Protein AF-A0A832HCK2-F1 (afdb_monomer_lite)

Structure (mmCIF, N/CA/C/O backbone):
data_AF-A0A832HCK2-F1
#
_entry.id   AF-A0A832HCK2-F1
#
loop_
_atom_site.group_PDB
_atom_site.id
_atom_site.type_symbol
_atom_site.label_atom_id
_atom_site.label_alt_id
_atom_site.label_comp_id
_atom_site.label_asym_id
_atom_site.label_entity_id
_atom_site.label_seq_id
_atom_site.pdbx_PDB_ins_code
_atom_site.Cartn_x
_atom_site.Cartn_y
_atom_site.Cartn_z
_atom_site.occupancy
_atom_site.B_iso_or_equiv
_atom_site.auth_seq_id
_atom_site.auth_comp_id
_atom_site.auth_asym_id
_atom_site.auth_atom_id
_atom_site.pdbx_PDB_model_num
ATOM 1 N N . MET A 1 1 ? -64.871 -16.070 29.865 1.00 37.47 1 MET A N 1
ATOM 2 C CA . MET A 1 1 ? -63.604 -16.657 29.376 1.00 37.47 1 MET A CA 1
ATOM 3 C C . MET A 1 1 ? -62.814 -15.547 28.691 1.00 37.47 1 MET A C 1
ATOM 5 O O . MET A 1 1 ? -63.299 -15.024 27.703 1.00 37.47 1 MET A O 1
ATOM 9 N N . ARG A 1 2 ? -61.836 -14.960 29.405 1.00 29.92 2 ARG A N 1
ATOM 10 C CA . ARG A 1 2 ? -60.414 -14.794 29.006 1.00 29.92 2 ARG A CA 1
ATOM 11 C C . ARG A 1 2 ? -60.240 -14.284 27.562 1.00 29.92 2 ARG A C 1
ATOM 13 O O . ARG A 1 2 ? -60.521 -15.021 26.632 1.00 29.92 2 ARG A O 1
ATOM 20 N N . ALA A 1 3 ? -59.978 -12.984 27.377 1.00 29.02 3 ALA A N 1
ATOM 21 C CA . ALA A 1 3 ? -58.631 -12.375 27.301 1.00 29.02 3 ALA A CA 1
ATOM 22 C C . ALA A 1 3 ? -57.785 -12.961 26.151 1.00 29.02 3 ALA A C 1
ATOM 24 O O . ALA A 1 3 ? -57.622 -14.168 26.086 1.00 29.02 3 ALA A O 1
ATOM 25 N N . GLY A 1 4 ? -57.182 -12.206 25.237 1.00 25.91 4 GLY A N 1
ATOM 26 C CA . GLY A 1 4 ? -57.102 -10.763 25.049 1.00 25.91 4 GLY A CA 1
ATOM 27 C C . GLY A 1 4 ? -56.448 -10.498 23.687 1.00 25.91 4 GLY A C 1
ATOM 28 O O . GLY A 1 4 ? -55.615 -11.283 23.237 1.00 25.91 4 GLY A O 1
ATOM 29 N N . LEU A 1 5 ? -56.847 -9.414 23.018 1.00 30.12 5 LEU A N 1
ATOM 30 C CA . LEU A 1 5 ? -56.125 -8.905 21.856 1.00 30.12 5 LEU A CA 1
ATOM 31 C C . LEU A 1 5 ? -54.809 -8.300 22.352 1.00 30.12 5 LEU A C 1
ATOM 33 O O . LEU A 1 5 ? -54.812 -7.227 22.954 1.00 30.12 5 LEU A O 1
ATOM 37 N N . THR A 1 6 ? -53.688 -8.977 22.117 1.00 29.33 6 THR A N 1
ATOM 38 C CA . THR A 1 6 ? -52.366 -8.377 22.306 1.00 29.33 6 THR A CA 1
ATOM 39 C C . THR A 1 6 ? -51.920 -7.770 20.986 1.00 29.33 6 THR A C 1
ATOM 41 O O . THR A 1 6 ? -51.708 -8.464 19.994 1.00 29.33 6 THR A O 1
ATOM 44 N N . ALA A 1 7 ? -51.828 -6.444 21.003 1.00 28.78 7 ALA A N 1
ATOM 45 C CA . ALA A 1 7 ? -51.247 -5.613 19.971 1.00 28.78 7 ALA A CA 1
ATOM 46 C C . ALA A 1 7 ? -49.877 -6.152 19.532 1.00 28.78 7 ALA A C 1
ATOM 48 O O . ALA A 1 7 ? -48.960 -6.291 20.342 1.00 28.78 7 ALA A O 1
ATOM 49 N N . ILE A 1 8 ? -49.731 -6.401 18.232 1.00 30.05 8 ILE A N 1
ATOM 50 C CA . ILE A 1 8 ? -48.426 -6.500 17.584 1.00 30.05 8 ILE A CA 1
ATOM 51 C C . ILE A 1 8 ? -47.874 -5.075 17.568 1.00 30.05 8 ILE A C 1
ATOM 53 O O . ILE A 1 8 ? -48.149 -4.284 16.668 1.00 30.05 8 ILE A O 1
ATOM 57 N N . ALA A 1 9 ? -47.157 -4.723 18.633 1.00 28.28 9 ALA A N 1
ATOM 58 C CA . ALA A 1 9 ? -46.326 -3.538 18.666 1.00 28.28 9 ALA A CA 1
ATOM 59 C C . ALA A 1 9 ? -45.204 -3.746 17.646 1.00 28.28 9 ALA A C 1
ATOM 61 O O . ALA A 1 9 ? -44.214 -4.430 17.904 1.00 28.28 9 ALA A O 1
ATOM 62 N N . LEU A 1 10 ? -45.391 -3.166 16.462 1.00 28.28 10 LEU A N 1
ATOM 63 C CA . LEU A 1 10 ? -44.316 -2.869 15.535 1.00 28.28 10 LEU A CA 1
ATOM 64 C C . LEU A 1 10 ? -43.371 -1.913 16.285 1.00 28.28 10 LEU A C 1
ATOM 66 O O . LEU A 1 10 ? -43.580 -0.701 16.297 1.00 28.28 10 LEU A O 1
ATOM 70 N N . MET A 1 11 ? -42.371 -2.453 16.989 1.00 28.25 11 MET A N 1
ATOM 71 C CA . MET A 1 11 ? -41.234 -1.666 17.458 1.00 28.25 11 MET A CA 1
ATOM 72 C C . MET A 1 11 ? -40.471 -1.209 16.216 1.00 28.25 11 MET A C 1
ATOM 74 O O . MET A 1 11 ? -39.503 -1.828 15.778 1.00 28.25 11 MET A O 1
ATOM 78 N N . LEU A 1 12 ? -40.934 -0.102 15.639 1.00 27.75 12 LEU A N 1
ATOM 79 C CA . LEU A 1 12 ? -40.076 0.856 14.974 1.00 27.75 12 LEU A CA 1
ATOM 80 C C . LEU A 1 12 ? -39.020 1.252 16.006 1.00 27.75 12 LEU A C 1
ATOM 82 O O . LEU A 1 12 ? -39.220 2.160 16.808 1.00 27.75 12 LEU A O 1
ATOM 86 N N . PHE A 1 13 ? -37.902 0.527 16.021 1.00 30.25 13 PHE A N 1
ATOM 87 C CA . PHE A 1 13 ? -36.668 1.066 16.555 1.00 30.25 13 PHE A CA 1
ATOM 88 C C . PHE A 1 13 ? -36.375 2.305 15.718 1.00 30.25 13 PHE A C 1
ATOM 90 O O . PHE A 1 13 ? -35.829 2.216 14.619 1.00 30.25 13 PHE A O 1
ATOM 97 N N . THR A 1 14 ? -36.760 3.471 16.229 1.00 28.88 14 THR A N 1
ATOM 98 C CA . THR A 1 14 ? -36.102 4.718 15.878 1.00 28.88 14 THR A CA 1
ATOM 99 C C . THR A 1 14 ? -34.651 4.540 16.293 1.00 28.88 14 THR A C 1
ATOM 101 O O . THR A 1 14 ? -34.273 4.794 17.435 1.00 28.88 14 THR A O 1
ATOM 104 N N . VAL A 1 15 ? -33.842 4.006 15.377 1.00 35.00 15 VAL A N 1
ATOM 105 C CA . VAL A 1 15 ? -32.402 4.206 15.392 1.00 35.00 15 VAL A CA 1
ATOM 106 C C . VAL A 1 15 ? -32.264 5.717 15.371 1.00 35.00 15 VAL A C 1
ATOM 108 O O . VAL A 1 15 ? -32.508 6.345 14.344 1.00 35.00 15 VAL A O 1
ATOM 111 N N . THR A 1 16 ? -31.990 6.320 16.525 1.00 38.47 16 THR A N 1
ATOM 112 C CA . THR A 1 16 ? -31.502 7.690 16.589 1.00 38.47 16 THR A CA 1
ATOM 113 C C . THR A 1 16 ? -30.249 7.696 15.733 1.00 38.47 16 THR A C 1
ATOM 115 O O . THR A 1 16 ? -29.205 7.169 16.115 1.00 38.47 16 THR A O 1
ATOM 118 N N . ALA A 1 17 ? -30.409 8.153 14.494 1.00 38.56 17 ALA A N 1
ATOM 119 C CA . ALA A 1 17 ? -29.343 8.189 13.527 1.00 38.56 17 ALA A CA 1
ATOM 120 C C . ALA A 1 17 ? -28.290 9.144 14.087 1.00 38.56 17 ALA A C 1
ATOM 122 O O . ALA A 1 17 ? -28.453 10.356 14.063 1.00 38.56 17 ALA A O 1
ATOM 123 N N . TYR A 1 18 ? -27.196 8.582 14.593 1.00 50.59 18 TYR A N 1
ATOM 124 C CA . TYR A 1 18 ? -25.942 9.297 14.832 1.00 50.59 18 TYR A CA 1
ATOM 125 C C . TYR A 1 18 ? -25.280 9.740 13.519 1.00 50.59 18 TYR A C 1
ATOM 127 O O . TYR A 1 18 ? -24.134 10.181 13.530 1.00 50.59 18 TYR A O 1
ATOM 135 N N . ALA A 1 19 ? -25.970 9.552 12.392 1.00 47.75 19 ALA A N 1
ATOM 136 C CA . ALA A 1 19 ? -25.448 9.760 11.068 1.00 47.75 19 ALA A CA 1
ATOM 137 C C . ALA A 1 19 ? -25.175 11.251 10.880 1.00 47.75 19 ALA A C 1
ATOM 139 O O . ALA A 1 19 ? -26.094 12.065 10.780 1.00 47.75 19 ALA A O 1
ATOM 140 N N . ALA A 1 20 ? -23.890 11.582 10.777 1.00 62.31 20 ALA A N 1
ATOM 141 C CA . ALA A 1 20 ? -23.474 12.670 9.911 1.00 62.31 20 ALA A CA 1
ATOM 142 C C . ALA A 1 20 ? -24.189 12.534 8.550 1.00 62.31 20 ALA A C 1
ATOM 144 O O . ALA A 1 20 ? -24.593 11.426 8.206 1.00 62.31 20 ALA A O 1
ATOM 145 N N . ASP A 1 21 ? -24.365 13.627 7.802 1.00 77.38 21 ASP A N 1
ATOM 146 C CA . ASP A 1 21 ? -25.119 13.653 6.536 1.00 77.38 21 ASP A CA 1
ATOM 147 C C . ASP A 1 21 ? -24.729 12.486 5.604 1.00 77.38 21 ASP A C 1
ATOM 149 O O . ASP A 1 21 ? -23.743 12.529 4.865 1.00 77.38 21 ASP A O 1
ATOM 153 N N . GLU A 1 22 ? -25.486 11.392 5.694 1.00 83.25 22 GLU A N 1
ATOM 154 C CA . GLU A 1 22 ? -25.140 10.114 5.077 1.00 83.25 22 GLU A CA 1
ATOM 155 C C . GLU A 1 22 ? -25.203 10.241 3.551 1.00 83.25 22 GLU A C 1
ATOM 157 O O . GLU A 1 22 ? -24.425 9.600 2.846 1.00 83.25 22 GLU A O 1
ATOM 162 N N . ALA A 1 23 ? -26.050 11.143 3.043 1.00 88.06 23 ALA A N 1
ATOM 163 C CA . ALA A 1 23 ? -26.097 11.489 1.631 1.00 88.06 23 ALA A CA 1
ATOM 164 C C . ALA A 1 23 ? -24.809 12.201 1.185 1.00 88.06 23 ALA A C 1
ATOM 166 O O . ALA A 1 23 ? -24.276 11.877 0.122 1.00 88.06 23 ALA A O 1
ATOM 167 N N . ALA A 1 24 ? -24.258 13.108 2.000 1.00 90.44 24 ALA A N 1
ATOM 168 C CA . ALA A 1 24 ? -22.983 13.761 1.699 1.00 90.44 24 ALA A CA 1
ATOM 169 C C . ALA A 1 24 ? -21.811 12.762 1.658 1.00 90.44 24 ALA A C 1
ATOM 171 O O . ALA A 1 24 ? -20.991 12.818 0.740 1.00 90.44 24 ALA A O 1
ATOM 172 N N . PHE A 1 25 ? -21.750 11.798 2.583 1.00 90.75 25 PHE A N 1
ATOM 173 C CA . PHE A 1 25 ? -20.720 10.748 2.551 1.00 90.75 25 PHE A CA 1
ATOM 174 C C . PHE A 1 25 ? -20.884 9.782 1.371 1.00 90.75 25 PHE A C 1
ATOM 176 O O . PHE A 1 25 ? -19.892 9.411 0.749 1.00 90.75 25 PHE A O 1
ATOM 183 N N . GLN A 1 26 ? -22.113 9.411 1.006 1.00 90.94 26 GLN A N 1
ATOM 184 C CA . GLN A 1 26 ? -22.361 8.622 -0.209 1.00 90.94 26 GLN A CA 1
ATOM 185 C C . GLN A 1 26 ? -21.967 9.392 -1.478 1.00 90.94 26 GLN A C 1
ATOM 187 O O . GLN A 1 26 ? -21.392 8.817 -2.405 1.00 90.94 26 GLN A O 1
ATOM 192 N N . GLY A 1 27 ? -22.224 10.704 -1.506 1.00 94.50 27 GLY A N 1
ATOM 193 C CA . GLY A 1 27 ? -21.746 11.602 -2.555 1.00 94.50 27 GLY A CA 1
ATOM 194 C C . GLY A 1 27 ? -20.218 11.636 -2.640 1.00 94.50 27 GLY A C 1
ATOM 195 O O . GLY A 1 27 ? -19.663 11.560 -3.737 1.00 94.50 27 GLY A O 1
ATOM 196 N N . HIS A 1 28 ? -19.529 11.670 -1.496 1.00 94.69 28 HIS A N 1
ATOM 197 C CA . HIS A 1 28 ? -18.067 11.578 -1.428 1.00 94.69 28 HIS A CA 1
ATOM 198 C C . HIS A 1 28 ? -17.552 10.250 -1.990 1.00 94.69 28 HIS A C 1
ATOM 200 O O . HIS A 1 28 ? -16.704 10.266 -2.886 1.00 94.69 28 HIS A O 1
ATOM 206 N N . ASP A 1 29 ? -18.122 9.121 -1.563 1.00 92.88 29 ASP A N 1
ATOM 207 C CA . ASP A 1 29 ? -17.747 7.786 -2.046 1.00 92.88 29 ASP A CA 1
ATOM 208 C C . ASP A 1 29 ? -17.890 7.688 -3.584 1.00 92.88 29 ASP A C 1
ATOM 210 O O . ASP A 1 29 ? -17.006 7.171 -4.282 1.00 92.88 29 ASP A O 1
ATOM 214 N N . ALA A 1 30 ? -18.971 8.249 -4.142 1.00 95.75 30 ALA A N 1
ATOM 215 C CA . ALA A 1 30 ? -19.209 8.301 -5.584 1.00 95.75 30 ALA A CA 1
ATOM 216 C C . ALA A 1 30 ? -18.189 9.184 -6.327 1.00 95.75 30 ALA A C 1
ATOM 218 O O . ALA A 1 30 ? -17.644 8.763 -7.353 1.00 95.75 30 ALA A O 1
ATOM 219 N N . LEU A 1 31 ? -17.882 10.376 -5.804 1.00 97.00 31 LEU A N 1
ATOM 220 C CA . LEU A 1 31 ? -16.900 11.290 -6.398 1.00 97.00 31 LEU A CA 1
ATOM 221 C C . LEU A 1 31 ? -15.479 10.716 -6.362 1.00 97.00 31 LEU A C 1
ATOM 223 O O . LEU A 1 31 ? -14.746 10.830 -7.344 1.00 97.00 31 LEU A O 1
ATOM 227 N N . VAL A 1 32 ? -15.088 10.042 -5.276 1.00 95.31 32 VAL A N 1
ATOM 228 C CA . VAL A 1 32 ? -13.785 9.361 -5.188 1.00 95.31 32 VAL A CA 1
ATOM 229 C C . VAL A 1 32 ? -13.687 8.237 -6.219 1.00 95.31 32 VAL A C 1
ATOM 231 O O . VAL A 1 32 ? -12.639 8.063 -6.849 1.00 95.31 32 VAL A O 1
ATOM 234 N N . LYS A 1 33 ? -14.767 7.476 -6.434 1.00 95.62 33 LYS A N 1
ATOM 235 C CA . LYS A 1 33 ? -14.819 6.440 -7.477 1.00 95.62 33 LYS A CA 1
ATOM 236 C C . LYS A 1 33 ? -14.694 7.038 -8.883 1.00 95.62 33 LYS A C 1
ATOM 238 O O . LYS A 1 33 ? -13.940 6.505 -9.703 1.00 95.62 33 LYS A O 1
ATOM 243 N N . GLU A 1 34 ? -15.390 8.143 -9.154 1.00 97.25 34 GLU A N 1
ATOM 244 C CA . GLU A 1 34 ? -15.268 8.892 -10.412 1.00 97.25 34 GLU A CA 1
ATOM 245 C C . GLU A 1 34 ? -13.820 9.361 -10.627 1.00 97.25 34 GLU A C 1
ATOM 247 O O . GLU A 1 34 ? -13.223 9.083 -11.669 1.00 97.25 34 GLU A O 1
ATOM 252 N N . LEU A 1 35 ? -13.227 10.007 -9.617 1.00 97.75 35 LEU A N 1
ATOM 253 C CA . LEU A 1 35 ? -11.857 10.514 -9.657 1.00 97.75 35 LEU A CA 1
ATOM 254 C C . LEU A 1 35 ? -10.848 9.402 -9.969 1.00 97.75 35 LEU A C 1
ATOM 256 O O . LEU A 1 35 ? -10.064 9.542 -10.907 1.00 97.75 35 LEU A O 1
ATOM 260 N N . LYS A 1 36 ? -10.896 8.277 -9.244 1.00 96.75 36 LYS A N 1
ATOM 261 C CA . LYS A 1 36 ? -9.988 7.137 -9.469 1.00 96.75 36 LYS A CA 1
ATOM 262 C C . LYS A 1 36 ? -10.089 6.584 -10.891 1.00 96.75 36 LYS A C 1
ATOM 264 O O . LYS A 1 36 ? -9.073 6.214 -11.479 1.00 96.75 36 LYS A O 1
ATOM 269 N N . THR A 1 37 ? -11.299 6.547 -11.449 1.00 97.75 37 THR A N 1
ATOM 270 C CA . THR A 1 37 ? -11.533 6.106 -12.833 1.00 97.75 37 THR A CA 1
ATOM 271 C C . THR A 1 37 ? -10.846 7.053 -13.819 1.00 97.75 37 THR A C 1
ATOM 273 O O . THR A 1 37 ? -10.062 6.611 -14.658 1.00 97.75 37 THR A O 1
ATOM 276 N N . LYS A 1 38 ? -11.044 8.367 -13.658 1.00 98.12 38 LYS A N 1
ATOM 277 C CA . LYS A 1 38 ? -10.423 9.390 -14.513 1.00 98.12 38 LYS A CA 1
ATOM 278 C C . LYS A 1 38 ? -8.897 9.423 -14.396 1.00 98.12 38 LYS A C 1
ATOM 280 O O . LYS A 1 38 ? -8.208 9.562 -15.403 1.00 98.12 38 LYS A O 1
ATOM 285 N N . GLU A 1 39 ? -8.348 9.255 -13.194 1.00 98.25 39 GLU A N 1
ATOM 286 C CA . GLU A 1 39 ? -6.895 9.175 -12.987 1.00 98.25 39 GLU A CA 1
ATOM 287 C C . GLU A 1 39 ? -6.280 7.951 -13.678 1.00 98.25 39 GLU A C 1
ATOM 289 O O . GLU A 1 39 ? -5.202 8.051 -14.272 1.00 98.25 39 GLU A O 1
ATOM 294 N N . ALA A 1 40 ? -6.967 6.804 -13.645 1.00 97.19 40 ALA A N 1
ATOM 295 C CA . ALA A 1 40 ? -6.534 5.607 -14.358 1.00 97.19 40 ALA A CA 1
ATOM 296 C C . ALA A 1 40 ? -6.529 5.823 -15.881 1.00 97.19 40 ALA A C 1
ATOM 298 O O . ALA A 1 40 ? -5.556 5.458 -16.548 1.00 97.19 40 ALA A O 1
ATOM 299 N N . GLU A 1 41 ? -7.565 6.466 -16.425 1.00 97.88 41 GLU A N 1
ATOM 300 C CA . GLU A 1 41 ? -7.641 6.814 -17.849 1.00 97.88 41 GLU A CA 1
ATOM 301 C C . GLU A 1 41 ? -6.559 7.815 -18.272 1.00 97.88 41 GLU A C 1
ATOM 303 O O . GLU A 1 41 ? -5.921 7.631 -19.313 1.00 97.88 41 GLU A O 1
ATOM 308 N N . LEU A 1 42 ? -6.305 8.850 -17.464 1.00 98.38 42 LEU A N 1
ATOM 309 C CA . LEU A 1 42 ? -5.253 9.836 -17.722 1.00 98.38 42 LEU A CA 1
ATOM 310 C C . LEU A 1 42 ? -3.868 9.183 -17.733 1.00 98.38 42 LEU A C 1
ATOM 312 O O . LEU A 1 42 ? -3.063 9.440 -18.631 1.00 98.38 42 LEU A O 1
ATOM 316 N N . LYS A 1 43 ? -3.592 8.303 -16.764 1.00 98.19 43 LYS A N 1
ATOM 317 C CA . LYS A 1 43 ? -2.337 7.546 -16.701 1.00 98.19 43 LYS A CA 1
ATOM 318 C C . LYS A 1 43 ? -2.154 6.651 -17.927 1.00 98.19 43 LYS A C 1
ATOM 320 O O . LYS A 1 43 ? -1.068 6.639 -18.504 1.00 98.19 43 LYS A O 1
ATOM 325 N N . LEU A 1 44 ? -3.202 5.932 -18.336 1.00 98.12 44 LEU A N 1
ATOM 326 C CA . LEU A 1 44 ? -3.164 5.083 -19.528 1.00 98.12 44 LEU A CA 1
ATOM 327 C C . LEU A 1 44 ? -2.915 5.908 -20.798 1.00 98.12 44 LEU A C 1
ATOM 329 O O . LEU A 1 44 ? -2.045 5.561 -21.592 1.00 98.12 44 LEU A O 1
ATOM 333 N N . THR A 1 45 ? -3.635 7.020 -20.958 1.00 98.44 45 THR A N 1
ATOM 334 C CA . THR A 1 45 ? -3.481 7.933 -22.102 1.00 98.44 45 THR A CA 1
ATOM 335 C C . THR A 1 45 ? -2.069 8.517 -22.155 1.00 98.44 45 THR A C 1
ATOM 337 O O . THR A 1 45 ? -1.458 8.561 -23.217 1.00 98.44 45 THR A O 1
ATOM 340 N N . SER A 1 46 ? -1.504 8.892 -21.005 1.00 98.06 46 SER A N 1
ATOM 341 C CA . SER A 1 46 ? -0.143 9.437 -20.935 1.00 98.06 46 SER A CA 1
ATOM 342 C C . SER A 1 46 ? 0.911 8.400 -21.339 1.00 98.06 46 SER A C 1
ATOM 344 O O . SER A 1 46 ? 1.834 8.718 -22.081 1.00 98.06 46 SER A O 1
ATOM 346 N N . ALA A 1 47 ? 0.746 7.139 -20.927 1.00 98.00 47 ALA A N 1
ATOM 347 C CA . ALA A 1 47 ? 1.611 6.048 -21.380 1.00 98.00 47 ALA A CA 1
ATOM 348 C C . ALA A 1 47 ? 1.444 5.743 -22.885 1.00 98.00 47 ALA A C 1
ATOM 350 O O . ALA A 1 47 ? 2.410 5.382 -23.557 1.00 98.00 47 ALA A O 1
ATOM 351 N N . ALA A 1 48 ? 0.239 5.917 -23.437 1.00 98.19 48 ALA A N 1
ATOM 352 C CA . ALA A 1 48 ? -0.011 5.769 -24.871 1.00 98.19 48 ALA A CA 1
ATOM 353 C C . ALA A 1 48 ? 0.648 6.880 -25.702 1.00 98.19 48 ALA A C 1
ATOM 355 O O . ALA A 1 48 ? 1.132 6.605 -26.796 1.00 98.19 48 ALA A O 1
ATOM 356 N N . ILE A 1 49 ? 0.746 8.105 -25.173 1.00 98.19 49 ILE A N 1
ATOM 357 C CA . ILE A 1 49 ? 1.511 9.195 -25.802 1.00 98.19 49 ILE A CA 1
ATOM 358 C C . ILE A 1 49 ? 2.993 8.824 -25.914 1.00 98.19 49 ILE A C 1
ATOM 360 O O . ILE A 1 49 ? 3.578 9.004 -26.980 1.00 98.19 49 ILE A O 1
ATOM 364 N N . SER A 1 50 ? 3.592 8.236 -24.871 1.00 97.06 50 SER A N 1
ATOM 365 C CA . SER A 1 50 ? 4.964 7.711 -24.960 1.00 97.06 50 SER A CA 1
ATOM 366 C C . SER A 1 50 ? 5.094 6.666 -26.076 1.00 97.06 50 SER A C 1
ATOM 368 O O . SER A 1 50 ? 6.008 6.751 -26.892 1.00 97.06 50 SER A O 1
ATOM 370 N N . CYS A 1 51 ? 4.124 5.752 -26.204 1.00 97.12 51 CYS A N 1
ATOM 371 C CA . CYS A 1 51 ? 4.095 4.783 -27.307 1.00 97.12 51 CYS A CA 1
ATOM 372 C C . CYS A 1 51 ? 3.975 5.468 -28.685 1.00 97.12 51 CYS A C 1
ATOM 374 O O . CYS A 1 51 ? 4.594 5.026 -29.651 1.00 97.12 51 CYS A O 1
ATOM 376 N N . ALA A 1 52 ? 3.209 6.560 -28.794 1.00 97.38 52 ALA A N 1
ATOM 377 C CA . ALA A 1 52 ? 3.070 7.332 -30.031 1.00 97.38 52 ALA A CA 1
ATOM 378 C C . ALA A 1 52 ? 4.391 8.005 -30.446 1.00 97.38 52 ALA A C 1
ATOM 380 O O . ALA A 1 52 ? 4.724 8.053 -31.630 1.00 97.38 52 ALA A O 1
ATOM 381 N N . ARG A 1 53 ? 5.173 8.494 -29.477 1.00 96.81 53 ARG A N 1
ATOM 382 C CA . ARG A 1 53 ? 6.511 9.046 -29.739 1.00 96.81 53 ARG A CA 1
ATOM 383 C C . ARG A 1 53 ? 7.494 7.975 -30.173 1.00 96.81 53 ARG A C 1
ATOM 385 O O . ARG A 1 53 ? 8.245 8.195 -31.116 1.00 96.81 53 ARG A O 1
ATOM 392 N N . GLU A 1 54 ? 7.449 6.795 -29.563 1.00 95.12 54 GLU A N 1
ATOM 393 C CA . GLU A 1 54 ? 8.234 5.648 -30.027 1.00 95.12 54 GLU A CA 1
ATOM 394 C C . GLU A 1 54 ? 7.850 5.239 -31.459 1.00 95.12 54 GLU A C 1
ATOM 396 O O . GLU A 1 54 ? 8.729 4.956 -32.274 1.00 95.12 54 GLU A O 1
ATOM 401 N N . ALA A 1 55 ? 6.559 5.287 -31.809 1.00 94.50 55 ALA A N 1
ATOM 402 C CA . ALA A 1 55 ? 6.087 5.072 -33.178 1.00 94.50 55 ALA A CA 1
ATOM 403 C C . ALA A 1 55 ? 6.638 6.107 -34.165 1.00 94.50 55 ALA A C 1
ATOM 405 O O . ALA A 1 55 ? 7.045 5.756 -35.275 1.00 94.50 55 ALA A O 1
ATOM 406 N N . ALA A 1 56 ? 6.697 7.378 -33.764 1.00 94.38 56 ALA A N 1
ATOM 407 C CA . ALA A 1 56 ? 7.333 8.426 -34.554 1.00 94.38 56 ALA A CA 1
ATOM 408 C C . ALA A 1 56 ? 8.855 8.202 -34.671 1.00 94.38 56 ALA A C 1
ATOM 410 O O . ALA A 1 56 ? 9.408 8.280 -35.767 1.00 94.38 56 ALA A O 1
ATOM 411 N N . ALA A 1 57 ? 9.524 7.832 -33.577 1.00 92.81 57 ALA A N 1
ATOM 412 C CA . ALA A 1 57 ? 10.954 7.530 -33.527 1.00 92.81 57 ALA A CA 1
ATOM 413 C C . ALA A 1 57 ? 11.335 6.292 -34.358 1.00 92.81 57 ALA A C 1
ATOM 415 O O . ALA A 1 57 ? 12.445 6.209 -34.888 1.00 92.81 57 ALA A O 1
ATOM 416 N N . ALA A 1 58 ? 10.424 5.327 -34.513 1.00 90.31 58 ALA A N 1
ATOM 417 C CA . ALA A 1 58 ? 10.611 4.156 -35.369 1.00 90.31 58 ALA A CA 1
ATOM 418 C C . ALA A 1 58 ? 10.773 4.529 -36.853 1.00 90.31 58 ALA A C 1
ATOM 420 O O . ALA A 1 58 ? 11.445 3.810 -37.587 1.00 90.31 58 ALA A O 1
ATOM 421 N N . LYS A 1 59 ? 10.262 5.695 -37.277 1.00 90.12 59 LYS A N 1
ATOM 422 C CA . LYS A 1 59 ? 10.499 6.263 -38.619 1.00 90.12 59 LYS A CA 1
ATOM 423 C C . LYS A 1 59 ? 11.912 6.847 -38.783 1.00 90.12 59 LYS A C 1
ATOM 425 O O . LYS A 1 59 ? 12.252 7.323 -39.859 1.00 90.12 59 LYS A O 1
ATOM 430 N N . ASN A 1 60 ? 12.723 6.784 -37.724 1.00 87.75 60 ASN A N 1
ATOM 431 C CA . ASN A 1 60 ? 14.134 7.158 -37.665 1.00 87.75 60 ASN A CA 1
ATOM 432 C C . ASN A 1 60 ? 14.434 8.587 -38.163 1.00 87.75 60 ASN A C 1
ATOM 434 O O . ASN A 1 60 ? 15.250 8.758 -39.072 1.00 87.75 60 ASN A O 1
ATOM 438 N N . PRO A 1 61 ? 13.789 9.621 -37.588 1.00 91.00 61 PRO A N 1
ATOM 439 C CA . PRO A 1 61 ? 14.104 11.003 -37.934 1.00 91.00 61 PRO A CA 1
ATOM 440 C C . PRO A 1 61 ? 15.574 11.330 -37.604 1.00 91.00 61 PRO A C 1
ATOM 442 O O . PRO A 1 61 ? 16.142 10.707 -36.700 1.00 91.00 61 PRO A O 1
ATOM 445 N N . PRO A 1 62 ? 16.196 12.315 -38.284 1.00 93.19 62 PRO A N 1
ATOM 446 C CA . PRO A 1 62 ? 17.631 12.592 -38.157 1.00 93.19 62 PRO A CA 1
ATOM 447 C C . PRO A 1 62 ? 18.121 12.774 -36.713 1.00 93.19 62 PRO A C 1
ATOM 449 O O . PRO A 1 62 ? 19.136 12.194 -36.336 1.00 93.19 62 PRO A O 1
ATOM 452 N N . THR A 1 63 ? 17.363 13.498 -35.885 1.00 90.69 63 THR A N 1
ATOM 453 C CA . THR A 1 63 ? 17.692 13.755 -34.471 1.00 90.69 63 THR A CA 1
ATOM 454 C C . THR A 1 63 ? 17.751 12.475 -33.633 1.00 90.69 63 THR A C 1
ATOM 456 O O . THR A 1 63 ? 18.660 12.292 -32.826 1.00 90.69 63 THR A O 1
ATOM 459 N N . VAL A 1 64 ? 16.818 11.544 -33.853 1.00 94.94 64 VAL A N 1
ATOM 460 C CA . VAL A 1 64 ? 16.803 10.235 -33.182 1.00 94.94 64 VAL A CA 1
ATOM 461 C C . VAL A 1 64 ? 17.906 9.331 -33.728 1.00 94.94 64 VAL A C 1
ATOM 463 O O . VAL A 1 64 ? 18.528 8.598 -32.962 1.00 94.94 64 VAL A O 1
ATOM 466 N N . ALA A 1 65 ? 18.166 9.374 -35.036 1.00 94.69 65 ALA A N 1
ATOM 467 C CA . ALA A 1 65 ? 19.220 8.582 -35.664 1.00 94.69 65 ALA A CA 1
ATOM 468 C C . ALA A 1 65 ? 20.609 8.944 -35.107 1.00 94.69 65 ALA A C 1
ATOM 470 O O . ALA A 1 65 ? 21.395 8.054 -34.779 1.00 94.69 65 ALA A O 1
ATOM 471 N N . GLU A 1 66 ? 20.887 10.239 -34.937 1.00 95.38 66 GLU A N 1
ATOM 472 C CA . GLU A 1 66 ? 22.126 10.732 -34.332 1.00 95.38 66 GLU A CA 1
ATOM 473 C C . GLU A 1 66 ? 22.250 10.314 -32.860 1.00 95.38 66 GLU A C 1
ATOM 475 O O . GLU A 1 66 ? 23.276 9.763 -32.456 1.00 95.38 66 GLU A O 1
ATOM 480 N N . ALA A 1 67 ? 21.183 10.470 -32.070 1.00 95.81 67 ALA A N 1
ATOM 481 C CA . ALA A 1 67 ? 21.183 10.040 -30.674 1.00 95.81 67 ALA A CA 1
ATOM 482 C C . ALA A 1 67 ? 21.378 8.516 -30.525 1.00 95.81 67 ALA A C 1
ATOM 484 O O . ALA A 1 67 ? 22.141 8.068 -29.669 1.00 95.81 67 ALA A O 1
ATOM 485 N N . ARG A 1 68 ? 20.760 7.700 -31.394 1.00 96.88 68 ARG A N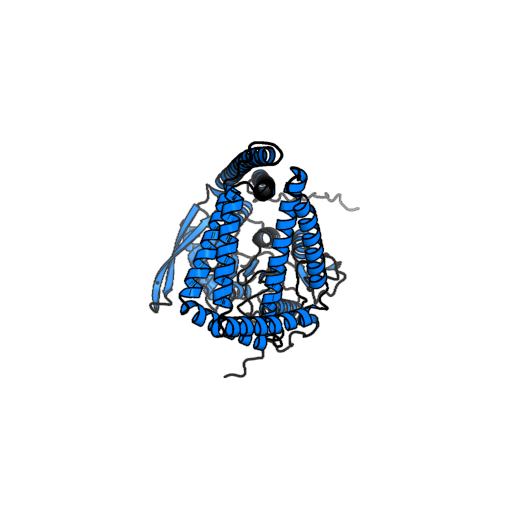 1
ATOM 486 C CA . ARG A 1 68 ? 20.978 6.240 -31.442 1.00 96.88 68 ARG A CA 1
ATOM 487 C C . ARG A 1 68 ? 22.427 5.887 -31.759 1.00 96.88 68 ARG A C 1
ATOM 489 O O . ARG A 1 68 ? 22.972 4.975 -31.141 1.00 96.88 68 ARG A O 1
ATOM 496 N N . LYS A 1 69 ? 23.056 6.613 -32.687 1.00 96.88 69 LYS A N 1
ATOM 497 C CA . LYS A 1 69 ? 24.477 6.441 -33.005 1.00 96.88 69 LYS A CA 1
ATOM 498 C C . LYS A 1 69 ? 25.350 6.725 -31.779 1.00 96.88 69 LYS A C 1
ATOM 500 O O . LYS A 1 69 ? 26.195 5.901 -31.445 1.00 96.88 69 LYS A O 1
ATOM 505 N N . ALA A 1 70 ? 25.091 7.822 -31.064 1.00 97.12 70 ALA A N 1
ATOM 506 C CA . ALA A 1 70 ? 25.816 8.163 -29.839 1.00 97.12 70 ALA A CA 1
ATOM 507 C C . ALA A 1 70 ? 25.649 7.100 -28.736 1.00 97.12 70 ALA A C 1
ATOM 509 O O . ALA A 1 70 ? 26.608 6.780 -28.033 1.00 97.12 70 ALA A O 1
ATOM 510 N N . VAL A 1 71 ? 24.450 6.516 -28.596 1.00 97.81 71 VAL A N 1
ATOM 511 C CA . VAL A 1 71 ? 24.223 5.380 -27.688 1.00 97.81 71 VAL A CA 1
ATOM 512 C C . VAL A 1 71 ? 25.060 4.174 -28.110 1.00 97.81 71 VAL A C 1
ATOM 514 O O . VAL A 1 71 ? 25.772 3.634 -27.270 1.00 97.81 71 VAL A O 1
ATOM 517 N N . ALA A 1 72 ? 25.038 3.788 -29.388 1.00 97.69 72 ALA A N 1
ATOM 518 C CA . ALA A 1 72 ? 25.803 2.643 -29.885 1.00 97.69 72 ALA A CA 1
ATOM 519 C C . ALA A 1 72 ? 27.321 2.812 -29.672 1.00 97.69 72 ALA A C 1
ATOM 521 O O . ALA A 1 72 ? 27.990 1.890 -29.205 1.00 97.69 72 ALA A O 1
ATOM 522 N N . GLU A 1 73 ? 27.861 4.004 -29.940 1.00 97.81 73 GLU A N 1
ATOM 523 C CA . GLU A 1 73 ? 29.269 4.336 -29.682 1.00 97.81 73 GLU A CA 1
ATOM 524 C C . GLU A 1 73 ? 29.608 4.262 -28.181 1.00 97.81 73 GLU A C 1
ATOM 526 O O . GLU A 1 73 ? 30.647 3.720 -27.794 1.00 97.81 73 GLU A O 1
ATOM 531 N N . ALA A 1 74 ? 28.721 4.759 -27.311 1.00 97.75 74 ALA A N 1
ATOM 532 C CA . ALA A 1 74 ? 28.909 4.691 -25.865 1.00 97.75 74 ALA A CA 1
ATOM 533 C C . ALA A 1 74 ? 28.800 3.256 -25.316 1.00 97.75 74 ALA A C 1
ATOM 535 O O . ALA A 1 74 ? 29.548 2.896 -24.406 1.00 97.75 74 ALA A O 1
ATOM 536 N N . GLU A 1 75 ? 27.908 2.428 -25.867 1.00 97.69 75 GLU A N 1
ATOM 537 C CA . GLU A 1 75 ? 27.798 1.004 -25.534 1.00 97.69 75 GLU A CA 1
ATOM 538 C C . GLU A 1 75 ? 29.053 0.240 -25.954 1.00 97.69 75 GLU A C 1
ATOM 540 O O . GLU A 1 75 ? 29.584 -0.531 -25.156 1.00 97.69 75 GLU A O 1
ATOM 545 N N . GLN A 1 76 ? 29.586 0.509 -27.149 1.00 97.44 76 GLN A N 1
ATOM 546 C CA . GLN A 1 76 ? 30.847 -0.075 -27.604 1.00 97.44 76 GLN A CA 1
ATOM 547 C C . GLN A 1 76 ? 32.019 0.329 -26.697 1.00 97.44 76 GLN A C 1
ATOM 549 O O . GLN A 1 76 ? 32.827 -0.520 -26.318 1.00 97.44 76 GLN A O 1
ATOM 554 N N . ALA A 1 77 ? 32.098 1.604 -26.303 1.00 96.25 77 ALA A N 1
ATOM 555 C CA . ALA A 1 77 ? 33.128 2.086 -25.384 1.00 96.25 77 ALA A CA 1
ATOM 556 C C . ALA A 1 77 ? 33.019 1.433 -23.996 1.00 96.25 77 ALA A C 1
ATOM 558 O O . ALA A 1 77 ? 34.032 1.041 -23.417 1.00 96.25 77 ALA A O 1
ATOM 559 N N . LEU A 1 78 ? 31.801 1.280 -23.466 1.00 96.69 78 LEU A N 1
ATOM 560 C CA . LEU A 1 78 ? 31.576 0.585 -22.200 1.00 96.69 78 LEU A CA 1
ATOM 561 C C . LEU A 1 78 ? 31.955 -0.896 -22.298 1.00 96.69 78 LEU A C 1
ATOM 563 O O . LEU A 1 78 ? 32.649 -1.399 -21.417 1.00 96.69 78 LEU A O 1
ATOM 567 N N . ALA A 1 79 ? 31.548 -1.573 -23.373 1.00 96.06 79 ALA A N 1
ATOM 568 C CA . ALA A 1 79 ? 31.875 -2.973 -23.614 1.00 96.06 79 ALA A CA 1
ATOM 569 C C . ALA A 1 79 ? 33.393 -3.199 -23.701 1.00 96.06 79 ALA A C 1
ATOM 571 O O . ALA A 1 79 ? 33.894 -4.169 -23.139 1.00 96.06 79 ALA A O 1
ATOM 572 N N . ALA A 1 80 ? 34.137 -2.282 -24.331 1.00 96.25 80 ALA A N 1
ATOM 573 C CA . ALA A 1 80 ? 35.595 -2.352 -24.402 1.00 96.25 80 ALA A CA 1
ATOM 574 C C . ALA A 1 80 ? 36.253 -2.307 -23.010 1.00 96.25 80 ALA A C 1
ATOM 576 O O . ALA A 1 80 ? 37.117 -3.129 -22.719 1.00 96.25 80 ALA A O 1
ATOM 577 N N . VAL A 1 81 ? 35.802 -1.409 -22.124 1.00 94.75 81 VAL A N 1
ATOM 578 C CA . VAL A 1 81 ? 36.304 -1.339 -20.737 1.00 94.75 81 VAL A CA 1
ATOM 579 C C . VAL A 1 81 ? 35.883 -2.570 -19.926 1.00 94.75 81 VAL A C 1
ATOM 581 O O . VAL A 1 81 ? 36.642 -3.087 -19.110 1.00 94.75 81 VAL A O 1
ATOM 584 N N . GLN A 1 82 ? 34.670 -3.076 -20.148 1.00 93.81 82 GLN A N 1
ATOM 585 C CA . GLN A 1 82 ? 34.183 -4.282 -19.475 1.00 93.81 82 GLN A CA 1
ATOM 586 C C . GLN A 1 82 ? 34.906 -5.557 -19.923 1.00 93.81 82 GLN A C 1
ATOM 588 O O . GLN A 1 82 ? 34.977 -6.502 -19.141 1.00 93.81 82 GLN A O 1
ATOM 593 N N . ALA A 1 83 ? 35.456 -5.577 -21.140 1.00 95.00 83 ALA A N 1
ATOM 594 C CA . ALA A 1 83 ? 36.248 -6.682 -21.670 1.00 95.00 83 ALA A CA 1
ATOM 595 C C . ALA A 1 83 ? 37.672 -6.753 -21.086 1.00 95.00 83 ALA A C 1
ATOM 597 O O . ALA A 1 83 ? 38.355 -7.760 -21.281 1.00 95.00 83 ALA A O 1
ATOM 598 N N . GLU A 1 84 ? 38.129 -5.730 -20.353 1.00 94.94 84 GLU A N 1
ATOM 599 C CA . GLU A 1 84 ? 39.410 -5.780 -19.645 1.00 94.94 84 GLU A CA 1
ATOM 600 C C . GLU A 1 84 ? 39.439 -6.973 -18.671 1.00 94.94 84 GLU A C 1
ATOM 602 O O . GLU A 1 84 ? 38.482 -7.150 -17.912 1.00 94.94 84 GLU A O 1
ATOM 607 N N . PRO A 1 85 ? 40.525 -7.773 -18.617 1.00 95.19 85 PRO A N 1
ATOM 608 C CA . PRO A 1 85 ? 40.524 -9.056 -17.908 1.00 95.19 85 PRO A CA 1
ATOM 609 C C . PRO A 1 85 ? 40.041 -8.994 -16.452 1.00 95.19 85 PRO A C 1
ATOM 611 O O . PRO A 1 85 ? 39.267 -9.848 -16.022 1.00 95.19 85 PRO A O 1
ATOM 614 N N . ALA A 1 86 ? 40.454 -7.971 -15.696 1.00 91.94 86 ALA A N 1
ATOM 615 C CA . ALA A 1 86 ? 40.049 -7.795 -14.301 1.00 91.94 86 ALA A CA 1
ATOM 616 C C . ALA A 1 86 ? 38.549 -7.470 -14.161 1.00 91.94 86 ALA A C 1
ATOM 618 O O . ALA A 1 86 ? 37.859 -8.062 -13.329 1.00 91.94 86 ALA A O 1
ATOM 619 N N . THR A 1 87 ? 38.032 -6.564 -14.995 1.00 92.69 87 THR A N 1
ATOM 620 C CA . THR A 1 87 ? 36.616 -6.167 -15.000 1.00 92.69 87 THR A CA 1
ATOM 621 C C . THR A 1 87 ? 35.731 -7.313 -15.492 1.00 92.69 87 THR A C 1
ATOM 623 O O . THR A 1 87 ? 34.725 -7.632 -14.855 1.00 92.69 87 THR A O 1
ATOM 626 N N . ALA A 1 88 ? 36.139 -7.987 -16.569 1.00 94.81 88 ALA A N 1
ATOM 627 C CA . ALA A 1 88 ? 35.452 -9.141 -17.138 1.00 94.81 88 ALA A CA 1
ATOM 628 C C . ALA A 1 88 ? 35.360 -10.299 -16.134 1.00 94.81 88 ALA A C 1
ATOM 630 O O . ALA A 1 88 ? 34.290 -10.884 -15.965 1.00 94.81 88 ALA A O 1
ATOM 631 N N . ALA A 1 89 ? 36.450 -10.598 -15.417 1.00 94.38 89 ALA A N 1
ATOM 632 C CA . ALA A 1 89 ? 36.466 -11.642 -14.395 1.00 94.38 89 ALA A CA 1
ATOM 633 C C . ALA A 1 89 ? 35.498 -11.339 -13.240 1.00 94.38 89 ALA A C 1
ATOM 635 O O . ALA A 1 89 ? 34.763 -12.228 -12.805 1.00 94.38 89 ALA A O 1
ATOM 636 N N . LEU A 1 90 ? 35.447 -10.087 -12.769 1.00 94.38 90 LEU A N 1
ATOM 637 C CA . LEU A 1 90 ? 34.507 -9.665 -11.725 1.00 94.38 90 LEU A CA 1
ATOM 638 C C . LEU A 1 90 ? 33.051 -9.725 -12.201 1.00 94.38 90 LEU A C 1
ATOM 640 O O . LEU A 1 90 ? 32.195 -10.236 -11.481 1.00 94.38 90 LEU A O 1
ATOM 644 N N . LEU A 1 91 ? 32.770 -9.251 -13.419 1.00 94.44 91 LEU A N 1
ATOM 645 C CA . LEU A 1 91 ? 31.447 -9.346 -14.042 1.00 94.44 91 LEU A CA 1
ATOM 646 C C . LEU A 1 91 ? 30.989 -10.803 -14.158 1.00 94.44 91 LEU A C 1
ATOM 648 O O . LEU A 1 91 ? 29.882 -11.129 -13.729 1.00 94.44 91 LEU A O 1
ATOM 652 N N . ALA A 1 92 ? 31.851 -11.685 -14.669 1.00 95.25 92 ALA A N 1
ATOM 653 C CA . ALA A 1 92 ? 31.567 -13.109 -14.803 1.00 95.25 92 ALA A CA 1
ATOM 654 C C . ALA A 1 92 ? 31.344 -13.783 -13.439 1.00 95.25 92 ALA A C 1
ATOM 656 O O . ALA A 1 92 ? 30.426 -14.590 -13.295 1.00 95.25 92 ALA A O 1
ATOM 657 N N . ALA A 1 93 ? 32.128 -13.430 -12.414 1.00 94.88 93 ALA A N 1
ATOM 658 C CA . ALA A 1 93 ? 31.953 -13.950 -11.058 1.00 94.88 93 ALA A CA 1
ATOM 659 C C . ALA A 1 93 ? 30.620 -13.503 -10.428 1.00 94.88 93 ALA A C 1
ATOM 661 O O . ALA A 1 93 ? 29.888 -14.330 -9.869 1.00 94.88 93 ALA A O 1
ATOM 662 N N . THR A 1 94 ? 30.260 -12.220 -10.548 1.00 96.69 94 THR A N 1
ATOM 663 C CA . THR A 1 94 ? 28.958 -11.718 -10.082 1.00 96.69 94 THR A CA 1
ATOM 664 C C . THR A 1 94 ? 27.809 -12.373 -10.841 1.00 96.69 94 THR A C 1
ATOM 666 O O . THR A 1 94 ? 26.826 -12.784 -10.226 1.00 96.69 94 THR A O 1
ATOM 669 N N . GLN A 1 95 ? 27.923 -12.511 -12.163 1.00 96.69 95 GLN A N 1
ATOM 670 C CA . GLN A 1 95 ? 26.887 -13.136 -12.979 1.00 96.69 95 GLN A CA 1
ATOM 671 C C . GLN A 1 95 ? 26.691 -14.604 -12.588 1.00 96.69 95 GLN A C 1
ATOM 673 O O . GLN A 1 95 ? 25.578 -14.999 -12.253 1.00 96.69 95 GLN A O 1
ATOM 678 N N . LYS A 1 96 ? 27.776 -15.380 -12.494 1.00 97.50 96 LYS A N 1
ATOM 679 C CA . LYS A 1 96 ? 27.743 -16.794 -12.095 1.00 97.50 96 LYS A CA 1
ATOM 680 C C . LYS A 1 96 ? 27.093 -17.004 -10.726 1.00 97.50 96 LYS A C 1
ATOM 682 O O . LYS A 1 96 ? 26.312 -17.934 -10.538 1.00 97.50 96 LYS A O 1
ATOM 687 N N . THR A 1 97 ? 27.418 -16.161 -9.744 1.00 97.38 97 THR A N 1
ATOM 688 C CA . THR A 1 97 ? 26.837 -16.278 -8.393 1.00 97.38 97 THR A CA 1
ATOM 689 C C . THR A 1 97 ? 25.353 -15.907 -8.363 1.00 97.38 97 THR A C 1
ATOM 691 O O . THR A 1 97 ? 24.581 -16.561 -7.660 1.00 97.38 97 THR A O 1
ATOM 694 N N . ARG A 1 98 ? 24.926 -14.915 -9.156 1.00 96.75 98 ARG A N 1
ATOM 695 C CA . ARG A 1 98 ? 23.505 -14.571 -9.331 1.00 96.75 98 ARG A CA 1
ATOM 696 C C . ARG A 1 98 ? 22.729 -15.670 -10.042 1.00 96.75 98 ARG A C 1
ATOM 698 O O . ARG A 1 98 ? 21.680 -16.052 -9.543 1.00 96.75 98 ARG A O 1
ATOM 705 N N . GLU A 1 99 ? 23.261 -16.217 -11.130 1.00 96.94 99 GLU A N 1
ATOM 706 C CA . GLU A 1 99 ? 22.651 -17.336 -11.857 1.00 96.94 99 GLU A CA 1
ATOM 707 C C . GLU A 1 99 ? 22.473 -18.555 -10.957 1.00 96.94 99 GLU A C 1
ATOM 709 O O . GLU A 1 99 ? 21.402 -19.149 -10.950 1.00 96.94 99 GLU A O 1
ATOM 714 N N . ALA A 1 100 ? 23.470 -18.889 -10.132 1.00 97.12 100 ALA A N 1
ATOM 715 C CA . ALA A 1 100 ? 23.348 -19.983 -9.172 1.00 97.12 100 ALA A CA 1
ATOM 716 C C . ALA A 1 100 ? 22.222 -19.734 -8.150 1.00 97.12 100 ALA A C 1
ATOM 718 O O . ALA A 1 100 ? 21.433 -20.636 -7.864 1.00 97.12 100 ALA A O 1
ATOM 719 N N . ARG A 1 101 ? 22.119 -18.509 -7.613 1.00 97.00 101 ARG A N 1
ATOM 720 C CA . ARG A 1 101 ? 21.032 -18.112 -6.703 1.00 97.00 101 ARG A CA 1
ATOM 721 C C . ARG A 1 101 ? 19.671 -18.192 -7.394 1.00 97.00 101 ARG A C 1
ATOM 723 O O . ARG A 1 101 ? 18.749 -18.778 -6.836 1.00 97.00 101 ARG A O 1
ATOM 730 N N . ASP A 1 102 ? 19.544 -17.597 -8.573 1.00 95.62 102 ASP A N 1
ATOM 731 C CA . ASP A 1 102 ? 18.275 -17.479 -9.292 1.00 95.62 102 ASP A CA 1
ATOM 732 C C . ASP A 1 102 ? 17.809 -18.842 -9.811 1.00 95.62 102 ASP A C 1
ATOM 734 O O . ASP A 1 102 ? 16.642 -19.179 -9.647 1.00 95.62 102 ASP A O 1
ATOM 738 N N . ALA A 1 103 ? 18.722 -19.693 -10.291 1.00 96.06 103 ALA A N 1
ATOM 739 C CA . ALA A 1 103 ? 18.422 -21.083 -10.627 1.00 96.06 103 ALA A CA 1
ATOM 740 C C . ALA A 1 103 ? 17.873 -21.854 -9.420 1.00 96.06 103 ALA A C 1
ATOM 742 O O . ALA A 1 103 ? 16.930 -22.628 -9.566 1.00 96.06 103 ALA A O 1
ATOM 743 N N . LYS A 1 104 ? 18.409 -21.611 -8.212 1.00 96.31 104 LYS A N 1
ATOM 744 C CA . LYS A 1 104 ? 17.881 -22.245 -7.000 1.00 96.31 104 LYS A CA 1
ATOM 745 C C . LYS A 1 104 ? 16.494 -21.727 -6.623 1.00 96.31 104 LYS A C 1
ATOM 747 O O . LYS A 1 104 ? 15.672 -22.505 -6.149 1.00 96.31 104 LYS A O 1
ATOM 752 N N . VAL A 1 105 ? 16.219 -20.438 -6.831 1.00 93.69 105 VAL A N 1
ATOM 753 C CA . VAL A 1 105 ? 14.872 -19.874 -6.642 1.00 93.69 105 VAL A CA 1
ATOM 754 C C . VAL A 1 105 ? 13.891 -20.493 -7.638 1.00 93.69 105 VAL A C 1
ATOM 756 O O . VAL A 1 105 ? 12.840 -20.968 -7.221 1.00 93.69 105 VAL A O 1
ATOM 759 N N . GLU A 1 106 ? 14.246 -20.568 -8.921 1.00 93.56 106 GLU A N 1
ATOM 760 C CA . GLU A 1 106 ? 13.407 -21.203 -9.947 1.00 93.56 106 GLU A CA 1
ATOM 761 C C . GLU A 1 106 ? 13.153 -22.686 -9.648 1.00 93.56 106 GLU A C 1
ATOM 763 O O . GLU A 1 106 ? 12.030 -23.159 -9.797 1.00 93.56 106 GLU A O 1
ATOM 768 N N . GLU A 1 107 ? 14.155 -23.419 -9.152 1.00 93.50 107 GLU A N 1
ATOM 769 C CA . GLU A 1 107 ? 13.987 -24.810 -8.718 1.00 93.50 107 GLU A CA 1
ATOM 770 C C . GLU A 1 107 ? 12.935 -24.944 -7.604 1.00 93.50 107 GLU A C 1
ATOM 772 O O . GLU A 1 107 ? 12.134 -25.876 -7.633 1.00 93.50 107 GLU A O 1
ATOM 777 N N . LEU A 1 108 ? 12.910 -24.015 -6.640 1.00 90.00 108 LEU A N 1
ATOM 778 C CA . LEU A 1 108 ? 11.932 -24.017 -5.543 1.00 90.00 108 LEU A CA 1
ATOM 779 C C . LEU A 1 108 ? 10.523 -23.618 -5.999 1.00 90.00 108 LEU A C 1
ATOM 781 O O . LEU A 1 108 ? 9.545 -24.041 -5.388 1.00 90.00 108 LEU A O 1
ATOM 785 N N . LEU A 1 109 ? 10.413 -22.805 -7.052 1.00 91.44 109 LEU A N 1
ATOM 786 C CA . LEU A 1 109 ? 9.137 -22.296 -7.566 1.00 91.44 109 LEU A CA 1
ATOM 787 C C . LEU A 1 109 ? 8.611 -23.079 -8.777 1.00 91.44 109 LEU A C 1
ATOM 789 O O . LEU A 1 109 ? 7.540 -22.761 -9.301 1.00 91.44 109 LEU A O 1
ATOM 793 N N . LYS A 1 110 ? 9.321 -24.122 -9.220 1.00 91.88 110 LYS A N 1
ATOM 794 C CA . LYS A 1 110 ? 8.945 -24.925 -10.394 1.00 91.88 110 LYS A CA 1
ATOM 795 C C . LYS A 1 110 ? 7.538 -25.529 -10.277 1.00 91.88 110 LYS A C 1
ATOM 797 O O . LYS A 1 110 ? 6.799 -25.531 -11.253 1.00 91.88 110 LYS A O 1
ATOM 802 N N . ASP A 1 111 ? 7.155 -25.940 -9.067 1.00 87.50 111 ASP A N 1
ATOM 803 C CA . ASP A 1 111 ? 5.873 -26.594 -8.778 1.00 87.50 111 ASP A CA 1
ATOM 804 C C . ASP A 1 111 ? 4.840 -25.627 -8.165 1.00 87.50 111 ASP A C 1
ATOM 806 O O . ASP A 1 111 ? 3.756 -26.048 -7.765 1.00 87.50 111 ASP A O 1
ATOM 810 N N . ALA A 1 112 ? 5.151 -24.326 -8.071 1.00 88.56 112 ALA A N 1
ATOM 811 C CA . ALA A 1 112 ? 4.237 -23.320 -7.534 1.00 88.56 112 ALA A CA 1
ATOM 812 C C . ALA A 1 112 ? 3.245 -22.858 -8.627 1.00 88.56 112 ALA A C 1
ATOM 814 O O . ALA A 1 112 ? 3.636 -22.118 -9.534 1.00 88.56 112 ALA A O 1
ATOM 815 N N . PRO A 1 113 ? 1.956 -23.251 -8.577 1.00 89.12 113 PRO A N 1
ATOM 816 C CA . PRO A 1 113 ? 1.027 -23.051 -9.693 1.00 89.12 113 PRO A CA 1
ATOM 817 C C . PRO A 1 113 ? 0.764 -21.572 -10.003 1.00 89.12 113 PRO A C 1
ATOM 819 O O . PRO A 1 113 ? 0.727 -21.190 -11.172 1.00 89.12 113 PRO A O 1
ATOM 822 N N . THR A 1 114 ? 0.639 -20.719 -8.981 1.00 90.25 114 THR A N 1
ATOM 823 C CA . THR A 1 114 ? 0.450 -19.268 -9.147 1.00 90.25 114 THR A CA 1
ATOM 824 C C . THR A 1 114 ? 1.678 -18.591 -9.754 1.00 90.25 114 THR A C 1
ATOM 826 O O . THR A 1 114 ? 1.530 -17.740 -10.633 1.00 90.25 114 THR A O 1
ATOM 829 N N . TRP A 1 115 ? 2.890 -19.016 -9.379 1.00 93.06 115 TRP A N 1
ATOM 830 C CA . TRP A 1 115 ? 4.135 -18.564 -10.010 1.00 93.06 115 TRP A CA 1
ATOM 831 C C . TRP A 1 115 ? 4.201 -18.950 -11.492 1.00 93.06 115 TRP A C 1
ATOM 833 O O . TRP A 1 115 ? 4.469 -18.098 -12.341 1.00 93.06 115 TRP A O 1
ATOM 843 N N . GLN A 1 116 ? 3.899 -20.209 -11.826 1.00 94.19 116 GLN A N 1
ATOM 844 C CA . GLN A 1 116 ? 3.912 -20.677 -13.216 1.00 94.19 116 GLN A CA 1
ATOM 845 C C . GLN A 1 116 ? 2.837 -19.982 -14.064 1.00 94.19 116 GLN A C 1
ATOM 847 O O . GLN A 1 116 ? 3.106 -19.579 -15.197 1.00 94.19 116 GLN A O 1
ATOM 852 N N . ALA A 1 117 ? 1.643 -19.757 -13.509 1.00 93.56 117 ALA A N 1
ATOM 853 C CA . ALA A 1 117 ? 0.59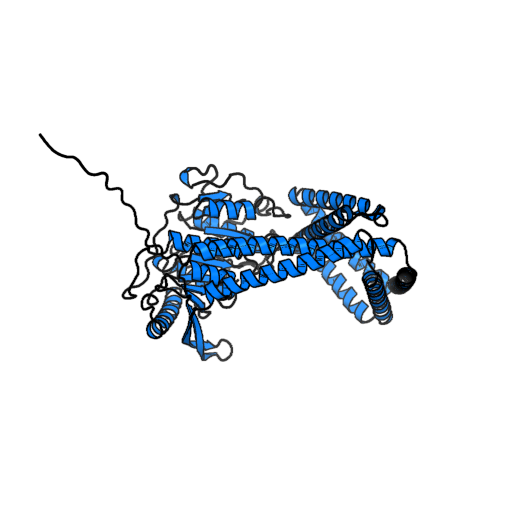3 -18.985 -14.169 1.00 93.56 117 ALA A CA 1
ATOM 854 C C . ALA A 1 117 ? 1.024 -17.529 -14.420 1.00 93.56 117 ALA A C 1
ATOM 856 O O . ALA A 1 117 ? 0.807 -17.001 -15.512 1.00 93.56 117 ALA A O 1
ATOM 857 N N . ALA A 1 118 ? 1.680 -16.889 -13.447 1.00 94.38 118 ALA A N 1
ATOM 858 C CA . ALA A 1 118 ? 2.235 -15.546 -13.599 1.00 94.38 118 ALA A CA 1
ATOM 859 C C . ALA A 1 118 ? 3.325 -15.491 -14.677 1.00 94.38 118 ALA A C 1
ATOM 861 O O . ALA A 1 118 ? 3.315 -14.589 -15.514 1.00 94.38 118 ALA A O 1
ATOM 862 N N . ARG A 1 119 ? 4.228 -16.475 -14.710 1.00 95.88 119 ARG A N 1
ATOM 863 C CA . ARG A 1 119 ? 5.261 -16.585 -15.743 1.00 95.88 119 ARG A CA 1
ATOM 864 C C . ARG A 1 119 ? 4.652 -16.726 -17.136 1.00 95.88 119 ARG A C 1
ATOM 866 O O . ARG A 1 119 ? 4.968 -15.923 -18.009 1.00 95.88 119 ARG A O 1
ATOM 873 N N . LYS A 1 120 ? 3.729 -17.674 -17.317 1.00 97.38 120 LYS A N 1
ATOM 874 C CA . LYS A 1 120 ? 3.025 -17.880 -18.588 1.00 97.38 120 LYS A CA 1
ATOM 875 C C . LYS A 1 120 ? 2.309 -16.606 -19.041 1.00 97.38 120 LYS A C 1
ATOM 877 O O . LYS A 1 120 ? 2.482 -16.168 -20.172 1.00 97.38 120 LYS A O 1
ATOM 882 N N . LYS A 1 121 ? 1.568 -15.956 -18.137 1.00 97.44 121 LYS A N 1
ATOM 883 C CA . LYS A 1 121 ? 0.893 -14.684 -18.428 1.00 97.44 121 LYS A CA 1
ATOM 884 C C . LYS A 1 121 ? 1.885 -13.599 -18.847 1.00 97.44 121 LYS A C 1
ATOM 886 O O . LYS A 1 121 ? 1.596 -12.815 -19.745 1.00 97.44 121 LYS A O 1
ATOM 891 N N . ARG A 1 122 ? 3.056 -13.528 -18.212 1.00 97.69 122 ARG A N 1
ATOM 892 C CA . ARG A 1 122 ? 4.104 -12.575 -18.589 1.00 97.69 122 ARG A CA 1
ATOM 893 C C . ARG A 1 122 ? 4.647 -12.856 -19.991 1.00 97.69 122 ARG A C 1
ATOM 895 O O . ARG A 1 122 ? 4.803 -11.912 -20.757 1.00 97.69 122 ARG A O 1
ATOM 902 N N . GLU A 1 123 ? 4.882 -14.118 -20.337 1.00 98.12 123 GLU A N 1
ATOM 903 C CA . GLU A 1 123 ? 5.305 -14.533 -21.682 1.00 98.12 123 GLU A CA 1
ATOM 904 C C . GLU A 1 123 ? 4.241 -14.167 -22.741 1.00 98.12 123 GLU A C 1
ATOM 906 O O . GLU A 1 123 ? 4.573 -13.594 -23.779 1.00 98.12 123 GLU A O 1
ATOM 911 N N . GLU A 1 124 ? 2.954 -14.388 -22.453 1.00 98.44 124 GLU A N 1
ATOM 912 C CA . GLU A 1 124 ? 1.825 -13.986 -23.313 1.00 98.44 124 GLU A CA 1
ATOM 913 C C . GLU A 1 124 ? 1.733 -12.459 -23.495 1.00 98.44 124 GLU A C 1
ATOM 915 O O . GLU A 1 124 ? 1.522 -11.964 -24.610 1.00 98.44 124 GLU A O 1
ATOM 920 N N . LEU A 1 125 ? 1.924 -11.694 -22.413 1.00 98.38 125 LEU A N 1
ATOM 921 C CA . LEU A 1 125 ? 1.976 -10.231 -22.457 1.00 98.38 125 LEU A CA 1
ATOM 922 C C . LEU A 1 125 ? 3.154 -9.753 -23.312 1.00 98.38 125 LEU A C 1
ATOM 924 O O . LEU A 1 125 ? 2.968 -8.897 -24.172 1.00 98.38 125 LEU A O 1
ATOM 928 N N . GLN A 1 126 ? 4.344 -10.327 -23.125 1.00 98.25 126 GLN A N 1
ATOM 929 C CA . GLN A 1 126 ? 5.541 -9.991 -23.900 1.00 98.25 126 GLN A CA 1
ATOM 930 C C . GLN A 1 126 ? 5.376 -10.320 -25.387 1.00 98.25 126 GLN A C 1
ATOM 932 O O . GLN A 1 126 ? 5.753 -9.512 -26.236 1.00 98.25 126 GLN A O 1
ATOM 937 N N . ALA A 1 127 ? 4.760 -11.458 -25.719 1.00 98.25 127 ALA A N 1
ATOM 938 C CA . ALA A 1 127 ? 4.432 -11.809 -27.097 1.00 98.25 127 ALA A CA 1
ATOM 939 C C . ALA A 1 127 ? 3.457 -10.796 -27.724 1.00 98.25 127 ALA A C 1
ATOM 941 O O . ALA A 1 127 ? 3.698 -10.312 -28.830 1.00 98.25 127 ALA A O 1
ATOM 942 N N . SER A 1 128 ? 2.408 -10.414 -26.989 1.00 98.19 128 SER A N 1
ATOM 943 C CA . SER A 1 128 ? 1.419 -9.421 -27.435 1.00 98.19 128 SER A CA 1
ATOM 944 C C . SER A 1 128 ? 2.028 -8.025 -27.615 1.00 98.19 128 SER A C 1
ATOM 946 O O . SER A 1 128 ? 1.702 -7.321 -28.569 1.00 98.19 128 SER A O 1
ATOM 948 N N . ILE A 1 129 ? 2.924 -7.620 -26.709 1.00 98.25 129 ILE A N 1
ATOM 949 C CA . ILE A 1 129 ? 3.683 -6.365 -26.800 1.00 98.25 129 ILE A CA 1
ATOM 950 C C . ILE A 1 129 ? 4.536 -6.374 -28.071 1.00 98.25 129 ILE A C 1
ATOM 952 O O . ILE A 1 129 ? 4.408 -5.465 -28.890 1.00 98.25 129 ILE A O 1
ATOM 956 N N . LYS A 1 130 ? 5.322 -7.437 -28.283 1.00 97.88 130 LYS A N 1
ATOM 957 C CA . LYS A 1 130 ? 6.196 -7.586 -29.453 1.00 97.88 130 LYS A CA 1
ATOM 958 C C . LYS A 1 130 ? 5.420 -7.561 -30.773 1.00 97.88 130 LYS A C 1
ATOM 960 O O . LYS A 1 130 ? 5.904 -7.004 -31.755 1.00 97.88 130 LYS A O 1
ATOM 965 N N . GLU A 1 131 ? 4.222 -8.147 -30.811 1.00 97.25 131 GLU A N 1
ATOM 966 C CA . GLU A 1 131 ? 3.363 -8.121 -32.000 1.00 97.25 131 GLU A CA 1
ATOM 967 C C . GLU A 1 131 ? 2.973 -6.688 -32.394 1.00 97.25 131 GLU A C 1
ATOM 969 O O . GLU A 1 131 ? 3.078 -6.316 -33.566 1.00 97.25 131 GLU A O 1
ATOM 974 N N . ILE A 1 132 ? 2.543 -5.874 -31.422 1.00 96.69 132 ILE A N 1
ATOM 975 C CA . ILE A 1 132 ? 2.156 -4.480 -31.676 1.00 96.69 132 ILE A CA 1
ATOM 976 C C . ILE A 1 132 ? 3.395 -3.634 -31.994 1.00 96.69 132 ILE A C 1
ATOM 978 O O . ILE A 1 132 ? 3.362 -2.838 -32.931 1.00 96.69 132 ILE A O 1
ATOM 982 N N . GLU A 1 133 ? 4.503 -3.838 -31.277 1.00 96.12 133 GLU A N 1
ATOM 983 C CA . GLU A 1 133 ? 5.777 -3.150 -31.527 1.00 96.12 133 GLU A CA 1
ATOM 984 C C . GLU A 1 133 ? 6.309 -3.401 -32.946 1.00 96.12 133 GLU A C 1
ATOM 986 O O . GLU A 1 133 ? 6.809 -2.482 -33.593 1.00 96.12 133 GLU A O 1
ATOM 991 N N . GLY A 1 134 ? 6.123 -4.610 -33.487 1.00 95.62 134 GLY A N 1
ATOM 992 C CA . GLY A 1 134 ? 6.478 -4.930 -34.873 1.00 95.62 134 GLY A CA 1
ATOM 993 C C . GLY A 1 134 ? 5.700 -4.127 -35.926 1.00 95.62 134 GLY A C 1
ATOM 994 O O . GLY A 1 134 ? 6.133 -4.039 -37.072 1.00 95.62 134 GLY A O 1
ATOM 995 N N . LYS A 1 135 ? 4.570 -3.519 -35.545 1.00 95.56 135 LYS A N 1
ATOM 996 C CA . LYS A 1 135 ? 3.708 -2.685 -36.400 1.00 95.56 135 LYS A CA 1
ATOM 997 C C . LYS A 1 135 ? 3.622 -1.239 -35.894 1.00 95.56 135 LYS A C 1
ATOM 999 O O . LYS A 1 135 ? 2.742 -0.489 -36.314 1.00 95.56 135 LYS A O 1
ATOM 1004 N N . LEU A 1 136 ? 4.532 -0.835 -35.001 1.00 93.81 136 LEU A N 1
ATOM 1005 C CA . LEU A 1 136 ? 4.422 0.413 -34.246 1.00 93.81 136 LEU A CA 1
ATOM 1006 C C . LEU A 1 136 ? 4.357 1.653 -35.149 1.00 93.81 136 LEU A C 1
ATOM 1008 O O . LEU A 1 136 ? 3.566 2.553 -34.893 1.00 93.81 136 LEU A O 1
ATOM 1012 N N . ALA A 1 137 ? 5.121 1.676 -36.246 1.00 91.81 137 ALA A N 1
ATOM 1013 C CA . ALA A 1 137 ? 5.169 2.805 -37.182 1.00 91.81 137 ALA A CA 1
ATOM 1014 C C . ALA A 1 137 ? 3.820 3.122 -37.867 1.00 91.81 137 ALA A C 1
ATOM 1016 O O . ALA A 1 137 ? 3.635 4.240 -38.359 1.00 91.81 137 ALA A O 1
ATOM 1017 N N . THR A 1 138 ? 2.896 2.154 -37.899 1.00 94.50 138 THR A N 1
ATOM 1018 C CA . THR A 1 138 ? 1.552 2.262 -38.490 1.00 94.50 138 THR A CA 1
ATOM 1019 C C . THR A 1 138 ? 0.437 2.082 -37.456 1.00 94.50 138 THR A C 1
ATOM 1021 O O . THR A 1 138 ? -0.711 1.886 -37.844 1.00 94.50 138 THR A O 1
ATOM 1024 N N . ALA A 1 139 ? 0.762 2.093 -36.159 1.00 95.69 139 ALA A N 1
ATOM 1025 C CA . ALA A 1 139 ? -0.212 1.840 -35.107 1.00 95.69 139 ALA A CA 1
ATOM 1026 C C . ALA A 1 139 ? -1.240 2.979 -34.987 1.00 95.69 139 ALA A C 1
ATOM 1028 O O . ALA A 1 139 ? -0.872 4.155 -34.983 1.00 95.69 139 ALA A O 1
ATOM 1029 N N . ASP A 1 140 ? -2.521 2.628 -34.862 1.00 96.69 140 ASP A N 1
ATOM 1030 C CA . ASP A 1 140 ? -3.606 3.577 -34.592 1.00 96.69 140 ASP A CA 1
ATOM 1031 C C . ASP A 1 140 ? -3.749 3.913 -33.089 1.00 96.69 140 ASP A C 1
ATOM 1033 O O . ASP A 1 140 ? -3.035 3.383 -32.234 1.00 96.69 140 ASP A O 1
ATOM 1037 N N . GLU A 1 141 ? -4.680 4.812 -32.741 1.00 96.62 141 GLU A N 1
ATOM 1038 C CA . GLU A 1 141 ? -4.912 5.224 -31.346 1.00 96.62 141 GLU A CA 1
ATOM 1039 C C . GLU A 1 141 ? -5.249 4.029 -30.435 1.00 96.62 141 GLU A C 1
ATOM 1041 O O . GLU A 1 141 ? -4.723 3.916 -29.323 1.00 96.62 141 GLU A O 1
ATOM 1046 N N . ALA A 1 142 ? -6.108 3.119 -30.899 1.00 97.75 142 ALA A N 1
ATOM 1047 C CA . ALA A 1 142 ? -6.562 1.980 -30.111 1.00 97.75 142 ALA A CA 1
ATOM 1048 C C . ALA A 1 142 ? -5.419 0.989 -29.852 1.00 97.75 142 ALA A C 1
ATOM 1050 O O . ALA A 1 142 ? -5.286 0.461 -28.744 1.00 97.75 142 ALA A O 1
ATOM 1051 N N . GLN A 1 143 ? -4.560 0.766 -30.846 1.00 98.00 143 GLN A N 1
ATOM 1052 C CA . GLN A 1 143 ? -3.368 -0.068 -30.732 1.00 98.00 143 GLN A CA 1
ATOM 1053 C C . GLN A 1 143 ? -2.341 0.533 -29.767 1.00 98.00 143 GLN A C 1
ATOM 1055 O O . GLN A 1 143 ? -1.779 -0.206 -28.957 1.00 98.00 143 GLN A O 1
ATOM 1060 N N . LEU A 1 144 ? -2.141 1.854 -29.780 1.00 98.19 144 LEU A N 1
ATOM 1061 C CA . LEU A 1 144 ? -1.244 2.543 -28.844 1.00 98.19 144 LEU A CA 1
ATOM 1062 C C . LEU A 1 144 ? -1.757 2.478 -27.397 1.00 98.19 144 LEU A C 1
ATOM 1064 O O . LEU A 1 144 ? -0.987 2.185 -26.481 1.00 98.19 144 LEU A O 1
ATOM 1068 N N . LEU A 1 145 ? -3.063 2.668 -27.180 1.00 98.31 145 LEU A N 1
ATOM 1069 C CA . LEU A 1 145 ? -3.692 2.478 -25.866 1.00 98.31 145 LEU A CA 1
ATOM 1070 C C . LEU A 1 145 ? -3.574 1.028 -25.385 1.00 98.31 145 LEU A C 1
ATOM 1072 O O . LEU A 1 145 ? -3.260 0.780 -24.218 1.00 98.31 145 LEU A O 1
ATOM 1076 N N . LYS A 1 146 ? -3.789 0.058 -26.282 1.00 98.38 146 LYS A N 1
ATOM 1077 C CA . LYS A 1 146 ? -3.611 -1.366 -25.979 1.00 98.38 146 LYS A CA 1
ATOM 1078 C C . LYS A 1 146 ? -2.162 -1.669 -25.594 1.00 98.38 146 LYS A C 1
ATOM 1080 O O . LYS A 1 146 ? -1.948 -2.334 -24.584 1.00 98.38 146 LYS A O 1
ATOM 1085 N N . LEU A 1 147 ? -1.181 -1.159 -26.340 1.00 98.38 147 LEU A N 1
ATOM 1086 C CA . LEU A 1 147 ? 0.241 -1.334 -26.039 1.00 98.38 147 LEU A CA 1
ATOM 1087 C C . LEU A 1 147 ? 0.605 -0.748 -24.670 1.00 98.38 147 LEU A C 1
ATOM 1089 O O . LEU A 1 147 ? 1.229 -1.431 -23.859 1.00 98.38 147 LEU A O 1
ATOM 1093 N N . ALA A 1 148 ? 0.157 0.475 -24.378 1.00 98.25 148 ALA A N 1
ATOM 1094 C CA . ALA A 1 148 ? 0.375 1.124 -23.088 1.00 98.25 148 ALA A CA 1
ATOM 1095 C C . ALA A 1 148 ? -0.204 0.311 -21.920 1.00 98.25 148 ALA A C 1
ATOM 1097 O O . ALA A 1 148 ? 0.458 0.130 -20.894 1.00 98.25 148 ALA A O 1
ATOM 1098 N N . LYS A 1 149 ? -1.416 -0.233 -22.092 1.00 98.38 149 LYS A N 1
ATOM 1099 C CA . LYS A 1 149 ? -2.047 -1.120 -21.109 1.00 98.38 149 LYS A CA 1
ATOM 1100 C C . LYS A 1 149 ? -1.229 -2.396 -20.901 1.00 98.38 149 LYS A C 1
ATOM 1102 O O . LYS A 1 149 ? -0.893 -2.710 -19.762 1.00 98.38 149 LYS A O 1
ATOM 1107 N N . LEU A 1 150 ? -0.869 -3.094 -21.981 1.00 98.38 150 LEU A N 1
ATOM 1108 C CA . LEU A 1 150 ? -0.102 -4.344 -21.922 1.00 98.38 150 LEU A CA 1
ATOM 1109 C C . LEU A 1 150 ? 1.265 -4.148 -21.258 1.00 98.38 150 LEU A C 1
ATOM 1111 O O . LEU A 1 150 ? 1.622 -4.919 -20.372 1.00 98.38 150 LEU A O 1
ATOM 1115 N N . ARG A 1 151 ? 2.005 -3.090 -21.617 1.00 98.06 151 ARG A N 1
ATOM 1116 C CA . ARG A 1 151 ? 3.280 -2.739 -20.966 1.00 98.06 151 ARG A CA 1
ATOM 1117 C C . ARG A 1 151 ? 3.089 -2.418 -19.484 1.00 98.06 151 ARG A C 1
ATOM 1119 O O . ARG A 1 151 ? 3.900 -2.822 -18.654 1.00 98.06 151 ARG A O 1
ATOM 1126 N N . GLY A 1 152 ? 2.007 -1.722 -19.135 1.00 97.38 152 GLY A N 1
ATOM 1127 C CA . GLY A 1 152 ? 1.641 -1.460 -17.745 1.00 97.38 152 GLY A CA 1
ATOM 1128 C C . GLY A 1 152 ? 1.402 -2.745 -16.946 1.00 97.38 152 GLY A C 1
ATOM 1129 O O . GLY A 1 152 ? 1.922 -2.877 -15.837 1.00 97.38 152 GLY A O 1
ATOM 1130 N N . GLU A 1 153 ? 0.655 -3.692 -17.516 1.00 97.31 153 GLU A N 1
ATOM 1131 C CA . GLU A 1 153 ? 0.372 -5.002 -16.918 1.00 97.31 153 GLU A CA 1
ATOM 1132 C C . GLU A 1 153 ? 1.630 -5.876 -16.806 1.00 97.31 153 GLU A C 1
ATOM 1134 O O . GLU A 1 153 ? 1.892 -6.413 -15.729 1.00 97.31 153 GLU A O 1
ATOM 1139 N N . GLU A 1 154 ? 2.443 -5.969 -17.865 1.00 98.00 154 GLU A N 1
ATOM 1140 C CA . GLU A 1 154 ? 3.712 -6.717 -17.867 1.00 98.00 154 GLU A CA 1
ATOM 1141 C C . GLU A 1 154 ? 4.661 -6.162 -16.809 1.00 98.00 154 GLU A C 1
ATOM 1143 O O . GLU A 1 154 ? 5.178 -6.916 -15.987 1.00 98.00 154 GLU A O 1
ATOM 1148 N 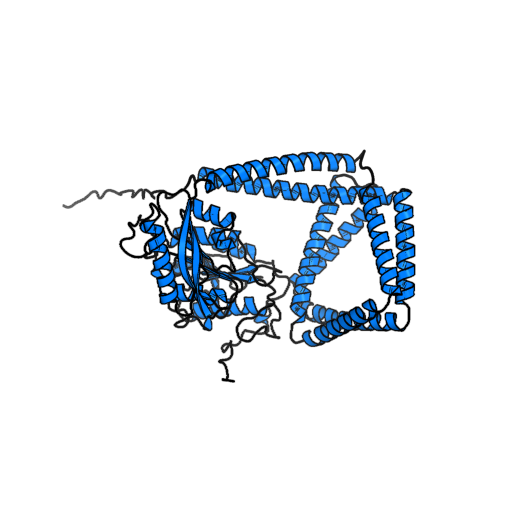N . SER A 1 155 ? 4.805 -4.836 -16.748 1.00 96.50 155 SER A N 1
ATOM 1149 C CA . SER A 1 155 ? 5.682 -4.164 -15.795 1.00 96.50 155 SER A CA 1
ATOM 1150 C C . SER A 1 155 ? 5.223 -4.368 -14.348 1.00 96.50 155 SER A C 1
ATOM 1152 O O . SER A 1 155 ? 6.040 -4.580 -13.447 1.00 96.50 155 SER A O 1
ATOM 1154 N N . GLN A 1 156 ? 3.910 -4.317 -14.092 1.00 93.88 156 GLN A N 1
ATOM 1155 C CA . GLN A 1 156 ? 3.350 -4.626 -12.773 1.00 93.88 156 GLN A CA 1
ATOM 1156 C C . GLN A 1 156 ? 3.594 -6.085 -12.384 1.00 93.88 156 GLN A C 1
ATOM 1158 O O . GLN A 1 156 ? 4.049 -6.342 -11.269 1.00 93.88 156 GLN A O 1
ATOM 1163 N N . LEU A 1 157 ? 3.330 -7.024 -13.293 1.00 95.12 157 LEU A N 1
ATOM 1164 C CA . LEU A 1 157 ? 3.540 -8.450 -13.065 1.00 95.12 157 LEU A CA 1
ATOM 1165 C C . LEU A 1 157 ? 5.021 -8.770 -12.843 1.00 95.12 157 LEU A C 1
ATOM 1167 O O . LEU A 1 157 ? 5.356 -9.451 -11.880 1.00 95.12 157 LEU A O 1
ATOM 1171 N N . GLY A 1 158 ? 5.915 -8.201 -13.652 1.00 95.44 158 GLY A N 1
ATOM 1172 C CA . GLY A 1 158 ? 7.362 -8.336 -13.509 1.00 95.44 158 GLY A CA 1
ATOM 1173 C C . GLY A 1 158 ? 7.870 -7.825 -12.161 1.00 95.44 158 GLY A C 1
ATOM 1174 O O . GLY A 1 158 ? 8.672 -8.501 -11.520 1.00 95.44 158 GLY A O 1
ATOM 1175 N N . ARG A 1 159 ? 7.358 -6.685 -11.668 1.00 92.81 159 ARG A N 1
ATOM 1176 C CA . ARG A 1 159 ? 7.677 -6.197 -10.312 1.00 92.81 159 ARG A CA 1
ATOM 1177 C C . ARG A 1 159 ? 7.193 -7.145 -9.218 1.00 92.81 159 ARG A C 1
ATOM 1179 O O . ARG A 1 159 ? 7.943 -7.377 -8.273 1.00 92.81 159 ARG A O 1
ATOM 1186 N N . LYS A 1 160 ? 5.974 -7.686 -9.339 1.00 91.81 160 LYS A N 1
ATOM 1187 C CA . LYS A 1 160 ? 5.448 -8.675 -8.385 1.00 91.81 160 LYS A CA 1
ATOM 1188 C C . LYS A 1 160 ? 6.306 -9.943 -8.382 1.00 91.81 160 LYS A C 1
ATOM 1190 O O . LYS A 1 160 ? 6.751 -10.379 -7.327 1.00 91.81 160 LYS A O 1
ATOM 1195 N N . MET A 1 161 ? 6.609 -10.489 -9.560 1.00 93.88 161 MET A N 1
ATOM 1196 C CA . MET A 1 161 ? 7.458 -11.676 -9.695 1.00 93.88 161 MET A CA 1
ATOM 1197 C C . MET A 1 161 ? 8.856 -11.441 -9.117 1.00 93.88 161 MET A C 1
ATOM 1199 O O . MET A 1 161 ? 9.371 -12.278 -8.383 1.00 93.88 161 MET A O 1
ATOM 1203 N N . TYR A 1 162 ? 9.458 -10.280 -9.380 1.00 91.88 162 TYR A N 1
ATOM 1204 C CA . TYR A 1 162 ? 10.755 -9.928 -8.806 1.00 91.88 162 TYR A CA 1
ATOM 1205 C C . TYR A 1 162 ? 10.710 -9.813 -7.273 1.00 91.88 162 TYR A C 1
ATOM 1207 O O . TYR A 1 162 ? 11.612 -10.308 -6.597 1.00 91.88 162 TYR A O 1
ATOM 1215 N N . GLY A 1 163 ? 9.667 -9.189 -6.714 1.00 89.75 163 GLY A N 1
ATOM 1216 C CA . GLY A 1 163 ? 9.463 -9.100 -5.265 1.00 89.75 163 GLY A CA 1
ATOM 1217 C C . GLY A 1 163 ? 9.345 -10.478 -4.609 1.00 89.75 163 GLY A C 1
ATOM 1218 O O . GLY A 1 163 ? 10.051 -10.759 -3.640 1.00 89.75 163 GLY A O 1
ATOM 1219 N N . ALA A 1 164 ? 8.547 -11.362 -5.207 1.00 90.44 164 ALA A N 1
ATOM 1220 C CA . ALA A 1 164 ? 8.397 -12.752 -4.788 1.00 90.44 164 ALA A CA 1
ATOM 1221 C C . ALA A 1 164 ? 9.715 -13.548 -4.875 1.00 90.44 164 ALA A C 1
ATOM 1223 O O . ALA A 1 164 ? 10.132 -14.161 -3.893 1.00 90.44 164 ALA A O 1
ATOM 1224 N N . ALA A 1 165 ? 10.449 -13.470 -5.989 1.00 91.38 165 ALA A N 1
ATOM 1225 C CA . ALA A 1 165 ? 11.762 -14.113 -6.106 1.00 91.38 165 ALA A CA 1
ATOM 1226 C C . ALA A 1 165 ? 12.753 -13.599 -5.046 1.00 91.38 165 ALA A C 1
ATOM 1228 O O . ALA A 1 165 ? 13.498 -14.375 -4.445 1.00 91.38 165 ALA A O 1
ATOM 1229 N N . ARG A 1 166 ? 12.734 -12.291 -4.763 1.00 90.19 166 ARG A N 1
ATOM 1230 C CA . ARG A 1 166 ? 13.573 -11.676 -3.729 1.00 90.19 166 ARG A CA 1
ATOM 1231 C C . ARG A 1 166 ? 13.237 -12.173 -2.325 1.00 90.19 166 ARG A C 1
ATOM 1233 O O . ARG A 1 166 ? 14.150 -12.340 -1.516 1.00 90.19 166 ARG A O 1
ATOM 1240 N N . ALA A 1 167 ? 11.969 -12.435 -2.023 1.00 87.25 167 ALA A N 1
ATOM 1241 C CA . ALA A 1 167 ? 11.571 -12.987 -0.731 1.00 87.25 167 ALA A CA 1
ATOM 1242 C C . ALA A 1 167 ? 12.157 -14.391 -0.481 1.00 87.25 167 ALA A C 1
ATOM 1244 O O . ALA A 1 167 ? 12.491 -14.723 0.661 1.00 87.25 167 ALA A O 1
ATOM 1245 N N . MET A 1 168 ? 12.395 -15.167 -1.546 1.00 89.88 168 MET A N 1
ATOM 1246 C CA . MET A 1 168 ? 13.050 -16.478 -1.472 1.00 89.88 168 MET A CA 1
ATOM 1247 C C . MET A 1 168 ? 14.552 -16.400 -1.172 1.00 89.88 168 MET A C 1
ATOM 1249 O O . MET A 1 168 ? 15.138 -17.390 -0.748 1.00 89.88 168 MET A O 1
ATOM 1253 N N . TRP A 1 169 ? 15.203 -15.240 -1.309 1.00 90.06 169 TRP A N 1
ATOM 1254 C CA . TRP A 1 169 ? 16.649 -15.114 -1.065 1.00 90.06 169 TRP A CA 1
ATOM 1255 C C . TRP A 1 169 ? 17.067 -15.382 0.386 1.00 90.06 169 TRP A C 1
ATOM 1257 O O . TRP A 1 169 ? 18.232 -15.682 0.640 1.00 90.06 169 TRP A O 1
ATOM 1267 N N . LYS A 1 170 ? 16.138 -15.274 1.344 1.00 86.44 170 LYS A N 1
ATOM 1268 C CA . LYS A 1 170 ? 16.371 -15.623 2.756 1.00 86.44 170 LYS A CA 1
ATOM 1269 C C . LYS A 1 170 ? 15.899 -17.023 3.136 1.00 86.44 170 LYS A C 1
ATOM 1271 O O . LYS A 1 170 ? 16.045 -17.406 4.294 1.00 86.44 170 LYS A O 1
ATOM 1276 N N . HIS A 1 171 ? 15.366 -17.784 2.186 1.00 89.62 171 HIS A N 1
ATOM 1277 C CA . HIS A 1 171 ? 15.051 -19.187 2.403 1.00 89.62 171 HIS A CA 1
ATOM 1278 C C . HIS A 1 171 ? 16.336 -19.977 2.692 1.00 89.62 171 HIS A C 1
ATOM 1280 O O . HIS A 1 171 ? 17.373 -19.723 2.075 1.00 89.62 171 HIS A O 1
ATOM 1286 N N . GLY A 1 172 ? 16.285 -20.949 3.606 1.00 88.81 172 GLY A N 1
ATOM 1287 C CA . GLY A 1 172 ? 17.469 -21.650 4.118 1.00 88.81 172 GLY A CA 1
ATOM 1288 C C . GLY A 1 172 ? 18.349 -22.273 3.029 1.00 88.81 172 GLY A C 1
ATOM 1289 O O . GLY A 1 172 ? 19.571 -22.186 3.100 1.00 88.81 172 GLY A O 1
ATOM 1290 N N . THR A 1 173 ? 17.740 -22.820 1.973 1.00 92.00 173 THR A N 1
ATOM 1291 C CA . THR A 1 173 ? 18.460 -23.429 0.837 1.00 92.00 173 THR A CA 1
ATOM 1292 C C . THR A 1 173 ? 19.003 -22.422 -0.186 1.00 92.00 173 THR A C 1
ATOM 1294 O O . THR A 1 173 ? 19.812 -22.799 -1.030 1.00 92.00 173 THR A O 1
ATOM 1297 N N . VAL A 1 174 ? 18.583 -21.153 -0.125 1.00 94.44 174 VAL A N 1
ATOM 1298 C CA . VAL A 1 174 ? 19.005 -20.071 -1.039 1.00 94.44 174 VAL A CA 1
ATOM 1299 C C . VAL A 1 174 ? 19.963 -19.100 -0.347 1.00 94.44 174 VAL A C 1
ATOM 1301 O O . VAL A 1 174 ? 20.793 -18.479 -1.007 1.00 94.44 174 VAL A O 1
ATOM 1304 N N . LEU A 1 175 ? 19.893 -18.982 0.983 1.00 92.69 175 LEU A N 1
ATOM 1305 C CA . LEU A 1 175 ? 20.574 -17.949 1.764 1.00 92.69 175 LEU A CA 1
ATOM 1306 C C . LEU A 1 175 ? 22.083 -17.877 1.502 1.00 92.69 175 LEU A C 1
ATOM 1308 O O . LEU A 1 175 ? 22.606 -16.782 1.304 1.00 92.69 175 LEU A O 1
ATOM 1312 N N . ALA A 1 176 ? 22.772 -19.019 1.459 1.00 95.50 176 ALA A N 1
ATOM 1313 C CA . ALA A 1 176 ? 24.209 -19.057 1.187 1.00 95.50 176 ALA A CA 1
ATOM 1314 C C . ALA A 1 176 ? 24.539 -18.570 -0.237 1.00 95.50 176 ALA A C 1
ATOM 1316 O O . ALA A 1 176 ? 25.470 -17.792 -0.435 1.00 95.50 176 ALA A O 1
ATOM 1317 N N . LEU A 1 177 ? 23.735 -18.962 -1.233 1.00 96.88 177 LEU A N 1
ATOM 1318 C CA . LEU A 1 177 ? 23.885 -18.499 -2.617 1.00 96.88 177 LEU A CA 1
ATOM 1319 C C . LEU A 1 177 ? 23.612 -16.997 -2.728 1.00 96.88 177 LEU A C 1
ATOM 1321 O O . LEU A 1 177 ? 24.349 -16.282 -3.403 1.00 96.88 177 LEU A O 1
ATOM 1325 N N . TYR A 1 178 ? 22.596 -16.503 -2.018 1.00 95.12 178 TYR A N 1
ATOM 1326 C CA . TYR A 1 178 ? 22.318 -15.076 -1.916 1.00 95.12 178 TYR A CA 1
ATOM 1327 C C . TYR A 1 178 ? 23.483 -14.310 -1.282 1.00 95.12 178 TYR A C 1
ATOM 1329 O O . TYR A 1 178 ? 23.893 -13.293 -1.831 1.00 95.12 178 TYR A O 1
ATOM 1337 N N . GLN A 1 179 ? 24.042 -14.790 -0.167 1.00 95.44 179 GLN A N 1
ATOM 1338 C CA . GLN A 1 179 ? 25.197 -14.164 0.485 1.00 95.44 179 GLN A CA 1
ATOM 1339 C C . GLN A 1 179 ? 26.413 -14.122 -0.446 1.00 95.44 179 GLN A C 1
ATOM 1341 O O . GLN A 1 179 ? 27.077 -13.093 -0.536 1.00 95.44 179 GLN A O 1
ATOM 1346 N N . ASN A 1 180 ? 26.665 -15.197 -1.196 1.00 96.50 180 ASN A N 1
ATOM 1347 C CA . ASN A 1 180 ? 27.731 -15.231 -2.195 1.00 96.50 180 ASN A CA 1
ATOM 1348 C C . ASN A 1 180 ? 27.493 -14.212 -3.319 1.00 96.50 180 ASN A C 1
ATOM 1350 O O . ASN A 1 180 ? 28.410 -13.472 -3.672 1.00 96.50 180 ASN A O 1
ATOM 1354 N N . ALA A 1 181 ? 26.267 -14.131 -3.843 1.00 96.56 181 ALA A N 1
ATOM 1355 C CA . ALA A 1 181 ? 25.897 -13.164 -4.874 1.00 96.56 181 ALA A CA 1
ATOM 1356 C C . ALA A 1 181 ? 25.975 -11.708 -4.378 1.00 96.56 181 ALA A C 1
ATOM 1358 O O . ALA A 1 181 ? 26.426 -10.830 -5.113 1.00 96.56 181 ALA A O 1
ATOM 1359 N N . ASP A 1 182 ? 25.563 -11.442 -3.136 1.00 95.94 182 ASP A N 1
ATOM 1360 C CA . ASP A 1 182 ? 25.644 -10.122 -2.501 1.00 95.94 182 ASP A CA 1
ATOM 1361 C C . ASP A 1 182 ? 27.102 -9.703 -2.262 1.00 95.94 182 ASP A C 1
ATOM 1363 O O . ASP A 1 182 ? 27.486 -8.578 -2.580 1.00 95.94 182 ASP A O 1
ATOM 1367 N N . ASN A 1 183 ? 27.947 -10.622 -1.788 1.00 97.00 183 ASN A N 1
ATOM 1368 C CA . ASN A 1 183 ? 29.379 -10.379 -1.614 1.00 97.00 183 ASN A CA 1
ATOM 1369 C C . ASN A 1 183 ? 30.080 -10.119 -2.954 1.00 97.00 183 ASN A C 1
ATOM 1371 O O . ASN A 1 183 ? 30.848 -9.163 -3.057 1.00 97.00 183 ASN A O 1
ATOM 1375 N N . ALA A 1 184 ? 29.791 -10.917 -3.987 1.00 96.50 184 ALA A N 1
ATOM 1376 C CA . ALA A 1 184 ? 30.332 -10.706 -5.330 1.00 96.50 184 ALA A CA 1
ATOM 1377 C C . ALA A 1 184 ? 29.892 -9.351 -5.905 1.00 96.50 184 ALA A C 1
ATOM 1379 O O . ALA A 1 184 ? 30.718 -8.594 -6.412 1.00 96.50 184 ALA A O 1
ATOM 1380 N N . TYR A 1 185 ? 28.616 -8.992 -5.737 1.00 96.12 185 TYR A N 1
ATOM 1381 C CA . TYR A 1 185 ? 28.094 -7.694 -6.156 1.00 96.12 185 TYR A CA 1
ATOM 1382 C C . TYR A 1 185 ? 28.771 -6.522 -5.433 1.00 96.12 185 TYR A C 1
ATOM 1384 O O . TYR A 1 185 ? 29.163 -5.551 -6.078 1.00 96.12 185 TYR A O 1
ATOM 1392 N N . LYS A 1 186 ? 28.959 -6.611 -4.110 1.00 96.12 186 LYS A N 1
ATOM 1393 C CA . LYS A 1 186 ? 29.677 -5.592 -3.325 1.00 96.12 186 LYS A CA 1
ATOM 1394 C C . LYS A 1 186 ? 31.137 -5.464 -3.753 1.00 96.12 186 LYS A C 1
ATOM 1396 O O . LYS A 1 186 ? 31.624 -4.348 -3.907 1.00 96.12 186 LYS A O 1
ATOM 1401 N N . ALA A 1 187 ? 31.817 -6.587 -3.982 1.00 94.94 187 ALA A N 1
ATOM 1402 C CA . ALA A 1 187 ? 33.197 -6.600 -4.462 1.00 94.94 187 ALA A CA 1
ATOM 1403 C C . ALA A 1 187 ? 33.318 -5.954 -5.850 1.00 94.94 187 ALA A C 1
ATOM 1405 O O . ALA A 1 187 ? 34.192 -5.117 -6.068 1.00 94.94 187 ALA A O 1
ATOM 1406 N N . GLN A 1 188 ? 32.399 -6.281 -6.763 1.00 94.19 188 GLN A N 1
ATOM 1407 C CA . GLN A 1 188 ? 32.318 -5.647 -8.074 1.00 94.19 188 GLN A CA 1
ATOM 1408 C C . GLN A 1 188 ? 32.052 -4.140 -7.957 1.00 94.19 188 GLN A C 1
ATOM 1410 O O . GLN A 1 188 ? 32.726 -3.359 -8.618 1.00 94.19 188 GLN A O 1
ATOM 1415 N N . GLY A 1 189 ? 31.107 -3.717 -7.110 1.00 93.44 189 GLY A N 1
ATOM 1416 C CA . GLY A 1 189 ? 30.815 -2.301 -6.871 1.00 93.44 189 GLY A CA 1
ATOM 1417 C C . GLY A 1 189 ? 32.048 -1.531 -6.395 1.00 93.44 189 GLY A C 1
ATOM 1418 O O . GLY A 1 189 ? 32.424 -0.535 -7.007 1.00 93.44 189 GLY A O 1
ATOM 1419 N N . ALA A 1 190 ? 32.744 -2.058 -5.385 1.00 94.25 190 ALA A N 1
ATOM 1420 C CA . ALA A 1 190 ? 33.966 -1.457 -4.852 1.00 94.25 190 ALA A CA 1
ATOM 1421 C C . ALA A 1 190 ? 35.118 -1.398 -5.876 1.00 94.25 190 ALA A C 1
ATOM 1423 O O . ALA A 1 190 ? 35.942 -0.484 -5.833 1.00 94.25 190 ALA A O 1
ATOM 1424 N N . ALA A 1 191 ? 35.201 -2.367 -6.793 1.00 92.19 191 ALA A N 1
ATOM 1425 C CA . ALA A 1 191 ? 36.174 -2.347 -7.884 1.00 92.19 191 ALA A CA 1
ATOM 1426 C C . ALA A 1 191 ? 35.794 -1.328 -8.969 1.00 92.19 191 ALA A C 1
ATOM 1428 O O . ALA A 1 191 ? 36.645 -0.563 -9.423 1.00 92.19 191 ALA A O 1
ATOM 1429 N N . ASN A 1 192 ? 34.514 -1.272 -9.341 1.00 91.19 192 ASN A N 1
ATOM 1430 C CA . ASN A 1 192 ? 33.992 -0.339 -10.336 1.00 91.19 192 ASN A CA 1
ATOM 1431 C C . ASN A 1 192 ? 34.165 1.120 -9.897 1.00 91.19 192 ASN A C 1
ATOM 1433 O O . ASN A 1 192 ? 34.533 1.954 -10.718 1.00 91.19 192 ASN A O 1
ATOM 1437 N N . GLU A 1 193 ? 33.957 1.425 -8.611 1.00 91.38 193 GLU A N 1
ATOM 1438 C CA . GLU A 1 193 ? 34.181 2.763 -8.039 1.00 91.38 193 GLU A CA 1
ATOM 1439 C C . GLU A 1 193 ? 35.629 3.247 -8.203 1.00 91.38 193 GLU A C 1
ATOM 1441 O O . GLU A 1 193 ? 35.875 4.447 -8.309 1.00 91.38 193 GLU A O 1
ATOM 1446 N N . LYS A 1 194 ? 36.593 2.322 -8.264 1.00 93.75 194 LYS A N 1
ATOM 1447 C CA . LYS A 1 194 ? 38.019 2.627 -8.454 1.00 93.75 194 LYS A CA 1
ATOM 1448 C C . LYS A 1 194 ? 38.437 2.655 -9.927 1.00 93.75 194 LYS A C 1
ATOM 1450 O O . LYS A 1 194 ? 39.532 3.122 -10.232 1.00 93.75 194 LYS A O 1
ATOM 1455 N N . ASN A 1 195 ? 37.597 2.170 -10.843 1.00 94.56 195 ASN A N 1
ATOM 1456 C CA . ASN A 1 195 ? 37.887 2.150 -12.273 1.00 94.56 195 ASN A CA 1
ATOM 1457 C C . ASN A 1 195 ? 37.358 3.433 -12.944 1.00 94.56 195 ASN A C 1
ATOM 1459 O O . ASN A 1 195 ? 36.203 3.517 -13.365 1.00 94.56 195 ASN A O 1
ATOM 1463 N N . ALA A 1 196 ? 38.230 4.439 -13.067 1.00 95.19 196 ALA A N 1
ATOM 1464 C CA . ALA A 1 196 ? 37.891 5.725 -13.680 1.00 95.19 196 ALA A CA 1
ATOM 1465 C C . ALA A 1 196 ? 37.425 5.597 -15.144 1.00 95.19 196 ALA A C 1
ATOM 1467 O O . ALA A 1 196 ? 36.524 6.327 -15.563 1.00 95.19 196 ALA A O 1
ATOM 1468 N N . ALA A 1 197 ? 37.987 4.656 -15.913 1.00 95.50 197 ALA A N 1
ATOM 1469 C CA . ALA A 1 197 ? 37.579 4.409 -17.296 1.00 95.50 197 ALA A CA 1
ATOM 1470 C C . ALA A 1 197 ? 36.147 3.857 -17.363 1.00 95.50 197 ALA A C 1
ATOM 1472 O O . ALA A 1 197 ? 35.337 4.323 -18.166 1.00 95.50 197 ALA A O 1
ATOM 1473 N N . LEU A 1 198 ? 35.804 2.930 -16.464 1.00 94.56 198 LEU A N 1
ATOM 1474 C CA . LEU A 1 198 ? 34.461 2.362 -16.370 1.00 94.56 198 LEU A CA 1
ATOM 1475 C C . LEU A 1 198 ? 33.436 3.408 -15.926 1.00 94.56 198 LEU A C 1
ATOM 1477 O O . LEU A 1 198 ? 32.343 3.473 -16.496 1.00 94.56 198 LEU A O 1
ATOM 1481 N N . ALA A 1 199 ? 33.785 4.244 -14.945 1.00 94.12 199 ALA A N 1
ATOM 1482 C CA . ALA A 1 199 ? 32.943 5.349 -14.499 1.00 94.12 199 ALA A CA 1
ATOM 1483 C C . ALA A 1 199 ? 32.687 6.353 -15.637 1.00 94.12 199 ALA A C 1
ATOM 1485 O O . ALA A 1 199 ? 31.539 6.735 -15.876 1.00 94.12 199 ALA A O 1
ATOM 1486 N N . ALA A 1 200 ? 33.728 6.722 -16.391 1.00 96.38 200 ALA A N 1
ATOM 1487 C CA . ALA A 1 200 ? 33.612 7.617 -17.539 1.00 96.38 200 ALA A CA 1
ATOM 1488 C C . ALA A 1 200 ? 32.752 7.015 -18.664 1.00 96.38 200 ALA A C 1
ATOM 1490 O O . ALA A 1 200 ? 31.856 7.689 -19.173 1.00 96.38 200 ALA A O 1
ATOM 1491 N N . ALA A 1 201 ? 32.975 5.750 -19.034 1.00 96.69 201 ALA A N 1
ATOM 1492 C CA . ALA A 1 201 ? 32.195 5.068 -20.069 1.00 96.69 201 ALA A CA 1
ATOM 1493 C C . ALA A 1 201 ? 30.722 4.893 -19.660 1.00 96.69 201 ALA A C 1
ATOM 1495 O O . ALA A 1 201 ? 29.819 5.197 -20.440 1.00 96.69 201 ALA A O 1
ATOM 1496 N N . SER A 1 202 ? 30.466 4.501 -18.408 1.00 95.25 202 SER A N 1
ATOM 1497 C CA . SER A 1 202 ? 29.105 4.385 -17.863 1.00 95.25 202 SER A CA 1
ATOM 1498 C C . SER A 1 202 ? 28.398 5.742 -17.814 1.00 95.25 202 SER A C 1
ATOM 1500 O O . SER A 1 202 ? 27.216 5.842 -18.146 1.00 95.25 202 SER A O 1
ATOM 1502 N N . GLY A 1 203 ? 29.120 6.804 -17.441 1.00 96.38 203 GLY A N 1
ATOM 1503 C CA . GLY A 1 203 ? 28.619 8.177 -17.462 1.00 96.38 203 GLY A CA 1
ATOM 1504 C C . GLY A 1 203 ? 28.244 8.641 -18.870 1.00 96.38 203 GLY A C 1
ATOM 1505 O O . GLY A 1 203 ? 27.155 9.185 -19.059 1.00 96.38 203 GLY A O 1
ATOM 1506 N N . LYS A 1 204 ? 29.093 8.359 -19.868 1.00 97.69 204 LYS A N 1
ATOM 1507 C CA . LYS A 1 204 ? 28.809 8.639 -21.286 1.00 97.69 204 LYS A CA 1
ATOM 1508 C C . LYS A 1 204 ? 27.572 7.893 -21.776 1.00 97.69 204 LYS A C 1
ATOM 1510 O O . LYS A 1 204 ? 26.701 8.519 -22.369 1.00 97.69 204 LYS A O 1
ATOM 1515 N N . LEU A 1 205 ? 27.448 6.598 -21.477 1.00 97.75 205 LEU A N 1
ATOM 1516 C CA . LEU A 1 205 ? 26.266 5.819 -21.855 1.00 97.75 205 LEU A CA 1
ATOM 1517 C C . LEU A 1 205 ? 24.990 6.376 -21.213 1.00 97.75 205 LEU A C 1
ATOM 1519 O O . LEU A 1 205 ? 23.969 6.517 -21.883 1.00 97.75 205 LEU A O 1
ATOM 1523 N N . LYS A 1 206 ? 25.044 6.735 -19.924 1.00 97.62 206 LYS A N 1
ATOM 1524 C CA . LYS A 1 206 ? 23.912 7.359 -19.226 1.00 97.62 206 LYS A CA 1
ATOM 1525 C C . LYS A 1 206 ? 23.506 8.682 -19.882 1.00 97.62 206 LYS A C 1
ATOM 1527 O O . LYS A 1 206 ? 22.314 8.918 -20.061 1.00 97.62 206 LYS A O 1
ATOM 1532 N N . ALA A 1 207 ? 24.473 9.525 -20.243 1.00 97.75 207 ALA A N 1
ATOM 1533 C CA . ALA A 1 207 ? 24.215 10.786 -20.934 1.00 97.75 207 ALA A CA 1
ATOM 1534 C C . ALA A 1 207 ? 23.631 10.565 -22.340 1.00 97.75 207 ALA A C 1
ATOM 1536 O O . ALA A 1 207 ? 22.648 11.210 -22.688 1.00 97.75 207 ALA A O 1
ATOM 1537 N N . ALA A 1 208 ? 24.174 9.617 -23.110 1.00 97.94 208 ALA A N 1
ATOM 1538 C CA . ALA A 1 208 ? 23.686 9.287 -24.448 1.00 97.94 208 ALA A CA 1
ATOM 1539 C C . ALA A 1 208 ? 22.250 8.736 -24.425 1.00 97.94 208 ALA A C 1
ATOM 1541 O O . ALA A 1 208 ? 21.421 9.158 -25.225 1.00 97.94 208 ALA A O 1
ATOM 1542 N N . ARG A 1 209 ? 21.922 7.848 -23.474 1.00 97.62 209 ARG A N 1
ATOM 1543 C CA . ARG A 1 209 ? 20.549 7.341 -23.295 1.00 97.62 209 ARG A CA 1
ATOM 1544 C C . ARG A 1 209 ? 19.579 8.454 -22.913 1.00 97.62 209 ARG A C 1
ATOM 1546 O O . ARG A 1 209 ? 18.524 8.553 -23.519 1.00 97.62 209 ARG A O 1
ATOM 1553 N N . LYS A 1 210 ? 19.974 9.342 -21.994 1.00 97.38 210 LYS A N 1
ATOM 1554 C CA . LYS A 1 210 ? 19.179 10.529 -21.643 1.00 97.38 210 LYS A CA 1
ATOM 1555 C C . LYS A 1 210 ? 18.924 11.425 -22.858 1.00 97.38 210 LYS A C 1
ATOM 1557 O O . LYS A 1 210 ? 17.797 11.856 -23.051 1.00 97.38 210 LYS A O 1
ATOM 1562 N N . ALA A 1 211 ? 19.942 11.673 -23.682 1.00 96.94 211 ALA A N 1
ATOM 1563 C CA . ALA A 1 211 ? 19.798 12.467 -24.901 1.00 96.94 211 ALA A CA 1
ATOM 1564 C C . ALA A 1 211 ? 18.879 11.791 -25.935 1.00 96.94 211 ALA A C 1
ATOM 1566 O O . ALA A 1 211 ? 18.117 12.473 -26.613 1.00 96.94 211 ALA A O 1
ATOM 1567 N N . LEU A 1 212 ? 18.915 10.457 -26.045 1.00 96.81 212 LEU A N 1
ATOM 1568 C CA . LEU A 1 212 ? 17.977 9.703 -26.878 1.00 96.81 212 LEU A CA 1
ATOM 1569 C C . LEU A 1 212 ? 16.539 9.815 -26.358 1.00 96.81 212 LEU A C 1
ATOM 1571 O O . LEU A 1 212 ? 15.642 10.084 -27.153 1.00 96.81 212 LEU A O 1
ATOM 1575 N N . ASP A 1 213 ? 16.327 9.650 -25.051 1.00 95.62 213 ASP A N 1
ATOM 1576 C CA . ASP A 1 213 ? 15.009 9.809 -24.429 1.00 95.62 213 ASP A CA 1
ATOM 1577 C C . ASP A 1 213 ? 14.468 11.230 -24.669 1.00 95.62 213 ASP A C 1
ATOM 1579 O O . ASP A 1 213 ? 13.340 11.389 -25.123 1.00 95.62 213 ASP A O 1
ATOM 1583 N N . GLU A 1 214 ? 15.301 12.261 -24.483 1.00 95.88 214 GLU A N 1
ATOM 1584 C CA . GLU A 1 214 ? 14.963 13.664 -24.769 1.00 95.88 214 GLU A CA 1
ATOM 1585 C C . GLU A 1 214 ? 14.648 13.899 -26.255 1.00 95.88 214 GLU A C 1
ATOM 1587 O O . GLU A 1 214 ? 13.690 14.603 -26.578 1.00 95.88 214 GLU A O 1
ATOM 1592 N N . ALA A 1 215 ? 15.405 13.288 -27.173 1.00 96.19 215 ALA A N 1
ATOM 1593 C CA . ALA A 1 215 ? 15.153 13.387 -28.609 1.00 96.19 215 ALA A CA 1
ATOM 1594 C C . ALA A 1 215 ? 13.826 12.723 -29.012 1.00 96.19 215 ALA A C 1
ATOM 1596 O O . ALA A 1 215 ? 13.126 13.247 -29.877 1.00 96.19 215 ALA A O 1
ATOM 1597 N N . ILE A 1 216 ? 13.471 11.593 -28.389 1.00 95.38 216 ILE A N 1
ATOM 1598 C CA . ILE A 1 216 ? 12.180 10.920 -28.589 1.00 95.38 216 ILE A CA 1
ATOM 1599 C C . ILE A 1 216 ? 11.050 11.766 -27.993 1.00 95.38 216 ILE A C 1
ATOM 1601 O O . ILE A 1 216 ? 10.031 11.971 -28.652 1.00 95.38 216 ILE A O 1
ATOM 1605 N N . ASP A 1 217 ? 11.233 12.293 -26.782 1.00 93.75 217 ASP A N 1
ATOM 1606 C CA . ASP A 1 217 ? 10.247 13.126 -26.090 1.00 93.75 217 ASP A CA 1
ATOM 1607 C C . ASP A 1 217 ? 9.957 14.450 -26.804 1.00 93.75 217 ASP A C 1
ATOM 1609 O O . ASP A 1 217 ? 8.831 14.951 -26.738 1.00 93.75 217 ASP A O 1
ATOM 1613 N N . ALA A 1 218 ? 10.940 14.985 -27.527 1.00 94.62 218 ALA A N 1
ATOM 1614 C CA . ALA A 1 218 ? 10.807 16.193 -28.331 1.00 94.62 218 ALA A CA 1
ATOM 1615 C C . ALA A 1 218 ? 10.109 15.974 -29.687 1.00 94.62 218 ALA A C 1
ATOM 1617 O O . ALA A 1 218 ? 9.853 16.951 -30.393 1.00 94.62 218 ALA A O 1
ATOM 1618 N N . LEU A 1 219 ? 9.800 14.730 -30.083 1.00 94.31 219 LEU A N 1
ATOM 1619 C CA . LEU A 1 219 ? 9.146 14.483 -31.369 1.00 94.31 219 LEU A CA 1
ATOM 1620 C C . LEU A 1 219 ? 7.734 15.094 -31.405 1.00 94.31 219 LEU A C 1
ATOM 1622 O O . LEU A 1 219 ? 6.918 14.809 -30.518 1.00 94.31 219 LEU A O 1
ATOM 1626 N N . PRO A 1 220 ? 7.411 15.889 -32.443 1.00 94.06 220 PRO A N 1
ATOM 1627 C CA . PRO A 1 220 ? 6.093 16.485 -32.580 1.00 94.06 220 PRO A CA 1
ATOM 1628 C C . PRO A 1 220 ? 5.042 15.408 -32.874 1.00 94.06 220 PRO A C 1
ATOM 1630 O O . PRO A 1 220 ? 5.242 14.516 -33.699 1.00 94.06 220 PRO A O 1
ATOM 1633 N N . LEU A 1 221 ? 3.888 15.523 -32.217 1.00 94.56 221 LEU A N 1
ATOM 1634 C CA . LEU A 1 221 ? 2.714 14.669 -32.422 1.00 94.56 221 LEU A CA 1
ATOM 1635 C C . LEU A 1 221 ? 1.565 15.478 -33.044 1.00 94.56 221 LEU A C 1
ATOM 1637 O O . LEU A 1 221 ? 0.444 15.463 -32.549 1.00 94.56 221 LEU A O 1
ATOM 1641 N N . GLU A 1 222 ? 1.857 16.230 -34.105 1.00 89.12 222 GLU A N 1
ATOM 1642 C CA . GLU A 1 222 ? 0.946 17.237 -34.683 1.00 89.12 222 GLU A CA 1
ATOM 1643 C C . GLU A 1 222 ? -0.202 16.653 -35.521 1.00 89.12 222 GLU A C 1
ATOM 1645 O O . GLU A 1 222 ? -1.183 17.341 -35.791 1.00 89.12 222 GLU A O 1
ATOM 1650 N N . ALA A 1 223 ? -0.115 15.382 -35.923 1.00 86.88 223 ALA A N 1
ATOM 1651 C CA . ALA A 1 223 ? -1.137 14.725 -36.732 1.00 86.88 223 ALA A CA 1
ATOM 1652 C C . ALA A 1 223 ? -1.337 13.251 -36.349 1.00 86.88 223 ALA A C 1
ATOM 1654 O O . ALA A 1 223 ? -0.500 12.622 -35.695 1.00 86.88 223 ALA A O 1
ATOM 1655 N N . GLY A 1 224 ? -2.459 12.685 -36.801 1.00 92.75 224 GLY A N 1
ATOM 1656 C CA . GLY A 1 224 ? -2.773 11.267 -36.642 1.00 92.75 224 GLY A CA 1
ATOM 1657 C C . GLY A 1 224 ? -3.033 10.847 -35.185 1.00 92.75 224 GLY A C 1
ATOM 1658 O O . GLY A 1 224 ? -3.501 11.656 -34.382 1.00 92.75 224 GLY A O 1
ATOM 1659 N N . PRO A 1 225 ? -2.737 9.583 -34.827 1.00 94.06 225 PRO A N 1
ATOM 1660 C CA . PRO A 1 225 ? -3.019 9.030 -33.499 1.00 94.06 225 PRO A CA 1
ATOM 1661 C C . PRO A 1 225 ? -2.377 9.799 -32.337 1.00 94.06 225 PRO A C 1
ATOM 1663 O O . PRO A 1 225 ? -2.970 9.910 -31.267 1.00 94.06 225 PRO A O 1
ATOM 1666 N N . GLY A 1 226 ? -1.182 10.364 -32.545 1.00 95.50 226 GLY A N 1
ATOM 1667 C CA . GLY A 1 226 ? -0.490 11.157 -31.527 1.00 95.50 226 GLY A CA 1
ATOM 1668 C C . GLY A 1 226 ? -1.256 12.427 -31.151 1.00 95.50 226 GLY A C 1
ATOM 1669 O O . GLY A 1 226 ? -1.444 12.695 -29.966 1.00 95.50 226 GLY A O 1
ATOM 1670 N N . ALA A 1 227 ? -1.771 13.159 -32.144 1.00 96.94 227 ALA A N 1
ATOM 1671 C CA . ALA A 1 227 ? -2.565 14.367 -31.917 1.00 96.94 227 ALA A CA 1
ATOM 1672 C C . ALA A 1 227 ? -3.873 14.061 -31.167 1.00 96.94 227 ALA A C 1
ATOM 1674 O O . ALA A 1 227 ? -4.236 14.774 -30.230 1.00 96.94 227 ALA A O 1
ATOM 1675 N N . ALA A 1 228 ? -4.549 12.965 -31.531 1.00 97.38 228 ALA A N 1
ATOM 1676 C CA . ALA A 1 228 ? -5.770 12.519 -30.859 1.00 97.38 228 ALA A CA 1
ATOM 1677 C C . ALA A 1 228 ? -5.524 12.180 -29.376 1.00 97.38 228 ALA A C 1
ATOM 1679 O O . ALA A 1 228 ? -6.271 12.624 -28.500 1.00 97.38 228 ALA A O 1
ATOM 1680 N N . LEU A 1 229 ? -4.432 11.468 -29.073 1.00 98.12 229 LEU A N 1
ATOM 1681 C CA . LEU A 1 229 ? -4.041 11.142 -27.699 1.00 98.12 229 LEU A CA 1
ATOM 1682 C C . LEU A 1 229 ? -3.677 12.384 -26.875 1.00 98.12 229 LEU A C 1
ATOM 1684 O O . LEU A 1 229 ? -4.065 12.466 -25.710 1.00 98.12 229 LEU A O 1
ATOM 1688 N N . MET A 1 230 ? -2.979 13.359 -27.466 1.00 97.75 230 MET A N 1
ATOM 1689 C CA . MET A 1 230 ? -2.666 14.633 -26.804 1.00 97.75 230 MET A CA 1
ATOM 1690 C C . MET A 1 230 ? -3.942 15.414 -26.458 1.00 97.75 230 MET A C 1
ATOM 1692 O O . MET A 1 230 ? -4.109 15.837 -25.314 1.00 97.75 230 MET A O 1
ATOM 1696 N N . ALA A 1 231 ? -4.891 15.527 -27.396 1.00 97.56 231 ALA A N 1
ATOM 1697 C CA . ALA A 1 231 ? -6.185 16.172 -27.148 1.00 97.56 231 ALA A CA 1
ATOM 1698 C C . ALA A 1 231 ? -6.986 15.449 -26.048 1.00 97.56 231 ALA A C 1
ATOM 1700 O O . ALA A 1 231 ? -7.579 16.075 -25.163 1.00 97.56 231 ALA A O 1
ATOM 1701 N N . ARG A 1 232 ? -6.961 14.110 -26.055 1.00 98.06 232 ARG A N 1
ATOM 1702 C CA . ARG A 1 232 ? -7.567 13.284 -25.006 1.00 98.06 232 ARG A CA 1
ATOM 1703 C C . ARG A 1 232 ? -6.915 13.520 -23.640 1.00 98.06 232 ARG A C 1
ATOM 1705 O O . ARG A 1 232 ? -7.636 13.650 -22.651 1.00 98.06 232 ARG A O 1
ATOM 1712 N N . GLN A 1 233 ? -5.585 13.588 -23.570 1.00 98.19 233 GLN A N 1
ATOM 1713 C CA . GLN A 1 233 ? -4.850 13.862 -22.332 1.00 98.19 233 GLN A CA 1
ATOM 1714 C C . GLN A 1 233 ? -5.180 15.251 -21.780 1.00 98.19 233 GLN A C 1
ATOM 1716 O O . GLN A 1 233 ? -5.392 15.385 -20.574 1.00 98.19 233 GLN A O 1
ATOM 1721 N N . GLU A 1 234 ? -5.261 16.272 -22.635 1.00 98.31 234 GLU A N 1
ATOM 1722 C CA . GLU A 1 234 ? -5.622 17.630 -22.222 1.00 98.31 234 GLU A CA 1
ATOM 1723 C C . GLU A 1 234 ? -7.015 17.659 -21.578 1.00 98.31 234 GLU A C 1
ATOM 1725 O O . GLU A 1 234 ? -7.187 18.185 -20.473 1.00 98.31 234 GLU A O 1
ATOM 1730 N N . LYS A 1 235 ? -8.000 17.021 -22.224 1.00 98.44 235 LYS A N 1
ATOM 1731 C CA . LYS A 1 235 ? -9.354 16.884 -21.675 1.00 98.44 235 LYS A CA 1
ATOM 1732 C C . LYS A 1 235 ? -9.344 16.144 -20.335 1.00 98.44 235 LYS A C 1
ATOM 1734 O O . LYS A 1 235 ? -9.877 16.654 -19.354 1.00 98.44 235 LYS A O 1
ATOM 1739 N N . LEU A 1 236 ? -8.703 14.976 -20.269 1.00 98.50 236 LEU A N 1
ATOM 1740 C CA . LEU A 1 236 ? -8.638 14.174 -19.043 1.00 98.50 236 LEU A CA 1
ATOM 1741 C C . LEU A 1 236 ? -7.921 14.906 -17.904 1.00 98.50 236 LEU A C 1
ATOM 1743 O O . LEU A 1 236 ? -8.301 14.753 -16.749 1.00 98.50 236 LEU A O 1
ATOM 1747 N N . THR A 1 237 ? -6.917 15.726 -18.209 1.00 98.69 237 THR A N 1
ATOM 1748 C CA . THR A 1 237 ? -6.221 16.545 -17.207 1.00 98.69 237 THR A CA 1
ATOM 1749 C C . THR A 1 237 ? -7.175 17.557 -16.576 1.00 98.69 237 THR A C 1
ATOM 1751 O O . THR A 1 237 ? -7.226 17.663 -15.349 1.00 98.69 2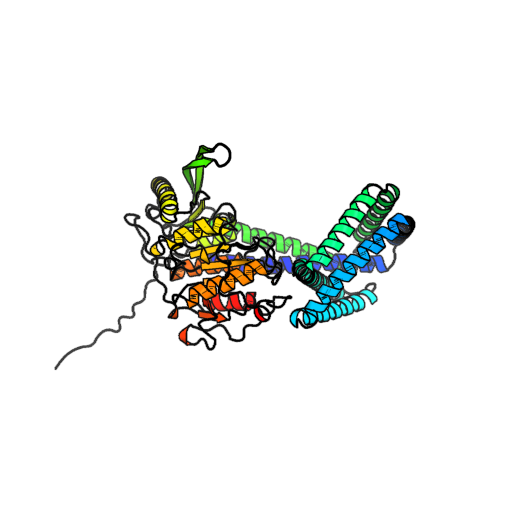37 THR A O 1
ATOM 1754 N N . LYS A 1 238 ? -7.985 18.245 -17.394 1.00 98.56 238 LYS A N 1
ATOM 1755 C CA . LYS A 1 238 ? -9.042 19.156 -16.924 1.00 98.56 238 LYS A CA 1
ATOM 1756 C C . LYS A 1 238 ? -10.102 18.404 -16.112 1.00 98.56 238 LYS A C 1
ATOM 1758 O O . LYS A 1 238 ? -10.455 18.836 -15.018 1.00 98.56 238 LYS A O 1
ATOM 1763 N N . ASP A 1 239 ? -10.541 17.242 -16.595 1.00 98.31 239 ASP A N 1
ATOM 1764 C CA . ASP A 1 239 ? -11.556 16.419 -15.929 1.00 98.31 239 ASP A CA 1
ATOM 1765 C C . ASP A 1 239 ? -11.078 15.876 -14.569 1.00 98.31 239 ASP A C 1
ATOM 1767 O O . ASP A 1 239 ? -11.853 15.845 -13.610 1.00 98.31 239 ASP A O 1
ATOM 1771 N N . VAL A 1 240 ? -9.812 15.453 -14.468 1.00 98.56 240 VAL A N 1
ATOM 1772 C CA . VAL A 1 240 ? -9.186 15.019 -13.209 1.00 98.56 240 VAL A CA 1
ATOM 1773 C C . VAL A 1 240 ? -9.042 16.197 -12.252 1.00 98.56 240 VAL A C 1
ATOM 1775 O O . VAL A 1 240 ? -9.355 16.042 -11.074 1.00 98.56 240 VAL A O 1
ATOM 1778 N N . ALA A 1 241 ? -8.609 17.368 -12.728 1.00 98.44 241 ALA A N 1
ATOM 1779 C CA . ALA A 1 241 ? -8.507 18.564 -11.894 1.00 98.44 241 ALA A CA 1
ATOM 1780 C C . ALA A 1 241 ? -9.873 18.953 -11.302 1.00 98.44 241 ALA A C 1
ATOM 1782 O O . ALA A 1 241 ? -9.991 19.082 -10.086 1.00 98.44 241 ALA A O 1
ATOM 1783 N N . ALA A 1 242 ? -10.919 19.005 -12.132 1.00 98.31 242 ALA A N 1
ATOM 1784 C CA . ALA A 1 242 ? -12.283 19.294 -11.691 1.00 98.31 242 ALA A CA 1
ATOM 1785 C C . ALA A 1 242 ? -12.848 18.218 -10.741 1.00 98.31 242 ALA A C 1
ATOM 1787 O O . ALA A 1 242 ? -13.602 18.517 -9.817 1.00 98.31 242 ALA A O 1
ATOM 1788 N N . ALA A 1 243 ? -12.512 16.939 -10.940 1.00 97.94 243 ALA A N 1
ATOM 1789 C CA . ALA A 1 243 ? -12.898 15.878 -10.007 1.00 97.94 243 ALA A CA 1
ATOM 1790 C C . ALA A 1 243 ? -12.166 15.993 -8.658 1.00 97.94 243 ALA A C 1
ATOM 1792 O O . ALA A 1 243 ? -12.796 15.827 -7.616 1.00 97.94 243 ALA A O 1
ATOM 1793 N N . LYS A 1 244 ? -10.866 16.322 -8.660 1.00 98.25 244 LYS A N 1
ATOM 1794 C CA . LYS A 1 244 ? -10.085 16.568 -7.434 1.00 98.25 244 LYS A CA 1
ATOM 1795 C C . LYS A 1 244 ? -10.612 17.755 -6.649 1.00 98.25 244 LYS A C 1
ATOM 1797 O O . LYS A 1 244 ? -10.685 17.671 -5.429 1.00 98.25 244 LYS A O 1
ATOM 1802 N N . GLU A 1 245 ? -10.973 18.830 -7.340 1.00 98.19 245 GLU A N 1
ATOM 1803 C CA . GLU A 1 245 ? -11.573 20.010 -6.726 1.00 98.19 245 GLU A CA 1
ATOM 1804 C C . GLU A 1 245 ? -12.887 19.649 -6.031 1.00 98.19 245 GLU A C 1
ATOM 1806 O O . GLU A 1 245 ? -12.986 19.841 -4.824 1.00 98.19 245 GLU A O 1
ATOM 1811 N N . ARG A 1 246 ? -13.822 18.989 -6.730 1.00 97.75 246 ARG A N 1
ATOM 1812 C CA . ARG A 1 246 ? -15.094 18.530 -6.139 1.00 97.75 246 ARG A CA 1
ATOM 1813 C C . ARG A 1 246 ? -14.899 17.613 -4.928 1.00 97.75 246 ARG A C 1
ATOM 1815 O O . ARG A 1 246 ? -15.567 17.793 -3.913 1.00 97.75 246 ARG A O 1
ATOM 1822 N N . VAL A 1 247 ? -13.987 16.637 -5.013 1.00 97.06 247 VAL A N 1
ATOM 1823 C CA . VAL A 1 247 ? -13.653 15.764 -3.870 1.00 97.06 247 VAL A CA 1
ATOM 1824 C C . VAL A 1 247 ? -13.097 16.597 -2.716 1.00 97.06 247 VAL A C 1
ATOM 1826 O O . VAL A 1 247 ? -13.577 16.478 -1.595 1.00 97.06 247 VAL A O 1
ATOM 1829 N N . GLY A 1 248 ? -12.122 17.468 -2.981 1.00 96.25 248 GLY A N 1
ATOM 1830 C CA . GLY A 1 248 ? -11.479 18.285 -1.956 1.00 96.25 248 GLY A CA 1
ATOM 1831 C C . GLY A 1 248 ? -12.417 19.306 -1.309 1.00 96.25 248 GLY A C 1
ATOM 1832 O O . GLY A 1 248 ? -12.305 19.563 -0.113 1.00 96.25 248 GLY A O 1
ATOM 1833 N N . GLU A 1 249 ? -13.347 19.887 -2.062 1.00 95.94 249 GLU A N 1
ATOM 1834 C CA . GLU A 1 249 ? -14.395 20.766 -1.539 1.00 95.94 249 GLU A CA 1
ATOM 1835 C C . GLU A 1 249 ? -15.332 20.013 -0.603 1.00 95.94 249 GLU A C 1
ATOM 1837 O O . GLU A 1 249 ? -15.570 20.471 0.515 1.00 95.94 249 GLU A O 1
ATOM 1842 N N . LEU A 1 250 ? -15.806 18.837 -1.017 1.00 94.94 250 LEU A N 1
ATOM 1843 C CA . LEU A 1 250 ? -16.684 18.028 -0.184 1.00 94.94 250 LEU A CA 1
ATOM 1844 C C . LEU A 1 250 ? -15.958 17.521 1.068 1.00 94.94 250 LEU A C 1
ATOM 1846 O O . LEU A 1 250 ? -16.504 17.591 2.160 1.00 94.94 250 LEU A O 1
ATOM 1850 N N . GLU A 1 251 ? -14.697 17.099 0.964 1.00 94.81 251 GLU A N 1
ATOM 1851 C CA . GLU A 1 251 ? -13.889 16.731 2.135 1.00 94.81 251 GLU A CA 1
ATOM 1852 C C . GLU A 1 251 ? -13.688 17.911 3.092 1.00 94.81 251 GLU A C 1
ATOM 1854 O O . GLU A 1 251 ? -13.809 17.748 4.307 1.00 94.81 251 GLU A O 1
ATOM 1859 N N . LYS A 1 252 ? -13.438 19.120 2.572 1.00 93.31 252 LYS A N 1
ATOM 1860 C CA . LYS A 1 252 ? -13.388 20.338 3.393 1.00 93.31 252 LYS A CA 1
ATOM 1861 C C . LYS A 1 252 ? -14.727 20.627 4.058 1.00 93.31 252 LYS A C 1
ATOM 1863 O O . LYS A 1 252 ? -14.722 21.076 5.193 1.00 93.31 252 LYS A O 1
ATOM 1868 N N . GLN A 1 253 ? -15.856 20.379 3.402 1.00 91.38 253 GLN A N 1
ATOM 1869 C CA . GLN A 1 253 ? -17.173 20.544 4.022 1.00 91.38 253 GLN A CA 1
ATOM 1870 C C . GLN A 1 253 ? -17.396 19.508 5.132 1.00 91.38 253 GLN A C 1
ATOM 1872 O O . GLN A 1 253 ? -17.789 19.870 6.238 1.00 91.38 253 GLN A O 1
ATOM 1877 N N . LEU A 1 254 ? -17.067 18.241 4.868 1.00 91.56 254 LEU A N 1
ATOM 1878 C CA . LEU A 1 254 ? -17.225 17.133 5.812 1.00 91.56 254 LEU A CA 1
ATOM 1879 C C . LEU A 1 254 ? -16.302 17.257 7.038 1.00 91.56 254 LEU A C 1
ATOM 1881 O O . LEU A 1 254 ? -16.674 16.842 8.134 1.00 91.56 254 LEU A O 1
ATOM 1885 N N . LEU A 1 255 ? -15.100 17.821 6.875 1.00 92.69 255 LEU A N 1
ATOM 1886 C CA . LEU A 1 255 ? -14.086 17.911 7.937 1.00 92.69 255 LEU A CA 1
ATOM 1887 C C . LEU A 1 255 ? -13.882 19.326 8.506 1.00 92.69 255 LEU A C 1
ATOM 1889 O O . LEU A 1 255 ? -13.291 19.472 9.577 1.00 92.69 255 LEU A O 1
ATOM 1893 N N . GLY A 1 256 ? -14.319 20.375 7.807 1.00 83.31 256 GLY A N 1
ATOM 1894 C CA . GLY A 1 256 ? -13.862 21.760 8.002 1.00 83.31 256 GLY A CA 1
ATOM 1895 C C . GLY A 1 256 ? -14.272 22.417 9.314 1.00 83.31 256 GLY A C 1
ATOM 1896 O O . GLY A 1 256 ? -13.626 23.365 9.749 1.00 83.31 256 GLY A O 1
ATOM 1897 N N . ASN A 1 257 ? -15.290 21.883 9.983 1.00 87.88 257 ASN A N 1
ATOM 1898 C CA . ASN A 1 257 ? -15.769 22.385 11.272 1.00 87.88 257 ASN A CA 1
ATOM 1899 C C . ASN A 1 257 ? -15.228 21.585 12.470 1.00 87.88 257 ASN A C 1
ATOM 1901 O O . ASN A 1 257 ? -15.676 21.776 13.605 1.00 87.88 257 ASN A O 1
ATOM 1905 N N . ALA A 1 258 ? -14.279 20.679 12.233 1.00 94.31 258 ALA A N 1
ATOM 1906 C CA . ALA A 1 258 ? -13.630 19.925 13.290 1.00 94.31 258 ALA A CA 1
ATOM 1907 C C . ALA A 1 258 ? -12.788 20.828 14.205 1.00 94.31 258 ALA A C 1
ATOM 1909 O O . ALA A 1 258 ? -12.167 21.801 13.773 1.00 94.31 258 ALA A O 1
ATOM 1910 N N . LYS A 1 259 ? -12.727 20.474 15.488 1.00 96.56 259 LYS A N 1
ATOM 1911 C CA . LYS A 1 259 ? -11.962 21.193 16.512 1.00 96.56 259 LYS A CA 1
ATOM 1912 C C . LYS A 1 259 ? -10.773 20.365 16.962 1.00 96.56 259 LYS A C 1
ATOM 1914 O O . LYS A 1 259 ? -10.838 19.142 17.017 1.00 96.56 259 LYS A O 1
ATOM 1919 N N . THR A 1 260 ? -9.680 21.042 17.301 1.00 97.50 260 THR A N 1
ATOM 1920 C CA . THR A 1 260 ? -8.508 20.400 17.904 1.00 97.50 260 THR A CA 1
ATOM 1921 C C . THR A 1 260 ? -8.311 20.928 19.314 1.00 97.50 260 THR A C 1
ATOM 1923 O O . THR A 1 260 ? -8.159 22.131 19.512 1.00 97.50 260 THR A O 1
ATOM 1926 N N . TYR A 1 261 ? -8.284 20.018 20.278 1.00 97.88 261 TYR A N 1
ATOM 1927 C CA . TYR A 1 261 ? -7.999 20.302 21.680 1.00 97.88 261 TYR A CA 1
ATOM 1928 C C . TYR A 1 261 ? -6.571 19.877 22.005 1.00 97.88 261 TYR A C 1
ATOM 1930 O O . TYR A 1 261 ? -6.022 18.985 21.357 1.00 97.88 261 TYR A O 1
ATOM 1938 N N . SER A 1 262 ? -5.940 20.530 22.977 1.00 97.19 262 SER A N 1
ATOM 1939 C CA . SER A 1 262 ? -4.557 20.248 23.369 1.00 97.19 262 SER A CA 1
ATOM 1940 C C . SER A 1 262 ? -4.470 20.001 24.865 1.00 97.19 262 SER A C 1
ATOM 1942 O O . SER A 1 262 ? -5.037 20.741 25.658 1.00 97.19 262 SER A O 1
ATOM 1944 N N . ALA A 1 263 ? -3.722 18.982 25.248 1.00 96.00 263 ALA A N 1
ATOM 1945 C CA . ALA A 1 263 ? -3.427 18.650 26.630 1.00 96.00 263 ALA A CA 1
ATOM 1946 C C . ALA A 1 263 ? -1.924 18.412 26.775 1.00 96.00 263 ALA A C 1
ATOM 1948 O O . ALA A 1 263 ? -1.228 18.161 25.785 1.00 96.00 263 ALA A O 1
ATOM 1949 N N . THR A 1 264 ? -1.430 18.489 28.003 1.00 93.69 264 THR A N 1
ATOM 1950 C CA . THR A 1 264 ? -0.024 18.228 28.313 1.00 93.69 264 THR A CA 1
ATOM 1951 C C . THR A 1 264 ? 0.059 17.046 29.263 1.00 93.69 264 THR A C 1
ATOM 1953 O O . THR A 1 264 ? -0.720 16.939 30.210 1.00 93.69 264 THR A O 1
ATOM 1956 N N . ILE A 1 265 ? 1.006 16.153 28.999 1.00 91.06 265 ILE A N 1
ATOM 1957 C CA . ILE A 1 265 ? 1.371 15.050 29.889 1.00 91.06 265 ILE A CA 1
ATOM 1958 C C . ILE A 1 265 ? 2.861 15.108 30.192 1.00 91.06 265 ILE A C 1
ATOM 1960 O O . ILE A 1 265 ? 3.650 15.552 29.358 1.00 91.06 265 ILE A O 1
ATOM 1964 N N . LYS A 1 266 ? 3.247 14.620 31.368 1.00 90.00 266 LYS A N 1
ATOM 1965 C CA . LYS A 1 266 ? 4.645 14.341 31.688 1.00 90.00 266 LYS A CA 1
ATOM 1966 C C . LYS A 1 266 ? 5.002 12.975 31.123 1.00 90.00 266 LYS A C 1
ATOM 1968 O O . LYS A 1 266 ? 4.318 11.997 31.410 1.00 90.00 266 LYS A O 1
ATOM 1973 N N . VAL A 1 267 ? 6.058 12.910 30.320 1.00 86.75 267 VAL A N 1
ATOM 1974 C CA . VAL A 1 267 ? 6.586 11.647 29.792 1.00 86.75 267 VAL A CA 1
ATOM 1975 C C . VAL A 1 267 ? 8.065 11.529 30.103 1.00 86.75 267 VAL A C 1
ATOM 1977 O O . VAL A 1 267 ? 8.804 12.510 30.075 1.00 86.75 267 VAL A O 1
ATOM 1980 N N . MET A 1 268 ? 8.518 10.306 30.356 1.00 84.06 268 MET A N 1
ATOM 1981 C CA . MET A 1 268 ? 9.936 10.034 30.547 1.00 84.06 268 MET A CA 1
ATOM 1982 C C . MET A 1 268 ? 10.651 10.031 29.195 1.00 84.06 268 MET A C 1
ATOM 1984 O O . MET A 1 268 ? 10.442 9.151 28.353 1.00 84.06 268 MET A O 1
ATOM 1988 N N . SER A 1 269 ? 11.538 10.994 28.981 1.00 81.00 269 SER A N 1
ATOM 1989 C CA . SER A 1 269 ? 12.329 11.070 27.761 1.00 81.00 269 SER A CA 1
ATOM 1990 C C . SER A 1 269 ? 13.337 9.930 27.700 1.00 81.00 269 SER A C 1
ATOM 1992 O O . SER A 1 269 ? 14.180 9.738 28.579 1.00 81.00 269 SER A O 1
ATOM 1994 N N . ARG A 1 270 ? 13.294 9.151 26.613 1.00 78.75 270 ARG A N 1
ATOM 1995 C CA . ARG A 1 270 ? 14.229 8.029 26.422 1.00 78.75 270 ARG A CA 1
ATOM 1996 C C . ARG A 1 270 ? 15.680 8.493 26.292 1.00 78.75 270 ARG A C 1
ATOM 1998 O O . ARG A 1 270 ? 16.568 7.709 26.633 1.00 78.75 270 ARG A O 1
ATOM 2005 N N . LYS A 1 271 ? 15.895 9.723 25.805 1.00 82.25 271 LYS A N 1
ATOM 2006 C CA . LYS A 1 271 ? 17.211 10.318 25.541 1.00 82.25 271 LYS A CA 1
ATOM 2007 C C . LYS A 1 271 ? 17.815 10.936 26.798 1.00 82.25 271 LYS A C 1
ATOM 2009 O O . LYS A 1 271 ? 18.965 10.652 27.103 1.00 82.25 271 LYS A O 1
ATOM 2014 N N . THR A 1 272 ? 17.053 11.770 27.502 1.00 86.56 272 THR A N 1
ATOM 2015 C CA . THR A 1 272 ? 17.552 12.527 28.664 1.00 86.56 272 THR A CA 1
ATOM 2016 C C . THR A 1 272 ? 17.337 11.786 29.980 1.00 86.56 272 THR A C 1
ATOM 2018 O O . THR A 1 272 ? 17.990 12.116 30.963 1.00 86.56 272 THR A O 1
ATOM 2021 N N . LYS A 1 273 ? 16.462 10.766 30.001 1.00 87.31 273 LYS A N 1
ATOM 2022 C CA . LYS A 1 273 ? 16.014 10.065 31.218 1.00 87.31 273 LYS A CA 1
ATOM 2023 C C . LYS A 1 273 ? 15.391 11.011 32.253 1.00 87.31 273 LYS A C 1
ATOM 2025 O O . LYS A 1 273 ? 15.424 10.720 33.444 1.00 87.31 273 LYS A O 1
ATOM 2030 N N . GLN A 1 274 ? 14.836 12.130 31.792 1.00 87.88 274 GLN A N 1
ATOM 2031 C CA . GLN A 1 274 ? 14.120 13.105 32.605 1.00 87.88 274 GLN A CA 1
ATOM 2032 C C . GLN A 1 274 ? 12.658 13.181 32.166 1.00 87.88 274 GLN A C 1
ATOM 2034 O O . GLN A 1 274 ? 12.320 12.839 31.027 1.00 87.88 274 GLN A O 1
ATOM 2039 N N . GLU A 1 275 ? 11.794 13.622 33.076 1.00 89.38 275 GLU A N 1
ATOM 2040 C CA . GLU A 1 275 ? 10.419 13.954 32.725 1.00 89.38 275 GLU A CA 1
ATOM 2041 C C . GLU A 1 275 ? 10.378 15.236 31.900 1.00 89.38 275 GLU A C 1
ATOM 2043 O O . GLU A 1 275 ? 10.926 16.269 32.283 1.00 89.38 275 GLU A O 1
ATOM 2048 N N . GLU A 1 276 ? 9.688 15.168 30.770 1.00 91.44 276 GLU A N 1
ATOM 2049 C CA . GLU A 1 276 ? 9.488 16.287 29.862 1.00 91.44 276 GLU A CA 1
ATOM 2050 C C . GLU A 1 276 ? 7.987 16.484 29.626 1.00 91.44 276 GLU A C 1
ATOM 2052 O O . GLU A 1 276 ? 7.209 15.524 29.603 1.00 91.44 276 GLU A O 1
ATOM 2057 N N . ASP A 1 277 ? 7.572 17.740 29.452 1.00 91.50 277 ASP A N 1
ATOM 2058 C CA . ASP A 1 277 ? 6.210 18.053 29.028 1.00 91.50 277 ASP A CA 1
ATOM 2059 C C . ASP A 1 277 ? 6.023 17.682 27.563 1.00 91.50 277 ASP A C 1
ATOM 2061 O O . ASP A 1 277 ? 6.733 18.160 26.675 1.00 91.50 277 ASP A O 1
ATOM 2065 N N . LYS A 1 278 ? 5.012 16.862 27.298 1.00 91.88 278 LYS A N 1
ATOM 2066 C CA . LYS A 1 278 ? 4.609 16.486 25.954 1.00 91.88 278 LYS A CA 1
ATOM 2067 C C . LYS A 1 278 ? 3.194 16.947 25.675 1.00 91.88 278 LYS A C 1
ATOM 2069 O O . LYS A 1 278 ? 2.242 16.550 26.345 1.00 91.88 278 LYS A O 1
ATOM 2074 N N . LYS A 1 279 ? 3.065 17.750 24.622 1.00 94.69 279 LYS A N 1
ATOM 2075 C CA . LYS A 1 279 ? 1.776 18.162 24.076 1.00 94.69 279 LYS A CA 1
ATOM 2076 C C . LYS A 1 279 ? 1.141 17.004 23.309 1.00 94.69 279 LYS A C 1
ATOM 2078 O O . LYS A 1 279 ? 1.757 16.443 22.403 1.00 94.69 279 LYS A O 1
ATOM 2083 N N . VAL A 1 280 ? -0.106 16.699 23.639 1.00 96.75 280 VAL A N 1
ATOM 2084 C CA . VAL A 1 280 ? -0.960 15.735 22.941 1.00 96.75 280 VAL A CA 1
ATOM 2085 C C . VAL A 1 280 ? -2.195 16.466 22.439 1.00 96.75 280 VAL A C 1
ATOM 2087 O O . VAL A 1 280 ? -2.730 17.345 23.115 1.00 96.75 280 VAL A O 1
ATOM 2090 N N . THR A 1 281 ? -2.649 16.125 21.238 1.00 97.81 281 THR A N 1
ATOM 2091 C CA . THR A 1 281 ? -3.800 16.777 20.608 1.00 97.81 281 THR A CA 1
ATOM 2092 C C . THR A 1 281 ? -4.901 15.775 20.302 1.00 97.81 281 THR A C 1
ATOM 2094 O O . THR A 1 281 ? -4.607 14.675 19.833 1.00 97.81 281 THR A O 1
ATOM 2097 N N . LEU A 1 282 ? -6.149 16.188 20.513 1.00 98.56 282 LEU A N 1
ATOM 2098 C CA . LEU A 1 282 ? -7.356 15.446 20.161 1.00 98.56 282 LEU A CA 1
ATOM 2099 C C . LEU A 1 282 ? -8.082 16.195 19.049 1.00 98.56 282 LEU A C 1
ATOM 2101 O O . LEU A 1 282 ? -8.470 17.350 19.232 1.00 98.56 282 LEU A O 1
ATOM 2105 N N . TRP A 1 283 ? -8.270 15.539 17.911 1.00 98.44 283 TRP A N 1
ATOM 2106 C CA . TRP A 1 283 ? -9.118 16.026 16.831 1.00 98.44 283 TRP A CA 1
ATOM 2107 C C . TRP A 1 283 ? -10.540 15.504 17.040 1.00 98.44 283 TRP A C 1
ATOM 2109 O O . TRP A 1 283 ? -10.740 14.307 17.241 1.00 98.44 283 TRP A O 1
ATOM 2119 N N . VAL A 1 284 ? -11.523 16.398 17.007 1.00 97.94 284 VAL A N 1
ATOM 2120 C CA . VAL A 1 284 ? -12.942 16.083 17.192 1.00 97.94 284 VAL A CA 1
ATOM 2121 C C . VAL A 1 284 ? -13.704 16.594 15.968 1.00 97.94 284 VAL A C 1
ATOM 2123 O O . VAL A 1 284 ? -13.620 17.795 15.689 1.00 97.94 284 VAL A O 1
ATOM 2126 N N . PRO A 1 285 ? -14.428 15.736 15.224 1.00 95.69 285 PRO A N 1
ATOM 2127 C CA . PRO A 1 285 ? -15.227 16.175 14.084 1.00 95.69 285 PRO A CA 1
ATOM 2128 C C . PRO A 1 285 ? -16.361 17.102 14.532 1.00 95.69 285 PRO A C 1
ATOM 2130 O O . PRO A 1 285 ? -16.651 17.224 15.722 1.00 95.69 285 PRO A O 1
ATOM 2133 N N . GLN A 1 286 ? -17.045 17.744 13.585 1.00 91.75 286 GLN A N 1
ATOM 2134 C CA . GLN A 1 286 ? -18.293 18.432 13.903 1.00 91.75 286 GLN A CA 1
ATOM 2135 C C . GLN A 1 286 ? -19.363 17.397 14.266 1.00 91.75 286 GLN A C 1
ATOM 2137 O O . GLN A 1 286 ? -20.028 16.837 13.402 1.00 91.75 286 GLN A O 1
ATOM 2142 N N . THR A 1 287 ? -19.514 17.140 15.558 1.00 91.19 287 THR A N 1
ATOM 2143 C CA . THR A 1 287 ? -20.516 16.232 16.110 1.00 91.19 287 THR A CA 1
ATOM 2144 C C . THR A 1 287 ? -21.059 16.808 17.410 1.00 91.19 287 THR A C 1
ATOM 2146 O O . THR A 1 287 ? -20.360 17.527 18.122 1.00 91.19 287 THR A O 1
ATOM 2149 N N . GLU A 1 288 ? -22.309 16.492 17.734 1.00 90.69 288 GLU A N 1
ATOM 2150 C CA . GLU A 1 288 ? -22.882 16.793 19.050 1.00 90.69 288 GLU A CA 1
ATOM 2151 C C . GLU A 1 288 ? -22.399 15.824 20.130 1.00 90.69 288 GLU A C 1
ATOM 2153 O O . GLU A 1 288 ? -22.469 16.140 21.313 1.00 90.69 288 GLU A O 1
ATOM 2158 N N . TYR A 1 289 ? -21.960 14.630 19.728 1.00 93.62 289 TYR A N 1
ATOM 2159 C CA . TYR A 1 289 ? -21.609 13.550 20.638 1.00 93.62 289 TYR A CA 1
ATOM 2160 C C . TYR A 1 289 ? -20.446 12.728 20.083 1.00 93.62 289 TYR A C 1
ATOM 2162 O O . TYR A 1 289 ? -20.514 12.219 18.959 1.00 93.62 289 TYR A O 1
ATOM 2170 N N . VAL A 1 290 ? -19.390 12.577 20.879 1.00 96.62 290 VAL A N 1
ATOM 2171 C CA . VAL A 1 290 ? -18.238 11.732 20.561 1.00 96.62 290 VAL A CA 1
ATOM 2172 C C . VAL A 1 290 ? -18.512 10.307 21.032 1.00 96.62 290 VAL A C 1
ATOM 2174 O O . VAL A 1 290 ? -18.495 10.001 22.221 1.00 96.62 290 VAL A O 1
ATOM 2177 N N . ARG A 1 291 ? -18.739 9.399 20.082 1.00 96.94 291 ARG A N 1
ATOM 2178 C CA . ARG A 1 291 ? -19.101 8.000 20.361 1.00 96.94 291 ARG A CA 1
ATOM 2179 C C . ARG A 1 291 ? -17.930 7.160 20.867 1.00 96.94 291 ARG A C 1
ATOM 2181 O O . ARG A 1 291 ? -18.151 6.154 21.536 1.00 96.94 291 ARG A O 1
ATOM 2188 N N . GLY A 1 292 ? -16.703 7.562 20.551 1.00 98.12 292 GLY A N 1
ATOM 2189 C CA . GLY A 1 292 ? -15.472 6.877 20.931 1.00 98.12 292 GLY A CA 1
ATOM 2190 C C . GLY A 1 292 ? -14.238 7.585 20.383 1.00 98.12 292 GLY A C 1
ATOM 2191 O O . GLY A 1 292 ? -14.349 8.578 19.658 1.00 98.12 292 GLY A O 1
ATOM 2192 N N . VAL A 1 293 ? -13.058 7.070 20.731 1.00 98.75 293 VAL A N 1
ATOM 2193 C CA . VAL A 1 293 ? -11.774 7.664 20.334 1.00 98.75 293 VAL A CA 1
ATOM 2194 C C . VAL A 1 293 ? -10.892 6.648 19.613 1.00 98.75 293 VAL A C 1
ATOM 2196 O O . VAL A 1 293 ? -10.626 5.565 20.132 1.00 98.75 293 VAL A O 1
ATOM 2199 N N . ILE A 1 294 ? -10.395 7.011 18.431 1.00 98.81 294 ILE A N 1
ATOM 2200 C CA . ILE A 1 294 ? -9.311 6.297 17.751 1.00 98.81 294 ILE A CA 1
ATOM 2201 C C . ILE A 1 294 ? -7.980 6.804 18.310 1.00 98.81 294 ILE A C 1
ATOM 2203 O O . ILE A 1 294 ? -7.633 7.976 18.150 1.00 98.81 294 ILE A O 1
ATOM 2207 N N . VAL A 1 295 ? -7.223 5.916 18.945 1.00 98.69 295 VAL A N 1
ATOM 2208 C CA . VAL A 1 295 ? -5.919 6.201 19.546 1.00 98.69 295 VAL A CA 1
ATOM 2209 C C . VAL A 1 295 ? -4.844 5.448 18.769 1.00 98.69 295 VAL A C 1
ATOM 2211 O O . VAL A 1 295 ? -4.715 4.224 18.860 1.00 98.69 295 VAL A O 1
ATOM 2214 N N . ALA A 1 296 ? -4.058 6.190 17.996 1.00 98.19 296 ALA A N 1
ATOM 2215 C CA . ALA A 1 296 ? -2.978 5.640 17.189 1.00 98.19 296 ALA A CA 1
ATOM 2216 C C . ALA A 1 296 ? -1.618 5.875 17.849 1.00 98.19 296 ALA A C 1
ATOM 2218 O O . ALA A 1 296 ? -1.308 6.987 18.279 1.00 98.19 296 ALA A O 1
ATOM 2219 N N . HIS A 1 297 ? -0.757 4.861 17.848 1.00 97.19 297 HIS A N 1
ATOM 2220 C CA . HIS A 1 297 ? 0.661 5.074 18.106 1.00 97.19 297 HIS A CA 1
ATOM 2221 C C . HIS A 1 297 ? 1.287 5.953 17.012 1.00 97.19 297 HIS A C 1
ATOM 2223 O O . HIS A 1 297 ? 0.893 5.886 15.847 1.00 97.19 297 HIS A O 1
ATOM 2229 N N . SER A 1 298 ? 2.317 6.736 17.347 1.00 95.12 298 SER A N 1
ATOM 2230 C CA . SER A 1 298 ? 2.995 7.641 16.400 1.00 95.12 298 SER A CA 1
ATOM 2231 C C . SER A 1 298 ? 3.563 6.931 15.161 1.00 95.12 298 SER A C 1
ATOM 2233 O O . SER A 1 298 ? 3.574 7.498 14.069 1.00 95.12 298 SER A O 1
ATOM 2235 N N . MET A 1 299 ? 3.948 5.657 15.294 1.00 95.44 299 MET A N 1
ATOM 2236 C CA . MET A 1 299 ? 4.396 4.803 14.177 1.00 95.44 299 MET A CA 1
ATOM 2237 C C . MET A 1 299 ? 3.294 4.493 13.151 1.00 95.44 299 MET A C 1
ATOM 2239 O O . MET A 1 299 ? 3.608 4.160 12.014 1.00 95.44 299 MET A O 1
ATOM 2243 N N . ILE A 1 300 ? 2.021 4.623 13.530 1.00 96.31 300 ILE A N 1
ATOM 2244 C CA . ILE A 1 300 ? 0.859 4.478 12.646 1.00 96.31 300 ILE A CA 1
ATOM 2245 C C . ILE A 1 300 ? -0.028 5.723 12.719 1.00 96.31 300 ILE A C 1
ATOM 2247 O O . ILE A 1 300 ? -1.251 5.639 12.702 1.00 96.31 300 ILE A O 1
ATOM 2251 N N . LYS A 1 301 ? 0.578 6.917 12.778 1.00 96.69 301 LYS A N 1
ATOM 2252 C CA . LYS A 1 301 ? -0.172 8.179 12.915 1.00 96.69 301 LYS A CA 1
ATOM 2253 C C . LYS A 1 301 ? -1.303 8.346 11.890 1.00 96.69 301 LYS A C 1
ATOM 2255 O O . LYS A 1 301 ? -2.339 8.898 12.238 1.00 96.69 301 LYS A O 1
ATOM 2260 N N . GLY A 1 302 ? -1.145 7.765 10.692 1.00 96.94 302 GLY A N 1
ATOM 2261 C CA . GLY A 1 302 ? -2.158 7.751 9.631 1.00 96.94 302 GLY A CA 1
ATOM 2262 C C . GLY A 1 302 ? -3.491 7.109 10.028 1.00 96.94 302 GLY A C 1
ATOM 2263 O O . GLY A 1 302 ? -4.501 7.407 9.400 1.00 96.94 302 GLY A O 1
ATOM 2264 N N . LEU A 1 303 ? -3.523 6.288 11.085 1.00 98.06 303 LEU A N 1
ATOM 2265 C CA . LEU A 1 303 ? -4.757 5.781 11.687 1.00 98.06 303 LEU A CA 1
ATOM 2266 C C . LEU A 1 303 ? -5.566 6.887 12.398 1.00 98.06 303 LEU A C 1
ATOM 2268 O O . LEU A 1 303 ? -6.782 6.779 12.494 1.00 98.06 303 LEU A O 1
ATOM 2272 N N . ALA A 1 304 ? -4.916 7.957 12.868 1.00 97.50 304 ALA A N 1
ATOM 2273 C CA . ALA A 1 304 ? -5.561 9.090 13.535 1.00 97.50 304 ALA A CA 1
ATOM 2274 C C . ALA A 1 304 ? -5.604 10.373 12.682 1.00 97.50 304 ALA A C 1
ATOM 2276 O O . ALA A 1 304 ? -6.597 11.102 12.728 1.00 97.50 304 ALA A O 1
ATOM 2277 N N . ASP A 1 305 ? -4.545 10.679 11.923 1.00 96.12 305 ASP A N 1
ATOM 2278 C CA . ASP A 1 305 ? -4.407 11.926 11.152 1.00 96.12 305 ASP A CA 1
ATOM 2279 C C . ASP A 1 305 ? -4.622 11.772 9.639 1.00 96.12 305 ASP A C 1
ATOM 2281 O O . ASP A 1 305 ? -4.734 12.776 8.931 1.00 96.12 305 ASP A O 1
ATOM 2285 N N . GLY A 1 306 ? -4.730 10.537 9.143 1.00 96.25 306 GLY A N 1
ATOM 2286 C CA . GLY A 1 306 ? -4.969 10.257 7.733 1.00 96.25 306 GLY A CA 1
ATOM 2287 C C . GLY A 1 306 ? -6.368 10.687 7.295 1.00 96.25 306 GLY A C 1
ATOM 2288 O O . GLY A 1 306 ? -7.347 10.461 8.004 1.00 96.25 306 GLY A O 1
ATOM 2289 N N . ASN A 1 307 ? -6.471 11.262 6.095 1.00 94.31 307 ASN A N 1
ATOM 2290 C CA . ASN A 1 307 ? -7.728 11.798 5.565 1.00 94.31 307 ASN A CA 1
ATOM 2291 C C . ASN A 1 307 ? -8.847 10.744 5.522 1.00 94.31 307 ASN A C 1
ATOM 2293 O O . ASN A 1 307 ? -9.931 10.977 6.045 1.00 94.31 307 ASN A O 1
ATOM 2297 N N . THR A 1 308 ? -8.546 9.543 5.011 1.00 94.56 308 THR A N 1
ATOM 2298 C CA . THR A 1 308 ? -9.464 8.390 4.997 1.00 94.56 308 THR A CA 1
ATOM 2299 C C . THR A 1 308 ? -10.031 8.094 6.387 1.00 94.56 308 THR A C 1
ATOM 2301 O O . THR A 1 308 ? -11.231 7.892 6.546 1.00 94.56 308 THR A O 1
ATOM 2304 N N . MET A 1 309 ? -9.176 8.106 7.412 1.00 97.00 309 MET A N 1
ATOM 2305 C CA . MET A 1 309 ? -9.570 7.775 8.782 1.00 97.00 309 MET A CA 1
ATOM 2306 C C . MET A 1 309 ? -10.341 8.915 9.438 1.00 97.00 309 MET A C 1
ATOM 2308 O O . MET A 1 309 ? -11.286 8.656 10.174 1.00 97.00 309 MET A O 1
ATOM 2312 N N . ARG A 1 310 ? -10.003 10.174 9.134 1.00 96.38 310 ARG A N 1
ATOM 2313 C CA . ARG A 1 310 ? -10.772 11.343 9.583 1.00 96.38 310 ARG A CA 1
ATOM 2314 C C . ARG A 1 310 ? -12.156 11.413 8.955 1.00 96.38 310 ARG A C 1
ATOM 2316 O O . ARG A 1 310 ? -13.089 11.797 9.646 1.00 96.38 310 ARG A O 1
ATOM 2323 N N . LEU A 1 311 ? -12.311 11.005 7.697 1.00 95.69 311 LEU A N 1
ATOM 2324 C CA . LEU A 1 311 ? -13.621 10.893 7.052 1.00 95.69 311 LEU A CA 1
ATOM 2325 C C . LEU A 1 311 ? -14.474 9.812 7.716 1.00 95.69 311 LEU A C 1
ATOM 2327 O O . LEU A 1 311 ? -15.627 10.069 8.045 1.00 95.69 311 LEU A O 1
ATOM 2331 N N . VAL A 1 312 ? -13.898 8.639 8.000 1.00 95.81 312 VAL A N 1
ATOM 2332 C CA . VAL A 1 312 ? -14.583 7.596 8.784 1.00 95.81 312 VAL A CA 1
ATOM 2333 C C . VAL A 1 312 ? -14.943 8.110 10.175 1.00 95.81 312 VAL A C 1
ATOM 2335 O O . VAL A 1 312 ? -16.073 7.944 10.618 1.00 95.81 312 VAL A O 1
ATOM 2338 N N . ALA A 1 313 ? -14.010 8.770 10.857 1.00 97.12 313 ALA A N 1
ATOM 2339 C CA . ALA A 1 313 ? -14.237 9.316 12.185 1.00 97.12 313 ALA A CA 1
ATOM 2340 C C . ALA A 1 313 ? -15.331 10.397 12.182 1.00 97.12 313 ALA A C 1
ATOM 2342 O O . ALA A 1 313 ? -16.190 10.385 13.055 1.00 97.12 313 ALA A O 1
ATOM 2343 N N . ALA A 1 314 ? -15.362 11.280 11.180 1.00 96.31 314 ALA A N 1
ATOM 2344 C CA . ALA A 1 314 ? -16.429 12.261 11.008 1.00 96.31 314 ALA A CA 1
ATOM 2345 C C . ALA A 1 314 ? -17.786 11.595 10.756 1.00 96.31 314 ALA A C 1
ATOM 2347 O O . ALA A 1 314 ? -18.757 11.938 11.427 1.00 96.31 314 ALA A O 1
ATOM 2348 N N . ARG A 1 315 ? -17.841 10.605 9.855 1.00 94.69 315 ARG A N 1
ATOM 2349 C CA . ARG A 1 315 ? -19.066 9.855 9.538 1.00 94.69 315 ARG A CA 1
ATOM 2350 C C . ARG A 1 315 ? -19.637 9.142 10.758 1.00 94.69 315 ARG A C 1
ATOM 2352 O O . ARG A 1 315 ? -20.843 9.144 10.974 1.00 94.69 315 ARG A O 1
ATOM 2359 N N . GLU A 1 316 ? -18.757 8.543 11.554 1.00 95.50 316 GLU A N 1
ATOM 2360 C CA . GLU A 1 316 ? -19.122 7.692 12.684 1.00 95.50 316 GLU A CA 1
ATOM 2361 C C . GLU A 1 316 ? -19.148 8.429 14.034 1.00 95.50 316 GLU A C 1
ATOM 2363 O O . GLU A 1 316 ? -19.439 7.805 15.054 1.00 95.50 316 GLU A O 1
ATOM 2368 N N . GLY A 1 317 ? -18.852 9.734 14.070 1.00 95.50 317 GLY A N 1
ATOM 2369 C CA . GLY A 1 317 ? -18.833 10.539 15.296 1.00 95.50 317 GLY A CA 1
ATOM 2370 C C . GLY A 1 317 ? -17.712 10.163 16.275 1.00 95.50 317 GLY A C 1
ATOM 2371 O O . GLY A 1 317 ? -17.939 10.107 17.483 1.00 95.50 317 GLY A O 1
ATOM 2372 N N . LEU A 1 318 ? -16.512 9.871 15.774 1.00 98.12 318 LEU A N 1
ATOM 2373 C CA . LEU A 1 318 ? -15.334 9.501 16.559 1.00 98.12 318 LEU A CA 1
ATOM 2374 C C . LEU A 1 318 ? -14.331 10.652 16.643 1.00 98.12 318 LEU A C 1
ATOM 2376 O O . LEU A 1 318 ? -14.060 11.325 15.652 1.00 98.12 318 LEU A O 1
ATOM 2380 N N . ALA A 1 319 ? -13.708 10.823 17.805 1.00 98.38 319 ALA A N 1
ATOM 2381 C CA . ALA A 1 319 ? -12.513 11.650 17.924 1.00 98.38 319 ALA A CA 1
ATOM 2382 C C . ALA A 1 319 ? -11.261 10.834 17.564 1.00 98.38 319 ALA A C 1
ATOM 2384 O O . ALA A 1 319 ? -11.262 9.603 17.657 1.00 98.38 319 ALA A O 1
ATOM 2385 N N . THR A 1 320 ? -10.174 11.500 17.178 1.00 98.62 320 THR A N 1
ATOM 2386 C CA . THR A 1 320 ? -8.900 10.835 16.874 1.00 98.62 320 THR A CA 1
ATOM 2387 C C . THR A 1 320 ? -7.726 11.518 17.564 1.00 98.62 320 THR A C 1
ATOM 2389 O O . THR A 1 320 ? -7.685 12.741 17.714 1.00 98.62 320 THR A O 1
ATOM 2392 N N . MET A 1 321 ? -6.747 10.728 18.002 1.00 98.31 321 MET A N 1
ATOM 2393 C CA . MET A 1 321 ? -5.524 11.240 18.616 1.00 98.31 321 MET A CA 1
ATOM 2394 C C . MET A 1 321 ? -4.322 10.337 18.351 1.00 98.31 321 MET A C 1
ATOM 2396 O O . MET A 1 321 ? -4.449 9.125 18.166 1.00 98.31 321 MET A O 1
ATOM 2400 N N . VAL A 1 322 ? -3.139 10.947 18.390 1.00 97.81 322 VAL A N 1
ATOM 2401 C CA . VAL A 1 322 ? -1.862 10.232 18.413 1.00 97.81 322 VAL A CA 1
ATOM 2402 C C . VAL A 1 322 ? -1.352 10.187 19.850 1.00 97.81 322 VAL A C 1
ATOM 2404 O O . VAL A 1 322 ? -1.268 11.222 20.510 1.00 97.81 322 VAL A O 1
ATOM 2407 N N . PHE A 1 323 ? -0.996 8.996 20.322 1.00 95.31 323 PHE A N 1
ATOM 2408 C CA . PHE A 1 323 ? -0.483 8.753 21.668 1.00 95.31 323 PHE A CA 1
ATOM 2409 C C . PHE A 1 323 ? 0.584 7.660 21.625 1.00 95.31 323 PHE A C 1
ATOM 2411 O O . PHE A 1 323 ? 0.367 6.605 21.043 1.00 95.31 323 PHE A O 1
ATOM 2418 N N . ASP A 1 324 ? 1.746 7.894 22.223 1.00 90.12 324 ASP A N 1
ATOM 2419 C CA . ASP A 1 324 ? 2.896 6.979 22.168 1.00 90.12 324 ASP A CA 1
ATOM 2420 C C . ASP A 1 324 ? 3.486 6.640 23.544 1.00 90.12 324 ASP A C 1
ATOM 2422 O O . ASP A 1 324 ? 4.528 5.991 23.627 1.00 90.12 324 ASP A O 1
ATOM 2426 N N . ASP A 1 325 ? 2.793 7.010 24.621 1.00 90.00 325 ASP A N 1
ATOM 2427 C CA . ASP A 1 325 ? 3.191 6.713 25.998 1.00 90.00 325 ASP A CA 1
ATOM 2428 C C . ASP A 1 325 ? 2.496 5.444 26.533 1.00 90.00 325 ASP A C 1
ATOM 2430 O O . ASP A 1 325 ? 2.021 5.371 27.666 1.00 90.00 325 ASP A O 1
ATOM 2434 N N . PHE A 1 326 ? 2.411 4.420 25.675 1.00 91.94 326 PHE A N 1
ATOM 2435 C CA . PHE A 1 326 ? 1.973 3.088 26.084 1.00 91.94 326 PHE A CA 1
ATOM 2436 C C . PHE A 1 326 ? 3.101 2.363 26.826 1.00 91.94 326 PHE A C 1
ATOM 2438 O O . PHE A 1 326 ? 4.239 2.291 26.353 1.00 91.94 326 PHE A O 1
ATOM 2445 N N . VAL A 1 327 ? 2.758 1.746 27.953 1.00 89.44 327 VAL A N 1
ATOM 2446 C CA . VAL A 1 327 ? 3.655 0.924 28.772 1.00 89.44 327 VAL A CA 1
ATOM 2447 C C . VAL A 1 327 ? 3.220 -0.540 28.769 1.00 89.44 327 VAL A C 1
ATOM 2449 O O . VAL A 1 327 ? 2.135 -0.888 28.308 1.00 89.44 327 VAL A O 1
ATOM 2452 N N . GLY A 1 328 ? 4.076 -1.431 29.282 1.00 86.88 328 GLY A N 1
ATOM 2453 C CA . GLY A 1 328 ? 3.800 -2.873 29.294 1.00 86.88 328 GLY A CA 1
ATOM 2454 C C . GLY A 1 328 ? 2.517 -3.250 30.047 1.00 86.88 328 GLY A C 1
ATOM 2455 O O . GLY A 1 328 ? 1.854 -4.217 29.671 1.00 86.88 328 GLY A O 1
ATOM 2456 N N . ASN A 1 329 ? 2.134 -2.467 31.063 1.00 93.12 329 ASN A N 1
ATOM 2457 C CA . ASN A 1 329 ? 0.880 -2.633 31.791 1.00 93.12 329 ASN A CA 1
ATOM 2458 C C . ASN A 1 329 ? -0.280 -1.914 31.072 1.00 93.12 329 ASN A C 1
ATOM 2460 O O . ASN A 1 329 ? -0.300 -0.687 30.942 1.00 93.12 329 ASN A O 1
ATOM 2464 N N . GLY A 1 330 ? -1.278 -2.686 30.636 1.00 94.50 330 GLY A N 1
ATOM 2465 C CA . GLY A 1 330 ? -2.447 -2.158 29.931 1.00 94.50 330 GLY A CA 1
ATOM 2466 C C . GLY A 1 330 ? -3.330 -1.231 30.774 1.00 94.50 330 GLY A C 1
ATOM 2467 O O . GLY A 1 330 ? -3.801 -0.220 30.261 1.00 94.50 330 GLY A O 1
ATOM 2468 N N . LYS A 1 331 ? -3.521 -1.517 32.071 1.00 95.69 331 LYS A N 1
ATOM 2469 C CA . LYS A 1 331 ? -4.333 -0.661 32.960 1.00 95.69 331 LYS A CA 1
ATOM 2470 C C . LYS A 1 331 ? -3.658 0.682 33.210 1.00 95.69 331 LYS A C 1
ATOM 2472 O O . LYS A 1 331 ? -4.323 1.710 33.215 1.00 95.69 331 LYS A O 1
ATOM 2477 N N . GLU A 1 332 ? -2.339 0.673 33.372 1.00 95.69 332 GLU A N 1
ATOM 2478 C CA . GLU A 1 332 ? -1.556 1.899 33.535 1.00 95.69 332 GLU A CA 1
ATOM 2479 C C . GLU A 1 332 ? -1.601 2.762 32.268 1.00 95.69 332 GLU A C 1
ATOM 2481 O O . GLU A 1 332 ? -1.845 3.963 32.346 1.00 95.69 332 GLU A O 1
ATOM 2486 N N . SER A 1 333 ? -1.451 2.145 31.091 1.00 95.56 333 SER A N 1
ATOM 2487 C CA . SER A 1 333 ? -1.589 2.850 29.810 1.00 95.56 333 SER A CA 1
ATOM 2488 C C . SER A 1 333 ? -2.980 3.473 29.641 1.00 95.56 333 SER A C 1
ATOM 2490 O O . SER A 1 333 ? -3.090 4.610 29.186 1.00 95.56 333 SER A O 1
ATOM 2492 N N . LEU A 1 334 ? -4.046 2.766 30.042 1.00 95.88 334 LEU A N 1
ATOM 2493 C CA . LEU A 1 334 ? -5.400 3.323 30.032 1.00 95.88 334 LEU A CA 1
ATOM 2494 C C . LEU A 1 334 ? -5.550 4.482 31.021 1.00 95.88 334 LEU A C 1
ATOM 2496 O O . LEU A 1 334 ? -6.135 5.492 30.660 1.00 95.88 334 LEU A O 1
ATOM 2500 N N . ALA A 1 335 ? -5.006 4.377 32.235 1.00 95.94 335 ALA A N 1
ATOM 2501 C CA . ALA A 1 335 ? -5.085 5.453 33.222 1.00 95.94 335 ALA A CA 1
ATOM 2502 C C . ALA A 1 335 ? -4.429 6.751 32.713 1.00 95.94 335 ALA A C 1
ATOM 2504 O O . ALA A 1 335 ? -4.965 7.840 32.916 1.00 95.94 335 ALA A O 1
ATOM 2505 N N . ARG A 1 336 ? -3.309 6.639 31.985 1.00 95.38 336 ARG A N 1
ATOM 2506 C CA . ARG A 1 336 ? -2.664 7.781 31.312 1.00 95.38 336 ARG A CA 1
ATOM 2507 C C . ARG A 1 336 ? -3.564 8.392 30.231 1.00 95.38 336 ARG A C 1
ATOM 2509 O O . ARG A 1 336 ? -3.663 9.615 30.141 1.00 95.38 336 ARG A O 1
ATOM 2516 N N . LEU A 1 337 ? -4.251 7.557 29.445 1.00 96.50 337 LEU A N 1
ATOM 2517 C CA . LEU A 1 337 ? -5.244 8.010 28.463 1.00 96.50 337 LEU A CA 1
ATOM 2518 C C . LEU A 1 337 ? -6.461 8.668 29.125 1.00 96.50 337 LEU A C 1
ATOM 2520 O O . LEU A 1 337 ? -6.887 9.728 28.680 1.00 96.50 337 LEU A O 1
ATOM 2524 N N . ASP A 1 338 ? -6.992 8.097 30.205 1.00 96.81 338 ASP A N 1
ATOM 2525 C CA . ASP A 1 338 ? -8.137 8.657 30.927 1.00 96.81 338 ASP A CA 1
ATOM 2526 C C . ASP A 1 338 ? -7.782 10.028 31.543 1.00 96.81 338 ASP A C 1
ATOM 2528 O O . ASP A 1 338 ? -8.599 10.947 31.500 1.00 96.81 338 ASP A O 1
ATOM 2532 N N . GLY A 1 339 ? -6.538 10.233 31.996 1.00 96.31 339 GLY A N 1
ATOM 2533 C CA . GLY A 1 339 ? -6.046 11.551 32.419 1.00 96.31 339 GLY A CA 1
ATOM 2534 C C . GLY A 1 339 ? -6.005 12.598 31.293 1.00 96.31 339 GLY A C 1
ATOM 2535 O O . GLY A 1 339 ? -6.253 13.781 31.533 1.00 96.31 339 GLY A O 1
ATOM 2536 N N . LEU A 1 340 ? -5.734 12.183 30.051 1.00 97.50 340 LEU A N 1
ATOM 2537 C CA . LEU A 1 340 ? -5.857 13.046 28.870 1.00 97.50 340 LEU A CA 1
ATOM 2538 C C . LEU A 1 340 ? -7.324 13.317 28.522 1.00 97.50 340 LEU A C 1
ATOM 2540 O O . LEU A 1 340 ? -7.687 14.455 28.227 1.00 97.50 340 LEU A O 1
ATOM 2544 N N . PHE A 1 341 ? -8.176 12.293 28.573 1.00 98.06 341 PHE A N 1
ATOM 2545 C CA . PHE A 1 341 ? -9.604 12.433 28.301 1.00 98.06 341 PHE A CA 1
ATOM 2546 C C . PHE A 1 341 ? -10.303 13.362 29.288 1.00 98.06 341 PHE A C 1
ATOM 2548 O O . PHE A 1 341 ? -11.150 14.139 28.858 1.00 98.06 341 PHE A O 1
ATOM 2555 N N . GLU A 1 342 ? -9.908 13.363 30.561 1.00 97.75 342 GLU A N 1
ATOM 2556 C CA . GLU A 1 342 ? -10.395 14.334 31.545 1.00 97.75 342 GLU A CA 1
ATOM 2557 C C . GLU A 1 342 ? -10.067 15.775 31.124 1.00 97.75 342 GLU A C 1
ATOM 2559 O O . GLU A 1 342 ? -10.947 16.637 31.085 1.00 97.75 342 GLU A O 1
ATOM 2564 N N . GLN A 1 343 ? -8.818 16.031 30.717 1.00 97.94 343 GLN A N 1
ATOM 2565 C CA . GLN A 1 343 ? -8.399 17.352 30.239 1.00 97.94 343 GLN A CA 1
ATOM 2566 C C . GLN A 1 343 ? -9.162 17.772 28.976 1.00 97.94 343 GLN A C 1
ATOM 2568 O O . GLN A 1 343 ? -9.595 18.920 28.870 1.00 97.94 343 GLN A O 1
ATOM 2573 N N . PHE A 1 344 ? -9.357 16.861 28.018 1.00 98.38 344 PHE A N 1
ATOM 2574 C CA . PHE A 1 344 ? -10.110 17.158 26.799 1.00 98.38 344 PHE A CA 1
ATOM 2575 C C . PHE A 1 344 ? -11.604 17.364 27.067 1.00 98.38 344 PHE A C 1
ATOM 2577 O O . PHE A 1 344 ? -12.206 18.261 26.476 1.00 98.38 344 PHE A O 1
ATOM 2584 N N . ALA A 1 345 ? -12.204 16.595 27.974 1.00 97.81 345 ALA A N 1
ATOM 2585 C CA . ALA A 1 345 ? -13.590 16.774 28.396 1.00 97.81 345 ALA A CA 1
ATOM 2586 C C . ALA A 1 345 ? -13.803 18.146 29.053 1.00 97.81 345 ALA A C 1
ATOM 2588 O O . ALA A 1 345 ? -14.789 18.814 28.762 1.00 97.81 345 ALA A O 1
ATOM 2589 N N . ALA A 1 346 ? -12.860 18.596 29.889 1.00 97.00 346 ALA A N 1
ATOM 2590 C CA . ALA A 1 346 ? -12.918 19.902 30.547 1.00 97.00 346 ALA A CA 1
ATOM 2591 C C . ALA A 1 346 ? -12.771 21.091 29.576 1.00 97.00 346 ALA A C 1
ATOM 2593 O O . ALA A 1 346 ? -13.341 22.154 29.810 1.00 97.00 346 ALA A O 1
ATOM 2594 N N . GLN A 1 347 ? -12.011 20.925 28.490 1.00 96.62 347 GLN A N 1
ATOM 2595 C CA . GLN A 1 347 ? -11.787 21.972 27.482 1.00 96.62 347 GLN A CA 1
ATOM 2596 C C . GLN A 1 347 ? -12.838 21.993 26.365 1.00 96.62 347 GLN A C 1
ATOM 2598 O O . GLN A 1 347 ? -12.952 22.972 25.623 1.00 96.62 347 GLN A O 1
ATOM 2603 N N . SER A 1 348 ? -13.560 20.891 26.186 1.00 94.62 348 SER A N 1
ATOM 2604 C CA . SER A 1 348 ? -14.528 20.716 25.109 1.00 94.62 348 SER A CA 1
ATOM 2605 C C . SER A 1 348 ? -15.963 20.805 25.625 1.00 94.62 348 SER A C 1
ATOM 2607 O O . SER A 1 348 ? -16.219 21.024 26.804 1.00 94.62 348 SER A O 1
ATOM 2609 N N . LYS A 1 349 ? -16.927 20.651 24.714 1.00 93.00 349 LYS A N 1
ATOM 2610 C CA . LYS A 1 349 ? -18.345 20.483 25.063 1.00 93.00 349 LYS A CA 1
ATOM 2611 C C . LYS A 1 349 ? -18.743 19.001 25.118 1.00 93.00 349 LYS A C 1
ATOM 2613 O O . LYS A 1 349 ? -19.923 18.699 24.998 1.00 93.00 349 LYS A O 1
ATOM 2618 N N . HIS A 1 350 ? -17.759 18.109 25.270 1.00 97.19 350 HIS A N 1
ATOM 2619 C CA . HIS A 1 350 ? -17.918 16.659 25.183 1.00 97.19 350 HIS A CA 1
ATOM 2620 C C . HIS A 1 350 ? -17.550 15.984 26.512 1.00 97.19 350 HIS A C 1
ATOM 2622 O O . HIS A 1 350 ? -16.466 15.400 26.630 1.00 97.19 350 HIS A O 1
ATOM 2628 N N . PRO A 1 351 ? -18.402 16.081 27.551 1.00 97.06 351 PRO A N 1
ATOM 2629 C CA . PRO A 1 351 ? -18.143 15.423 28.829 1.00 97.06 351 PRO A CA 1
ATOM 2630 C C . PRO A 1 351 ? -18.056 13.893 28.696 1.00 97.06 351 PRO A C 1
ATOM 2632 O O . PRO A 1 351 ? -17.339 13.264 29.473 1.00 97.06 351 PRO A O 1
ATOM 2635 N N . GLU A 1 352 ? -18.681 13.305 27.671 1.00 96.81 352 GLU A N 1
ATOM 2636 C CA . GLU A 1 352 ? -18.637 11.880 27.333 1.00 96.81 352 GLU A CA 1
ATOM 2637 C C . GLU A 1 352 ? -17.243 11.344 26.988 1.00 96.81 352 GLU A C 1
ATOM 2639 O O . GLU A 1 352 ? -17.041 10.126 27.000 1.00 96.81 352 GLU A O 1
ATOM 2644 N N . LEU A 1 353 ? -16.275 12.231 26.710 1.00 98.19 353 LEU A N 1
ATOM 2645 C CA . LEU A 1 353 ? -14.872 11.852 26.538 1.00 98.19 353 LEU A CA 1
ATOM 2646 C C . LEU A 1 353 ? -14.328 11.160 27.794 1.00 98.19 353 LEU A C 1
ATOM 2648 O O . LEU A 1 353 ? -13.496 10.258 27.679 1.00 98.19 353 LEU A O 1
ATOM 2652 N N . ARG A 1 354 ? -14.839 11.517 28.982 1.00 97.88 354 ARG A N 1
ATOM 2653 C CA . ARG A 1 354 ? -14.514 10.828 30.234 1.00 97.88 354 ARG A CA 1
ATOM 2654 C C . ARG A 1 354 ? -14.899 9.361 30.139 1.00 97.88 354 ARG A C 1
ATOM 2656 O O . ARG A 1 354 ? -16.066 8.986 29.996 1.00 97.88 354 ARG A O 1
ATOM 2663 N N . GLY A 1 355 ? -13.880 8.514 30.202 1.00 95.56 355 GLY A N 1
ATOM 2664 C CA . GLY A 1 355 ? -14.067 7.083 30.086 1.00 95.56 355 GLY A CA 1
ATOM 2665 C C . GLY A 1 355 ? -14.591 6.642 28.712 1.00 95.56 355 GLY A C 1
ATOM 2666 O O . GLY A 1 355 ? -15.225 5.592 28.634 1.00 95.56 355 GLY A O 1
ATOM 2667 N N . ALA A 1 356 ? -14.373 7.400 27.632 1.00 97.56 356 ALA A N 1
ATOM 2668 C CA . ALA A 1 356 ? -14.823 7.017 26.292 1.00 97.56 356 ALA A CA 1
ATOM 2669 C C . ALA A 1 356 ? -14.300 5.624 25.873 1.00 97.56 356 ALA A C 1
ATOM 2671 O O . ALA A 1 356 ? -13.208 5.213 26.291 1.00 97.56 356 ALA A O 1
ATOM 2672 N N . PRO A 1 357 ? -15.055 4.866 25.057 1.00 98.06 357 PRO A N 1
ATOM 2673 C CA . PRO A 1 357 ? -14.550 3.635 24.467 1.00 98.06 357 PRO A CA 1
ATOM 2674 C C . PRO A 1 357 ? -13.457 3.962 23.439 1.00 98.06 357 PRO A C 1
ATOM 2676 O O . PRO A 1 357 ? -13.52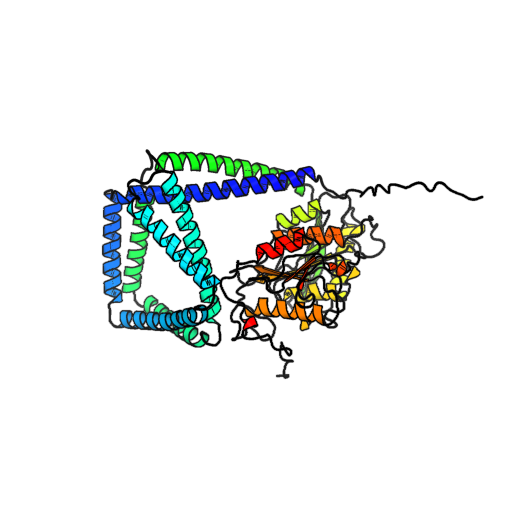9 4.976 22.738 1.00 98.06 357 PRO A O 1
ATOM 2679 N N . VAL A 1 358 ? -12.443 3.103 23.346 1.00 98.62 358 VAL A N 1
ATOM 2680 C CA . VAL A 1 358 ? -11.249 3.341 22.527 1.00 98.62 358 VAL A CA 1
ATOM 2681 C C . VAL A 1 358 ? -11.036 2.267 21.466 1.00 98.62 358 VAL A C 1
ATOM 2683 O O . VAL A 1 358 ? -11.277 1.081 21.694 1.00 98.62 358 VAL A O 1
ATOM 2686 N N . LEU A 1 359 ? -10.555 2.688 20.300 1.00 98.75 359 LEU A N 1
ATOM 2687 C CA . LEU A 1 359 ? -9.923 1.818 19.318 1.00 98.75 359 LEU A CA 1
ATOM 2688 C C . LEU A 1 359 ? -8.438 2.110 19.345 1.00 98.75 359 LEU A C 1
ATOM 2690 O O . LEU A 1 359 ? -8.027 3.267 19.310 1.00 98.75 359 LEU A O 1
ATOM 2694 N N . LEU A 1 360 ? -7.638 1.057 19.428 1.00 98.44 360 LEU A N 1
ATOM 2695 C CA . LEU A 1 360 ? -6.206 1.171 19.664 1.00 98.44 360 LEU A CA 1
ATOM 2696 C C . LEU A 1 360 ? -5.450 0.661 18.448 1.00 98.44 360 LEU A C 1
ATOM 2698 O O . LEU A 1 360 ? -5.771 -0.408 17.930 1.00 98.44 360 LEU A O 1
ATOM 2702 N N . GLY A 1 361 ? -4.432 1.394 18.005 1.00 97.94 361 GLY A N 1
ATOM 2703 C CA . GLY A 1 361 ? -3.630 0.958 16.869 1.00 97.94 361 GLY A CA 1
ATOM 2704 C C . GLY A 1 361 ? -2.138 1.148 17.039 1.00 97.94 361 GLY A C 1
ATOM 2705 O O . GLY A 1 361 ? -1.674 2.193 17.496 1.00 97.94 361 GLY A O 1
ATOM 2706 N N . GLY A 1 362 ? -1.383 0.131 16.636 1.00 97.12 362 GLY A N 1
ATOM 2707 C CA . GLY A 1 362 ? 0.073 0.119 16.680 1.00 97.12 362 GLY A CA 1
ATOM 2708 C C . GLY A 1 362 ? 0.678 -0.434 15.395 1.00 97.12 362 GLY A C 1
ATOM 2709 O O . GLY A 1 362 ? 0.024 -1.141 14.630 1.00 97.12 362 GLY A O 1
ATOM 2710 N N . LEU A 1 363 ? 1.954 -0.118 15.189 1.00 95.94 363 LEU A N 1
ATOM 2711 C CA . LEU A 1 363 ? 2.791 -0.680 14.133 1.00 95.94 363 LEU A CA 1
ATOM 2712 C C . LEU A 1 363 ? 4.077 -1.274 14.718 1.00 95.94 363 LEU A C 1
ATOM 2714 O O . LEU A 1 363 ? 4.725 -0.651 15.568 1.00 95.94 363 LEU A O 1
ATOM 2718 N N . SER A 1 364 ? 4.467 -2.460 14.246 1.00 93.62 364 SER A N 1
ATOM 2719 C CA . SER A 1 364 ? 5.670 -3.170 14.696 1.00 93.62 364 SER A CA 1
ATOM 2720 C C . SER A 1 364 ? 5.653 -3.381 16.218 1.00 93.62 364 SER A C 1
ATOM 2722 O O . SER A 1 364 ? 4.622 -3.746 16.773 1.00 93.62 364 SER A O 1
ATOM 2724 N N . ALA A 1 365 ? 6.747 -3.123 16.940 1.00 91.25 365 ALA A N 1
ATOM 2725 C CA . ALA A 1 365 ? 6.813 -3.300 18.396 1.00 91.25 365 ALA A CA 1
ATOM 2726 C C . ALA A 1 365 ? 5.790 -2.460 19.197 1.00 91.25 365 ALA A C 1
ATOM 2728 O O . ALA A 1 365 ? 5.459 -2.814 20.328 1.00 91.25 365 ALA A O 1
ATOM 2729 N N . SER A 1 366 ? 5.249 -1.370 18.636 1.00 92.94 366 SER A N 1
ATOM 2730 C CA . SER A 1 366 ? 4.249 -0.550 19.344 1.00 92.94 366 SER A CA 1
ATOM 2731 C C . SER A 1 366 ? 2.884 -1.232 19.503 1.00 92.94 366 SER A C 1
ATOM 2733 O O . SER A 1 366 ? 2.071 -0.811 20.329 1.00 92.94 366 SER A O 1
ATOM 2735 N N . VAL A 1 367 ? 2.640 -2.332 18.781 1.00 94.06 367 VAL A N 1
ATOM 2736 C CA . VAL A 1 367 ? 1.431 -3.147 18.962 1.00 94.06 367 VAL A CA 1
ATOM 2737 C C . VAL A 1 367 ? 1.329 -3.770 20.357 1.00 94.06 367 VAL A C 1
ATOM 2739 O O . VAL A 1 367 ? 0.231 -4.076 20.813 1.00 94.06 367 VAL A O 1
ATOM 2742 N N . LEU A 1 368 ? 2.463 -3.957 21.046 1.00 93.38 368 LEU A N 1
ATOM 2743 C CA . LEU A 1 368 ? 2.502 -4.590 22.363 1.00 93.38 368 LEU A CA 1
ATOM 2744 C C . LEU A 1 368 ? 1.732 -3.754 23.390 1.00 93.38 368 LEU A C 1
ATOM 2746 O O . LEU A 1 368 ? 0.876 -4.276 24.094 1.00 93.38 368 LEU A O 1
ATOM 2750 N N . GLY A 1 369 ? 1.979 -2.444 23.434 1.00 93.19 369 GLY A N 1
ATOM 2751 C CA . GLY A 1 369 ? 1.286 -1.549 24.361 1.00 93.19 369 GLY A CA 1
ATOM 2752 C C . GLY A 1 369 ? -0.216 -1.457 24.075 1.00 93.19 369 GLY A C 1
ATOM 2753 O O . GLY A 1 369 ? -1.035 -1.592 24.981 1.00 93.19 369 GLY A O 1
ATOM 2754 N N . THR A 1 370 ? -0.586 -1.307 22.802 1.00 94.50 370 THR A N 1
ATOM 2755 C CA . THR A 1 370 ? -1.989 -1.149 22.381 1.00 94.50 370 THR A CA 1
ATOM 2756 C C . THR A 1 370 ? -2.822 -2.407 22.623 1.00 94.50 370 THR A C 1
ATOM 2758 O O . THR A 1 370 ? -3.901 -2.322 23.209 1.00 94.50 370 THR A O 1
ATOM 2761 N N . ARG A 1 371 ? -2.320 -3.597 22.272 1.00 93.38 371 ARG A N 1
ATOM 2762 C CA . ARG A 1 371 ? -3.040 -4.852 22.551 1.00 93.38 371 ARG A CA 1
ATOM 2763 C C . ARG A 1 371 ? -3.091 -5.186 24.046 1.00 93.38 371 ARG A C 1
ATOM 2765 O O . ARG A 1 371 ? -4.047 -5.813 24.494 1.00 93.38 371 ARG A O 1
ATOM 2772 N N . ASN A 1 372 ? -2.093 -4.770 24.834 1.00 95.44 372 ASN A N 1
ATOM 2773 C CA . ASN A 1 372 ? -2.073 -5.035 26.274 1.00 95.44 372 ASN A CA 1
ATOM 2774 C C . ASN A 1 372 ? -3.173 -4.260 27.007 1.00 95.44 372 ASN A C 1
ATOM 2776 O O . ASN A 1 372 ? -3.738 -4.788 27.962 1.00 95.44 372 ASN A O 1
ATOM 2780 N N . VAL A 1 373 ? -3.523 -3.054 26.546 1.00 96.44 373 VAL A N 1
ATOM 2781 C CA . VAL A 1 373 ? -4.720 -2.341 27.024 1.00 96.44 373 VAL A CA 1
ATOM 2782 C C . VAL A 1 373 ? -5.975 -3.156 26.713 1.00 96.44 373 VAL A C 1
ATOM 2784 O O . VAL A 1 373 ? -6.765 -3.408 27.616 1.00 96.44 373 VAL A O 1
ATOM 2787 N N . ALA A 1 374 ? -6.125 -3.648 25.478 1.00 94.81 374 ALA A N 1
ATOM 2788 C CA . ALA A 1 374 ? -7.273 -4.471 25.088 1.00 94.81 374 ALA A CA 1
ATOM 2789 C C . ALA A 1 374 ? -7.401 -5.766 25.906 1.00 94.81 374 ALA A C 1
ATOM 2791 O O . ALA A 1 374 ? -8.511 -6.163 26.236 1.00 94.81 374 ALA A O 1
ATOM 2792 N N . CYS A 1 375 ? -6.281 -6.386 26.292 1.00 93.81 375 CYS A N 1
ATOM 2793 C CA . CYS A 1 375 ? -6.281 -7.538 27.197 1.00 93.81 375 CYS A CA 1
ATOM 2794 C C . CYS A 1 375 ? -6.667 -7.171 28.640 1.00 93.81 375 CYS A C 1
ATOM 2796 O O . CYS A 1 375 ? -7.132 -8.027 29.385 1.00 93.81 375 CYS A O 1
ATOM 2798 N N . ALA A 1 376 ? -6.404 -5.939 29.072 1.00 95.19 376 ALA A N 1
ATOM 2799 C CA . ALA A 1 376 ? -6.596 -5.521 30.456 1.00 95.19 376 ALA A CA 1
ATOM 2800 C C . ALA A 1 376 ? -8.003 -4.977 30.747 1.00 95.19 376 ALA A C 1
ATOM 2802 O O . ALA A 1 376 ? -8.452 -5.088 31.888 1.00 95.19 376 ALA A O 1
ATOM 2803 N N . VAL A 1 377 ? -8.644 -4.367 29.743 1.00 95.38 377 VAL A N 1
ATOM 2804 C CA . VAL A 1 377 ? -9.951 -3.684 29.829 1.00 95.38 377 VAL A CA 1
ATOM 2805 C C . VAL A 1 377 ? -10.786 -3.877 28.544 1.00 95.38 377 VAL A C 1
ATOM 2807 O O . VAL A 1 377 ? -11.119 -2.904 27.857 1.00 95.38 377 VAL A O 1
ATOM 2810 N N . PRO A 1 378 ? -11.105 -5.121 28.142 1.00 94.62 378 PRO A N 1
ATOM 2811 C CA . PRO A 1 378 ? -11.814 -5.407 26.885 1.00 94.62 378 PRO A CA 1
ATOM 2812 C C . PRO A 1 378 ? -13.149 -4.676 26.724 1.00 94.62 378 PRO A C 1
ATOM 2814 O O . PRO A 1 378 ? -13.565 -4.366 25.607 1.00 94.62 378 PRO A O 1
ATOM 2817 N N . GLU A 1 379 ? -13.834 -4.390 27.825 1.00 95.50 379 GLU A N 1
ATOM 2818 C CA . GLU A 1 379 ? -15.088 -3.648 27.868 1.00 95.50 379 GLU A CA 1
ATOM 2819 C C . GLU A 1 379 ? -14.926 -2.182 27.445 1.00 95.50 379 GLU A C 1
ATOM 2821 O O . GLU A 1 379 ? -15.872 -1.581 26.944 1.00 95.50 379 GLU A O 1
ATOM 2826 N N . ARG A 1 380 ? -13.724 -1.607 27.560 1.00 96.38 380 ARG A N 1
ATOM 2827 C CA . ARG A 1 380 ? -13.418 -0.247 27.089 1.00 96.38 380 ARG A CA 1
ATOM 2828 C C . ARG A 1 380 ? -12.917 -0.205 25.649 1.00 96.38 380 ARG A C 1
ATOM 2830 O O . ARG A 1 380 ? -12.802 0.889 25.101 1.00 96.38 380 ARG A O 1
ATOM 2837 N N . VAL A 1 381 ? -12.633 -1.352 25.028 1.00 97.94 381 VAL A N 1
ATOM 2838 C CA . VAL A 1 381 ? -12.014 -1.417 23.698 1.00 97.94 381 VAL A CA 1
ATOM 2839 C C . VAL A 1 381 ? -13.009 -1.894 22.643 1.00 97.94 381 VAL A C 1
ATOM 2841 O O . VAL A 1 381 ? -13.499 -3.027 22.676 1.00 97.94 381 VAL A O 1
ATOM 2844 N N . PHE A 1 382 ? -13.294 -1.033 21.664 1.00 98.19 382 PHE A N 1
ATOM 2845 C CA . PHE A 1 382 ? -14.206 -1.361 20.566 1.00 98.19 382 PHE A CA 1
ATOM 2846 C C . PHE A 1 382 ? -13.496 -1.951 19.342 1.00 98.19 382 PHE A C 1
ATOM 2848 O O . PHE A 1 382 ? -14.148 -2.579 18.516 1.00 98.19 382 PHE A O 1
ATOM 2855 N N . GLY A 1 383 ? -12.170 -1.840 19.250 1.00 98.19 383 GLY A N 1
ATOM 2856 C CA . GLY A 1 383 ? -11.390 -2.534 18.229 1.00 98.19 383 GLY A CA 1
ATOM 2857 C C . GLY A 1 383 ? -9.881 -2.360 18.388 1.00 98.19 383 GLY A C 1
ATOM 2858 O O . GLY A 1 383 ? -9.418 -1.456 19.087 1.00 98.19 383 GLY A O 1
ATOM 2859 N N . VAL A 1 384 ? -9.111 -3.215 17.716 1.00 98.31 384 VAL A N 1
ATOM 2860 C CA . VAL A 1 384 ? -7.644 -3.137 17.656 1.00 98.31 384 VAL A CA 1
ATOM 2861 C C . VAL A 1 384 ? -7.162 -3.218 16.210 1.00 98.31 384 VAL A C 1
ATOM 2863 O O . VAL A 1 384 ? -7.553 -4.129 15.485 1.00 98.31 384 VAL A O 1
ATOM 2866 N N . VAL A 1 385 ? -6.282 -2.293 15.816 1.00 98.50 385 VAL A N 1
ATOM 2867 C CA . VAL A 1 385 ? -5.588 -2.279 14.517 1.00 98.50 385 VAL A CA 1
ATOM 2868 C C . VAL A 1 385 ? -4.111 -2.606 14.737 1.00 98.50 385 VAL A C 1
ATOM 2870 O O . VAL A 1 385 ? -3.354 -1.819 15.304 1.00 98.50 385 VAL A O 1
ATOM 2873 N N . HIS A 1 386 ? -3.690 -3.787 14.303 1.00 97.69 386 HIS A N 1
ATOM 2874 C CA . HIS A 1 386 ? -2.385 -4.354 14.627 1.00 97.69 386 HIS A CA 1
ATOM 2875 C C . HIS A 1 386 ? -1.534 -4.527 13.364 1.00 97.69 386 HIS A C 1
ATOM 2877 O O . HIS A 1 386 ? -1.678 -5.512 12.646 1.00 97.69 386 HIS A O 1
ATOM 2883 N N . VAL A 1 387 ? -0.634 -3.582 13.079 1.00 97.44 387 VAL A N 1
ATOM 2884 C CA . VAL A 1 387 ? 0.119 -3.553 11.812 1.00 97.44 387 VAL A CA 1
ATOM 2885 C C . VAL A 1 387 ? 1.555 -4.034 11.981 1.00 97.44 387 VAL A C 1
ATOM 2887 O O . VAL A 1 387 ? 2.265 -3.590 12.878 1.00 97.44 387 VAL A O 1
ATOM 2890 N N . ALA A 1 388 ? 2.009 -4.917 11.093 1.00 93.81 388 ALA A N 1
ATOM 2891 C CA . ALA A 1 388 ? 3.370 -5.447 11.009 1.00 93.81 388 ALA A CA 1
ATOM 2892 C C . ALA A 1 388 ? 3.924 -5.962 12.352 1.00 93.81 388 ALA A C 1
ATOM 2894 O O . ALA A 1 388 ? 5.128 -5.967 12.612 1.00 93.81 388 ALA A O 1
ATOM 2895 N N . GLY A 1 389 ? 3.019 -6.357 13.242 1.00 88.94 389 GLY A N 1
ATOM 2896 C CA . GLY A 1 389 ? 3.312 -6.836 14.579 1.00 88.94 389 GLY A CA 1
ATOM 2897 C C . GLY A 1 389 ? 3.225 -8.353 14.649 1.00 88.94 389 GLY A C 1
ATOM 2898 O O . GLY A 1 389 ? 2.611 -8.992 13.798 1.00 88.94 389 GLY A O 1
ATOM 2899 N N . GLY A 1 390 ? 3.796 -8.920 15.705 1.00 82.69 390 GLY A N 1
ATOM 2900 C CA . GLY A 1 390 ? 3.754 -10.351 15.986 1.00 82.69 390 GLY A CA 1
ATOM 2901 C C . GLY A 1 390 ? 3.641 -10.612 17.483 1.00 82.69 390 GLY A C 1
ATOM 2902 O O . GLY A 1 390 ? 3.226 -9.754 18.263 1.00 82.69 390 GLY A O 1
ATOM 2903 N N . ASN A 1 391 ? 4.105 -11.779 17.905 1.00 86.56 391 ASN A N 1
ATOM 2904 C CA . ASN A 1 391 ? 4.315 -12.127 19.310 1.00 86.56 391 ASN A CA 1
ATOM 2905 C C . ASN A 1 391 ? 3.048 -12.271 20.151 1.00 86.56 391 ASN A C 1
ATOM 2907 O O . ASN A 1 391 ? 3.053 -11.908 21.324 1.00 86.56 391 ASN A O 1
ATOM 2911 N N . MET A 1 392 ? 1.951 -12.766 19.588 1.00 87.19 392 MET A N 1
ATOM 2912 C CA . MET A 1 392 ? 0.685 -12.889 20.320 1.00 87.19 392 MET A CA 1
ATOM 2913 C C . MET A 1 392 ? 0.790 -13.824 21.538 1.00 87.19 392 MET A C 1
ATOM 2915 O O . MET A 1 392 ? 0.022 -13.680 22.483 1.00 87.19 392 MET A O 1
ATOM 2919 N N . GLN A 1 393 ? 1.780 -14.722 21.570 1.00 82.00 393 GLN A N 1
ATOM 2920 C CA . GLN A 1 393 ? 2.103 -15.544 22.740 1.00 82.00 393 GLN A CA 1
ATOM 2921 C C . GLN A 1 393 ? 2.522 -14.729 23.975 1.00 82.00 393 GLN A C 1
ATOM 2923 O O . GLN A 1 393 ? 2.411 -15.219 25.090 1.00 82.00 393 GLN A O 1
ATOM 2928 N N . GLU A 1 394 ? 3.014 -13.499 23.795 1.00 86.25 394 GLU A N 1
ATOM 2929 C CA . GLU A 1 394 ? 3.394 -12.610 24.903 1.00 86.25 394 GLU A CA 1
ATOM 2930 C C . GLU A 1 394 ? 2.226 -11.751 25.397 1.00 86.25 394 GLU A C 1
ATOM 2932 O O . GLU A 1 394 ? 2.416 -10.847 26.212 1.00 86.25 394 GLU A O 1
ATOM 2937 N N . MET A 1 395 ? 1.014 -11.963 24.877 1.00 87.75 395 MET A N 1
ATOM 2938 C CA . MET A 1 395 ? -0.145 -11.250 25.396 1.00 87.75 395 MET A CA 1
ATOM 2939 C C . MET A 1 395 ? -0.394 -11.626 26.863 1.00 87.75 395 MET A C 1
ATOM 2941 O O . MET A 1 395 ? -0.358 -12.813 27.207 1.00 87.75 395 MET A O 1
ATOM 2945 N N . PRO A 1 396 ? -0.708 -10.643 27.727 1.00 88.50 396 PRO A N 1
ATOM 2946 C CA . PRO A 1 396 ? -1.079 -10.899 29.111 1.00 88.50 396 PRO A CA 1
ATOM 2947 C C . PRO A 1 396 ? -2.165 -11.973 29.222 1.00 88.50 396 PRO A C 1
ATOM 2949 O O . PRO A 1 396 ? -3.111 -12.000 28.431 1.00 88.50 396 PRO A O 1
ATOM 2952 N N . ALA A 1 397 ? -2.021 -12.865 30.207 1.00 85.81 397 ALA A N 1
ATOM 2953 C CA . ALA A 1 397 ? -2.945 -13.976 30.457 1.00 85.81 397 ALA A CA 1
ATOM 2954 C C . ALA A 1 397 ? -3.263 -14.826 29.203 1.00 85.81 397 ALA A C 1
ATOM 2956 O O . ALA A 1 397 ? -4.380 -15.329 29.053 1.00 85.81 397 ALA A O 1
ATOM 2957 N N . ASN A 1 398 ? -2.289 -14.974 28.294 1.00 83.19 398 ASN A N 1
ATOM 2958 C CA . ASN A 1 398 ? -2.422 -15.688 27.021 1.00 83.19 398 ASN A CA 1
ATOM 2959 C C . ASN A 1 398 ? -3.589 -15.167 26.161 1.00 83.19 398 ASN A C 1
ATOM 2961 O O . ASN A 1 398 ? -4.290 -15.945 25.518 1.00 83.19 398 ASN A O 1
ATOM 2965 N N . GLY A 1 399 ? -3.848 -13.856 26.204 1.00 85.44 399 GLY A N 1
ATOM 2966 C CA . GLY A 1 399 ? -4.903 -13.210 25.421 1.00 85.44 399 GLY A CA 1
ATOM 2967 C C . GLY A 1 399 ? -6.323 -13.397 25.952 1.00 85.44 399 GLY A C 1
ATOM 2968 O O . GLY A 1 399 ? -7.248 -12.867 25.343 1.00 85.44 399 GLY A O 1
ATOM 2969 N N . ALA A 1 400 ? -6.527 -14.090 27.081 1.00 85.06 400 ALA A N 1
ATOM 2970 C CA . ALA A 1 400 ? -7.864 -14.388 27.609 1.00 85.06 400 ALA A CA 1
ATOM 2971 C C . ALA A 1 400 ? -8.728 -13.131 27.819 1.00 85.06 400 ALA A C 1
ATOM 2973 O O . ALA A 1 400 ? -9.938 -13.168 27.624 1.00 85.06 400 ALA A O 1
ATOM 2974 N N . GLY A 1 401 ? -8.103 -12.005 28.168 1.00 85.50 401 GLY A N 1
ATOM 2975 C CA . GLY A 1 401 ? -8.798 -10.736 28.352 1.00 85.50 401 GLY A CA 1
ATOM 2976 C C . GLY A 1 401 ? -9.192 -10.018 27.061 1.00 85.50 401 GLY A C 1
ATOM 2977 O O . GLY A 1 401 ? -9.816 -8.984 27.158 1.00 85.50 401 GLY A O 1
ATOM 2978 N N . MET A 1 402 ? -8.854 -10.515 25.866 1.00 88.56 402 MET A N 1
ATOM 2979 C CA . MET A 1 402 ? -9.220 -9.892 24.578 1.00 88.56 402 MET A CA 1
ATOM 2980 C C . MET A 1 402 ? -10.294 -10.692 23.815 1.00 88.56 402 MET A C 1
ATOM 2982 O O . MET A 1 402 ? -10.586 -10.418 22.649 1.00 88.56 402 MET A O 1
ATOM 2986 N N . VAL A 1 403 ? -10.890 -11.708 24.446 1.00 88.19 403 VAL A N 1
ATOM 2987 C CA . VAL A 1 403 ? -12.026 -12.447 23.873 1.00 88.19 403 VAL A CA 1
ATOM 2988 C C . VAL A 1 403 ? -13.172 -11.470 23.583 1.00 88.19 403 VAL A C 1
ATOM 2990 O O . VAL A 1 403 ? -13.467 -10.580 24.378 1.00 88.19 403 VAL A O 1
ATOM 2993 N N . GLY A 1 404 ? -13.797 -11.593 22.410 1.00 88.25 404 GLY A N 1
ATOM 2994 C CA . GLY A 1 404 ? -14.892 -10.707 21.996 1.00 88.25 404 GLY A CA 1
ATOM 2995 C C . GLY A 1 404 ? -14.490 -9.298 21.528 1.00 88.25 404 GLY A C 1
ATOM 2996 O O . GLY A 1 404 ? -15.353 -8.588 21.014 1.00 88.25 404 GLY A O 1
ATOM 2997 N N . VAL A 1 405 ? -13.220 -8.886 21.642 1.00 94.31 405 VAL A N 1
ATOM 2998 C CA . VAL A 1 405 ? -12.732 -7.607 21.087 1.00 94.31 405 VAL A CA 1
ATOM 2999 C C . VAL A 1 405 ? -12.353 -7.800 19.614 1.00 94.31 405 VAL A C 1
ATOM 3001 O O . VAL A 1 405 ? -11.471 -8.616 19.332 1.00 94.31 405 VAL A O 1
ATOM 3004 N N . PRO A 1 406 ? -12.971 -7.066 18.667 1.00 97.06 406 PRO A N 1
ATOM 3005 C CA . PRO A 1 406 ? -12.582 -7.117 17.263 1.00 97.06 406 PRO A CA 1
ATOM 3006 C C . PRO A 1 406 ? -11.134 -6.693 17.050 1.00 97.06 406 PRO A C 1
ATOM 3008 O O . PRO A 1 406 ? -10.680 -5.679 17.581 1.00 97.06 406 PRO A O 1
ATOM 3011 N N . PHE A 1 407 ? -10.416 -7.457 16.241 1.00 96.88 407 PHE A N 1
ATOM 3012 C CA . PHE A 1 407 ? -8.986 -7.300 16.042 1.00 96.88 407 PHE A CA 1
ATOM 3013 C C . PHE A 1 407 ? -8.642 -7.549 14.576 1.00 96.88 407 PHE A C 1
ATOM 3015 O O . PHE A 1 407 ? -8.857 -8.652 14.072 1.00 96.88 407 PHE A O 1
ATOM 3022 N N . ILE A 1 408 ? -8.076 -6.543 13.911 1.00 98.06 408 ILE A N 1
ATOM 3023 C CA . ILE A 1 408 ? -7.554 -6.650 12.548 1.00 98.06 408 ILE A CA 1
ATOM 3024 C C . ILE A 1 408 ? -6.026 -6.616 12.576 1.00 98.06 408 ILE A C 1
ATOM 3026 O O . ILE A 1 408 ? -5.416 -5.626 12.987 1.00 98.06 408 ILE A O 1
ATOM 3030 N N . ALA A 1 409 ? -5.401 -7.713 12.152 1.00 97.62 409 ALA A N 1
ATOM 3031 C CA . ALA A 1 409 ? -3.967 -7.766 11.894 1.00 97.62 409 ALA A CA 1
ATOM 3032 C C . ALA A 1 409 ? -3.689 -7.386 10.441 1.00 97.62 409 ALA A C 1
ATOM 3034 O O . ALA A 1 409 ? -4.330 -7.924 9.545 1.00 97.62 409 ALA A O 1
ATOM 3035 N N . HIS A 1 410 ? -2.703 -6.524 10.204 1.00 97.81 410 HIS A N 1
ATOM 3036 C CA . HIS A 1 410 ? -2.131 -6.311 8.878 1.00 97.81 410 HIS A CA 1
ATOM 3037 C C . HIS A 1 410 ? -0.665 -6.713 8.869 1.00 97.81 410 HIS A C 1
ATOM 3039 O O . HIS A 1 410 ? 0.082 -6.304 9.755 1.00 97.81 410 HIS A O 1
ATOM 3045 N N . ASN A 1 411 ? -0.230 -7.427 7.839 1.00 96.06 411 ASN A N 1
ATOM 3046 C CA . ASN A 1 411 ? 1.174 -7.747 7.615 1.00 96.06 411 ASN A CA 1
ATOM 3047 C C . ASN A 1 411 ? 1.526 -7.613 6.140 1.00 96.06 411 ASN A C 1
ATOM 3049 O O . ASN A 1 411 ? 0.688 -7.864 5.277 1.00 96.06 411 ASN A O 1
ATOM 3053 N N . GLY A 1 412 ? 2.772 -7.250 5.849 1.00 94.69 412 GLY A N 1
ATOM 3054 C CA . GLY A 1 412 ? 3.305 -7.441 4.505 1.00 94.69 412 GLY A CA 1
ATOM 3055 C C . GLY A 1 412 ? 3.482 -8.934 4.225 1.00 94.69 412 GLY A C 1
ATOM 3056 O O . GLY A 1 412 ? 3.781 -9.709 5.134 1.00 94.69 412 GLY A O 1
ATOM 3057 N N . GLU A 1 413 ? 3.319 -9.354 2.972 1.00 93.50 413 GLU A N 1
ATOM 3058 C CA . GLU A 1 413 ? 3.689 -10.717 2.571 1.00 93.50 413 GLU A CA 1
ATOM 3059 C C . GLU A 1 413 ? 5.189 -10.987 2.798 1.00 93.50 413 GLU A C 1
ATOM 3061 O O . GLU A 1 413 ? 5.578 -12.104 3.141 1.00 93.50 413 GLU A O 1
ATOM 3066 N N . PHE A 1 414 ? 6.038 -9.967 2.625 1.00 92.12 414 PHE A N 1
ATOM 3067 C CA . PHE A 1 414 ? 7.495 -10.089 2.653 1.00 92.12 414 PHE A CA 1
ATOM 3068 C C . PHE A 1 414 ? 8.120 -9.170 3.690 1.00 92.12 414 PHE A C 1
ATOM 3070 O O . PHE A 1 414 ? 8.650 -8.121 3.358 1.00 92.12 414 PHE A O 1
ATOM 3077 N N . GLU A 1 415 ? 8.102 -9.589 4.944 1.00 89.62 415 GLU A N 1
ATOM 3078 C CA . GLU A 1 415 ? 8.566 -8.792 6.072 1.00 89.62 415 GLU A CA 1
ATOM 3079 C C . GLU A 1 415 ? 10.084 -8.925 6.270 1.00 89.62 415 GLU A C 1
ATOM 3081 O O . GLU A 1 415 ? 10.621 -10.031 6.384 1.00 89.62 415 GLU A O 1
ATOM 3086 N N . TRP A 1 416 ? 10.795 -7.794 6.352 1.00 87.19 416 TRP A N 1
ATOM 3087 C CA . TRP A 1 416 ? 12.224 -7.786 6.705 1.00 87.19 416 TRP A CA 1
ATOM 3088 C C . TRP A 1 416 ? 12.488 -7.993 8.208 1.00 87.19 416 TRP A C 1
ATOM 3090 O O . TRP A 1 416 ? 13.617 -8.296 8.603 1.00 87.19 416 TRP A O 1
ATOM 3100 N N . CYS A 1 417 ? 11.456 -7.847 9.046 1.00 85.81 417 CYS A N 1
ATOM 3101 C CA . CYS A 1 417 ? 11.493 -8.038 10.495 1.00 85.81 417 CYS A CA 1
ATOM 3102 C C . CYS A 1 417 ? 10.586 -9.214 10.894 1.00 85.81 417 CYS A C 1
ATOM 3104 O O . CYS A 1 417 ? 9.402 -9.232 10.566 1.00 85.81 417 CYS A O 1
ATOM 3106 N N . GLY A 1 418 ? 11.145 -10.203 11.595 1.00 84.00 418 GLY A N 1
ATOM 3107 C CA . GLY A 1 418 ? 10.391 -11.349 12.108 1.00 84.00 418 GLY A CA 1
ATOM 3108 C C . GLY A 1 418 ? 9.847 -11.127 13.524 1.00 84.00 418 GLY A C 1
ATOM 3109 O O . GLY A 1 418 ? 10.193 -10.138 14.178 1.00 84.00 418 GLY A O 1
ATOM 3110 N N . PRO A 1 419 ? 9.049 -12.073 14.043 1.00 86.94 419 PRO A N 1
ATOM 3111 C CA . PRO A 1 419 ? 8.627 -12.062 15.437 1.00 86.94 419 PRO A CA 1
ATOM 3112 C C . PRO A 1 419 ? 9.832 -12.386 16.339 1.00 86.94 419 PRO A C 1
ATOM 3114 O O . PRO A 1 419 ? 10.978 -12.471 15.893 1.00 86.94 419 PRO A O 1
ATOM 3117 N N . ILE A 1 420 ? 9.604 -12.601 17.631 1.00 83.94 420 ILE A N 1
ATOM 3118 C CA . ILE A 1 420 ? 10.618 -13.183 18.517 1.00 83.94 420 ILE A CA 1
ATOM 3119 C C . ILE A 1 420 ? 11.133 -14.484 17.903 1.00 83.94 420 ILE A C 1
ATOM 3121 O O . ILE A 1 420 ? 10.350 -15.317 17.457 1.00 83.94 420 ILE A O 1
ATOM 3125 N N . GLY A 1 421 ? 12.459 -14.625 17.873 1.00 83.44 421 GLY A N 1
ATOM 3126 C CA . GLY A 1 421 ? 13.150 -15.685 17.136 1.00 83.44 421 GLY A CA 1
ATOM 3127 C C . GLY A 1 421 ? 13.593 -15.276 15.725 1.00 83.44 421 GLY A C 1
ATOM 3128 O O . GLY A 1 421 ? 14.350 -16.011 15.100 1.00 83.44 421 GLY A O 1
ATOM 3129 N N . GLY A 1 422 ? 13.196 -14.093 15.246 1.00 88.12 422 GLY A N 1
ATOM 3130 C CA . GLY A 1 422 ? 13.624 -13.524 13.971 1.00 88.12 422 GLY A CA 1
ATOM 3131 C C . GLY A 1 422 ? 12.993 -14.194 12.749 1.00 88.12 422 GLY A C 1
ATOM 3132 O O . GLY A 1 422 ? 12.058 -14.991 12.851 1.00 88.12 422 GLY A O 1
ATOM 3133 N N . ILE A 1 423 ? 13.513 -13.846 11.571 1.00 88.31 423 ILE A N 1
ATOM 3134 C CA . ILE A 1 423 ? 13.137 -14.472 10.299 1.00 88.31 423 ILE A CA 1
ATOM 3135 C C . ILE A 1 423 ? 13.585 -15.935 10.305 1.00 88.31 423 ILE A C 1
ATOM 3137 O O . ILE A 1 423 ? 14.769 -16.224 10.473 1.00 88.31 423 ILE A O 1
ATOM 3141 N N . GLN A 1 424 ? 12.639 -16.852 10.111 1.00 88.19 424 GLN A N 1
ATOM 3142 C CA . GLN A 1 424 ? 12.912 -18.281 10.107 1.00 88.19 424 GLN A CA 1
ATOM 3143 C C . GLN A 1 424 ? 13.421 -18.723 8.732 1.00 88.19 424 GLN A C 1
ATOM 3145 O O . GLN A 1 424 ? 12.764 -18.438 7.726 1.00 88.19 424 GLN A O 1
ATOM 3150 N N . PRO A 1 425 ? 14.531 -19.483 8.657 1.00 88.19 425 PRO A N 1
ATOM 3151 C CA . PRO A 1 425 ? 15.060 -19.971 7.383 1.00 88.19 425 PRO A CA 1
ATOM 3152 C C . PRO A 1 425 ? 14.046 -20.769 6.552 1.00 88.19 425 PRO A C 1
ATOM 3154 O O . PRO A 1 425 ? 14.074 -20.686 5.328 1.00 88.19 425 PRO A O 1
ATOM 3157 N N . ALA A 1 426 ? 13.137 -21.506 7.200 1.00 87.31 426 ALA A N 1
ATOM 3158 C CA . ALA A 1 426 ? 12.109 -22.303 6.526 1.00 87.31 426 ALA A CA 1
ATOM 3159 C C . ALA A 1 426 ? 11.052 -21.460 5.790 1.00 87.31 426 ALA A C 1
ATOM 3161 O O . ALA A 1 426 ? 10.447 -21.944 4.842 1.00 87.31 426 ALA A O 1
ATOM 3162 N N . TYR A 1 427 ? 10.834 -20.209 6.210 1.00 87.62 427 TYR A N 1
ATOM 3163 C CA . TYR A 1 427 ? 9.775 -19.349 5.664 1.00 87.62 427 TYR A CA 1
ATOM 3164 C C . TYR A 1 427 ? 10.320 -18.093 4.969 1.00 87.62 427 TYR A C 1
ATOM 3166 O O . TYR A 1 427 ? 9.578 -17.388 4.289 1.00 87.62 427 TYR A O 1
ATOM 3174 N N . GLY A 1 428 ? 11.607 -17.766 5.139 1.00 89.38 428 GLY A N 1
ATOM 3175 C CA . GLY A 1 428 ? 12.189 -16.539 4.595 1.00 89.38 428 GLY A CA 1
ATOM 3176 C C . GLY A 1 428 ? 11.384 -15.302 5.013 1.00 89.38 428 GLY A C 1
ATOM 3177 O O . GLY A 1 428 ? 10.855 -15.235 6.123 1.00 89.38 428 GLY A O 1
ATOM 3178 N N . HIS A 1 429 ? 11.233 -14.324 4.123 1.00 91.62 429 HIS A N 1
ATOM 3179 C CA . HIS A 1 429 ? 10.477 -13.103 4.437 1.00 91.62 429 HIS A CA 1
ATOM 3180 C C . HIS A 1 429 ? 8.963 -13.322 4.646 1.00 91.62 429 HIS A C 1
ATOM 3182 O O . HIS A 1 429 ? 8.295 -12.423 5.145 1.00 91.62 429 HIS A O 1
ATOM 3188 N N . GLN A 1 430 ? 8.413 -14.512 4.369 1.00 92.38 430 GLN A N 1
ATOM 3189 C CA . GLN A 1 430 ? 7.027 -14.836 4.738 1.00 92.38 430 GLN A CA 1
ATOM 3190 C C . GLN A 1 430 ? 6.851 -15.114 6.239 1.00 92.38 430 GLN A C 1
ATOM 3192 O O . GLN A 1 430 ? 5.722 -15.188 6.718 1.00 92.38 430 GLN A O 1
ATOM 3197 N N . THR A 1 431 ? 7.951 -15.244 6.998 1.00 91.38 431 THR A N 1
ATOM 3198 C CA . THR A 1 431 ? 7.937 -15.642 8.417 1.00 91.38 431 THR A CA 1
ATOM 3199 C C . THR A 1 431 ? 6.887 -14.895 9.237 1.00 91.38 431 THR A C 1
ATOM 3201 O O . THR A 1 431 ? 6.135 -15.520 9.974 1.00 91.38 431 THR A O 1
ATOM 3204 N N . GLN A 1 432 ? 6.822 -13.568 9.153 1.00 92.06 432 GLN A N 1
ATOM 3205 C CA . GLN A 1 432 ? 5.978 -12.796 10.064 1.00 92.06 432 GLN A CA 1
ATOM 3206 C C . GLN A 1 432 ? 4.482 -13.084 9.859 1.00 92.06 432 GLN A C 1
ATOM 3208 O O . GLN A 1 432 ? 3.781 -13.346 10.838 1.00 92.06 432 GLN A O 1
ATOM 3213 N N . TRP A 1 433 ? 3.990 -13.076 8.614 1.00 93.44 433 TRP A N 1
ATOM 3214 C CA . TRP A 1 433 ? 2.559 -13.254 8.358 1.00 93.44 433 TRP A CA 1
ATOM 3215 C C . TRP A 1 433 ? 2.096 -14.704 8.584 1.00 93.44 433 TRP A C 1
ATOM 3217 O O . TRP A 1 433 ? 0.989 -14.931 9.077 1.00 93.44 433 TRP A O 1
ATOM 3227 N N . VAL A 1 434 ? 2.947 -15.701 8.301 1.00 93.31 434 VAL A N 1
ATOM 3228 C CA . VAL A 1 434 ? 2.594 -17.100 8.596 1.00 93.31 434 VAL A CA 1
ATOM 3229 C C . VAL A 1 434 ? 2.549 -17.348 10.103 1.00 93.31 434 VAL A C 1
ATOM 3231 O O . VAL A 1 434 ? 1.671 -18.062 10.590 1.00 93.31 434 VAL A O 1
ATOM 3234 N N . MET A 1 435 ? 3.448 -16.707 10.857 1.00 92.19 435 MET A N 1
ATOM 3235 C CA . MET A 1 435 ? 3.506 -16.830 12.312 1.00 92.19 435 MET A CA 1
ATOM 3236 C C . MET A 1 435 ? 2.336 -16.131 12.995 1.00 92.19 435 MET A C 1
ATOM 3238 O O . MET A 1 435 ? 1.721 -16.729 13.874 1.00 92.19 435 MET A O 1
ATOM 3242 N N . ILE A 1 436 ? 1.990 -14.900 12.603 1.00 92.69 436 ILE A N 1
ATOM 3243 C CA . ILE A 1 436 ? 0.824 -14.212 13.179 1.00 92.69 436 ILE A CA 1
ATOM 3244 C C . ILE A 1 436 ? -0.469 -14.979 12.876 1.00 92.69 436 ILE A C 1
ATOM 3246 O O . ILE A 1 436 ? -1.279 -15.140 13.787 1.00 92.69 436 ILE A O 1
ATOM 3250 N N . ARG A 1 437 ? -0.629 -15.542 11.664 1.00 94.50 437 ARG A N 1
ATOM 3251 C CA . ARG A 1 437 ? -1.765 -16.417 11.332 1.00 94.50 437 ARG A CA 1
ATOM 3252 C C . ARG A 1 437 ? -1.871 -17.565 12.320 1.00 94.50 437 ARG A C 1
ATOM 3254 O O . ARG A 1 437 ? -2.906 -17.724 12.955 1.00 94.50 437 ARG A O 1
ATOM 3261 N N . GLU A 1 438 ? -0.811 -18.353 12.468 1.00 92.12 438 GLU A N 1
ATOM 3262 C CA . GLU A 1 438 ? -0.852 -19.522 13.345 1.00 92.12 438 GLU A CA 1
ATOM 3263 C C . GLU A 1 438 ? -1.065 -19.126 14.809 1.00 92.12 438 GLU A C 1
ATOM 3265 O O . GLU A 1 438 ? -1.823 -19.771 15.525 1.00 92.12 438 GLU A O 1
ATOM 3270 N N . GLN A 1 439 ? -0.466 -18.027 15.263 1.00 90.19 439 GLN A N 1
ATOM 3271 C CA . GLN A 1 439 ? -0.688 -17.528 16.615 1.00 90.19 439 GLN A CA 1
ATOM 3272 C C . GLN A 1 439 ? -2.146 -17.100 16.853 1.00 90.19 439 GLN A C 1
ATOM 3274 O O . GLN A 1 439 ? -2.707 -17.412 17.903 1.00 90.19 439 GLN A O 1
ATOM 3279 N N . MET A 1 440 ? -2.780 -16.434 15.885 1.00 91.88 440 MET A N 1
ATOM 3280 C CA . MET A 1 440 ? -4.205 -16.086 15.942 1.00 91.88 440 MET A CA 1
ATOM 3281 C C . MET A 1 440 ?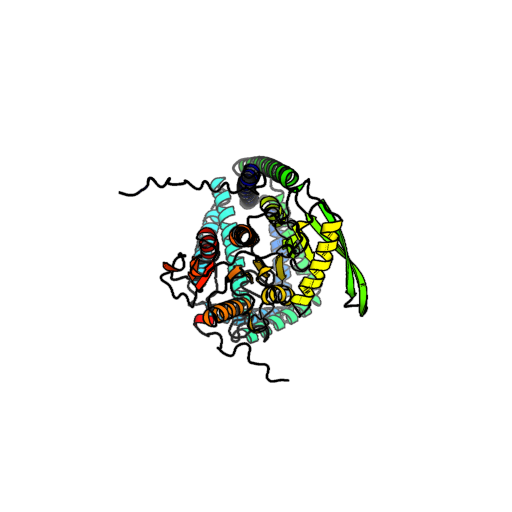 -5.085 -17.341 15.945 1.00 91.88 440 MET A C 1
ATOM 3283 O O . MET A 1 440 ? -6.007 -17.439 16.754 1.00 91.88 440 MET A O 1
ATOM 3287 N N . LEU A 1 441 ? -4.763 -18.335 15.114 1.00 91.50 441 LEU A N 1
ATOM 3288 C CA . LEU A 1 441 ? -5.484 -19.608 15.076 1.00 91.50 441 LEU A CA 1
ATOM 3289 C C . LEU A 1 441 ? -5.323 -20.405 16.376 1.00 91.50 441 LEU A C 1
ATOM 3291 O O . LEU A 1 441 ? -6.282 -21.002 16.852 1.00 91.50 441 LEU A O 1
ATOM 3295 N N . ARG A 1 442 ? -4.149 -20.384 17.015 1.00 88.31 442 ARG A N 1
ATOM 3296 C CA . ARG A 1 442 ? -3.946 -21.007 18.336 1.00 88.31 442 ARG A CA 1
ATOM 3297 C C . ARG A 1 442 ? -4.791 -20.357 19.414 1.00 88.31 442 ARG A C 1
ATOM 3299 O O . ARG A 1 442 ? -5.361 -21.069 20.234 1.00 88.31 442 ARG A O 1
ATOM 3306 N N . LEU A 1 443 ? -4.884 -19.029 19.421 1.00 87.56 443 LEU A N 1
ATOM 3307 C CA . LEU A 1 443 ? -5.768 -18.317 20.344 1.00 87.56 443 LEU A CA 1
ATOM 3308 C C . LEU A 1 443 ? -7.221 -18.727 20.113 1.00 87.56 443 LEU A C 1
ATOM 3310 O O . LEU A 1 443 ? -7.921 -19.084 21.059 1.00 87.56 443 LEU A O 1
ATOM 3314 N N . TRP A 1 444 ? -7.640 -18.752 18.848 1.00 87.31 444 TRP A N 1
ATOM 3315 C CA . TRP A 1 444 ? -8.967 -19.198 18.445 1.00 87.31 444 TRP A CA 1
ATOM 3316 C C . TRP A 1 444 ? -9.283 -20.631 18.920 1.00 87.31 444 TRP A C 1
ATOM 3318 O O . TRP A 1 444 ? -10.321 -20.846 19.546 1.00 87.31 444 TRP A O 1
ATOM 3328 N N . ARG A 1 445 ? -8.356 -21.580 18.721 1.00 86.38 445 ARG A N 1
ATOM 3329 C CA . ARG A 1 445 ? -8.478 -22.990 19.143 1.00 86.38 445 ARG A CA 1
ATOM 3330 C C . ARG A 1 445 ? -8.471 -23.170 20.665 1.00 86.38 445 ARG A C 1
ATOM 3332 O O . ARG A 1 445 ? -9.205 -24.003 21.182 1.00 86.38 445 ARG A O 1
ATOM 3339 N N . ASN A 1 446 ? -7.634 -22.419 21.386 1.00 73.00 446 ASN A N 1
ATOM 3340 C CA . ASN A 1 446 ? -7.356 -22.698 22.797 1.00 73.00 446 ASN A CA 1
ATOM 3341 C C . ASN A 1 446 ? -8.408 -22.170 23.774 1.00 73.00 446 ASN A C 1
ATOM 3343 O O . ASN A 1 446 ? -8.418 -22.646 24.910 1.00 73.00 446 ASN A O 1
ATOM 3347 N N . LYS A 1 447 ? -9.256 -21.199 23.403 1.00 59.69 447 LYS A N 1
ATOM 3348 C CA . LYS A 1 447 ? -10.225 -20.610 24.352 1.00 59.69 447 LYS A CA 1
ATOM 3349 C C . LYS A 1 447 ? -11.560 -20.143 23.779 1.00 59.69 447 LYS A C 1
ATOM 3351 O O . LYS A 1 447 ? -12.325 -19.567 24.545 1.00 59.69 447 LYS A O 1
ATOM 3356 N N . PHE A 1 448 ? -11.876 -20.469 22.524 1.00 61.34 448 PHE A N 1
ATOM 3357 C CA . PHE A 1 448 ? -13.138 -20.113 21.871 1.00 61.34 448 PHE A CA 1
ATOM 3358 C C . PHE A 1 448 ? -13.315 -18.588 21.694 1.00 61.34 448 PHE A C 1
ATOM 3360 O O . PHE A 1 448 ? -13.200 -17.793 22.619 1.00 61.34 448 PHE A O 1
ATOM 3367 N N . GLU A 1 449 ? -13.658 -18.165 20.476 1.00 72.12 449 GLU A N 1
ATOM 3368 C CA . GLU A 1 449 ? -14.257 -16.853 20.205 1.00 72.12 449 GLU A CA 1
ATOM 3369 C C . GLU A 1 449 ? -13.353 -15.588 20.171 1.00 72.12 449 GLU A C 1
ATOM 3371 O O . GLU A 1 449 ? -13.828 -14.485 20.464 1.00 72.12 449 GLU A O 1
ATOM 3376 N N . HIS A 1 450 ? -12.097 -15.643 19.720 1.00 85.94 450 HIS A N 1
ATOM 3377 C CA . HIS A 1 450 ? -11.388 -14.396 19.365 1.00 85.94 450 HIS A CA 1
ATOM 3378 C C . HIS A 1 450 ? -11.953 -13.757 18.079 1.00 85.94 450 HIS A C 1
ATOM 3380 O O . HIS A 1 450 ? -12.107 -14.421 17.062 1.00 85.94 450 HIS A O 1
ATOM 3386 N N . ARG A 1 451 ? -12.259 -12.453 18.087 1.00 92.62 451 ARG A N 1
ATOM 3387 C CA . ARG A 1 451 ? -12.842 -11.726 16.934 1.00 92.62 451 ARG A CA 1
ATOM 3388 C C . ARG A 1 451 ? -11.742 -11.220 15.998 1.00 92.62 451 ARG A C 1
ATOM 3390 O O . ARG A 1 451 ? -11.550 -10.019 15.835 1.00 92.62 451 ARG A O 1
ATOM 3397 N N . MET A 1 452 ? -10.960 -12.154 15.472 1.00 94.38 452 MET A N 1
ATOM 3398 C CA . MET A 1 452 ? -9.693 -11.881 14.802 1.00 94.38 452 MET A CA 1
ATOM 3399 C C . MET A 1 452 ? -9.770 -12.114 13.293 1.00 94.38 452 MET A C 1
ATOM 3401 O O . MET A 1 452 ? -10.173 -13.186 12.844 1.00 94.38 452 MET A O 1
ATOM 3405 N N . MET A 1 453 ? -9.284 -11.131 12.541 1.00 96.06 453 MET A N 1
ATOM 3406 C CA . MET A 1 453 ? -9.123 -11.173 11.088 1.00 96.06 453 MET A CA 1
ATOM 3407 C C . MET A 1 453 ? -7.686 -10.811 10.709 1.00 96.06 453 MET A C 1
ATOM 3409 O O . MET A 1 453 ? -7.069 -9.944 11.337 1.00 96.06 453 MET A O 1
ATOM 3413 N N . LEU A 1 454 ? -7.145 -11.486 9.696 1.00 97.50 454 LEU A N 1
ATOM 3414 C CA . LEU A 1 454 ? -5.791 -11.261 9.199 1.00 97.50 454 LEU A CA 1
ATOM 3415 C C . LEU A 1 454 ? -5.830 -10.726 7.772 1.00 97.50 454 LEU A C 1
ATOM 3417 O O . LEU A 1 454 ? -6.425 -11.337 6.891 1.00 97.50 454 LEU A O 1
ATOM 3421 N N . ILE A 1 455 ? -5.120 -9.626 7.547 1.00 97.88 455 ILE A N 1
ATOM 3422 C CA . ILE A 1 455 ? -4.873 -9.032 6.243 1.00 97.88 455 ILE A CA 1
ATOM 3423 C C . ILE A 1 455 ? -3.388 -9.137 5.918 1.00 97.88 455 ILE A C 1
ATOM 3425 O O . ILE A 1 455 ? -2.567 -8.394 6.449 1.00 97.88 455 ILE A O 1
ATOM 3429 N N . VAL A 1 456 ? -3.032 -10.024 4.997 1.00 97.25 456 VAL A N 1
ATOM 3430 C CA . VAL A 1 456 ? -1.704 -10.000 4.375 1.00 97.25 456 VAL A CA 1
ATOM 3431 C C . VAL A 1 456 ? -1.763 -9.141 3.120 1.00 97.25 456 VAL A C 1
ATOM 3433 O O . VAL A 1 456 ? -2.563 -9.425 2.238 1.00 97.25 456 VAL A O 1
ATOM 3436 N N . VAL A 1 457 ? -0.959 -8.081 3.053 1.00 96.25 457 VAL A N 1
ATOM 3437 C CA . VAL A 1 457 ? -0.855 -7.190 1.893 1.00 96.25 457 VAL A CA 1
ATOM 3438 C C . VAL A 1 457 ? 0.083 -7.847 0.870 1.00 96.25 457 VAL A C 1
ATOM 3440 O O . VAL A 1 457 ? 1.293 -7.923 1.129 1.00 96.25 457 VAL A O 1
ATOM 3443 N N . PRO A 1 458 ? -0.435 -8.330 -0.278 1.00 91.69 458 PRO A N 1
ATOM 3444 C CA . PRO A 1 458 ? 0.359 -9.103 -1.229 1.00 91.69 458 PRO A CA 1
ATOM 3445 C C . PRO A 1 458 ? 1.533 -8.296 -1.784 1.00 91.69 458 PRO A C 1
ATOM 3447 O O . PRO A 1 458 ? 1.390 -7.121 -2.135 1.00 91.69 458 PRO A O 1
ATOM 3450 N N . ASN A 1 459 ? 2.696 -8.935 -1.896 1.00 88.81 459 ASN A N 1
ATOM 3451 C CA . ASN A 1 459 ? 3.935 -8.357 -2.413 1.00 88.81 459 ASN A CA 1
ATOM 3452 C C . ASN A 1 459 ? 4.397 -7.068 -1.692 1.00 88.81 459 ASN A C 1
ATOM 3454 O O . ASN A 1 459 ? 5.139 -6.261 -2.261 1.00 88.81 459 ASN A O 1
ATOM 3458 N N . ALA A 1 460 ? 3.956 -6.850 -0.454 1.00 92.00 460 ALA A N 1
ATOM 3459 C CA . ALA A 1 460 ? 4.342 -5.701 0.356 1.00 92.00 460 ALA A CA 1
ATOM 3460 C C . ALA A 1 460 ? 5.272 -6.094 1.512 1.00 92.00 460 ALA A C 1
ATOM 3462 O O . ALA A 1 460 ? 5.356 -7.259 1.892 1.00 92.00 460 ALA A O 1
ATOM 3463 N N . ASP A 1 461 ? 5.971 -5.096 2.052 1.00 90.62 461 ASP A N 1
ATOM 3464 C CA . ASP A 1 461 ? 6.981 -5.243 3.107 1.00 90.62 461 ASP A CA 1
ATOM 3465 C C . ASP A 1 461 ? 6.463 -4.714 4.463 1.00 90.62 461 ASP A C 1
ATOM 3467 O O . ASP A 1 461 ? 5.286 -4.377 4.619 1.00 90.62 461 ASP A O 1
ATOM 3471 N N . HIS A 1 462 ? 7.345 -4.642 5.457 1.00 92.88 462 HIS A N 1
ATOM 3472 C CA . HIS A 1 462 ? 7.081 -4.190 6.813 1.00 92.88 462 HIS A CA 1
ATOM 3473 C C . HIS A 1 462 ? 6.363 -2.843 6.863 1.00 92.88 462 HIS A C 1
ATOM 3475 O O . HIS A 1 462 ? 6.782 -1.852 6.262 1.00 92.88 462 HIS A O 1
ATOM 3481 N N . GLY A 1 463 ? 5.294 -2.802 7.654 1.00 92.44 463 GLY A N 1
ATOM 3482 C CA . GLY A 1 463 ? 4.462 -1.618 7.847 1.00 92.44 463 GLY A CA 1
ATOM 3483 C C . GLY A 1 463 ? 3.370 -1.434 6.794 1.00 92.44 463 GLY A C 1
ATOM 3484 O O . GLY A 1 463 ? 2.626 -0.458 6.881 1.00 92.44 463 GLY A O 1
ATOM 3485 N N . ALA A 1 464 ? 3.240 -2.348 5.828 1.00 94.69 464 ALA A N 1
ATOM 3486 C CA . ALA A 1 464 ? 2.119 -2.348 4.900 1.00 94.69 464 ALA A CA 1
ATOM 3487 C C . ALA A 1 464 ? 0.796 -2.669 5.613 1.00 94.69 464 ALA A C 1
ATOM 3489 O O . ALA A 1 464 ? 0.704 -3.590 6.425 1.00 94.69 464 ALA A O 1
ATOM 3490 N N . TRP A 1 465 ? -0.241 -1.902 5.284 1.00 96.44 465 TRP A N 1
ATOM 3491 C CA . TRP A 1 465 ? -1.608 -2.093 5.759 1.00 96.44 465 TRP A CA 1
ATOM 3492 C C . TRP A 1 465 ? -2.591 -1.519 4.742 1.00 96.44 465 TRP A C 1
ATOM 3494 O O . TRP A 1 465 ? -2.245 -0.620 3.972 1.00 96.44 465 TRP A O 1
ATOM 3504 N N . ASP A 1 466 ? -3.813 -2.048 4.737 1.00 97.25 466 ASP A N 1
ATOM 3505 C CA . ASP A 1 466 ? -4.852 -1.632 3.800 1.00 97.25 466 ASP A CA 1
ATOM 3506 C C . ASP A 1 466 ? -5.824 -0.662 4.471 1.00 97.25 466 ASP A C 1
ATOM 3508 O O . ASP A 1 466 ? -6.642 -1.054 5.301 1.00 97.25 466 ASP A O 1
ATOM 3512 N N . GLN A 1 467 ? -5.749 0.613 4.093 1.00 95.81 467 GLN A N 1
ATOM 3513 C CA . GLN A 1 467 ? -6.586 1.652 4.693 1.00 95.81 467 GLN A CA 1
ATOM 3514 C C . GLN A 1 467 ? -8.078 1.485 4.377 1.00 95.81 467 GLN A C 1
ATOM 3516 O O . GLN A 1 467 ? -8.901 1.935 5.168 1.00 95.81 467 GLN A O 1
ATOM 3521 N N . GLY A 1 468 ? -8.442 0.873 3.246 1.00 95.69 468 GLY A N 1
ATOM 3522 C CA . GLY A 1 468 ? -9.841 0.677 2.862 1.00 95.69 468 GLY A CA 1
ATOM 3523 C C . GLY A 1 468 ? -10.520 -0.369 3.742 1.00 95.69 468 GLY A C 1
ATOM 3524 O O . GLY A 1 468 ? -11.573 -0.108 4.323 1.00 95.69 468 GLY A O 1
ATOM 3525 N N . LEU A 1 469 ? -9.872 -1.519 3.917 1.00 97.88 469 LEU A N 1
ATOM 3526 C CA . LEU A 1 469 ? -10.321 -2.568 4.828 1.00 97.88 469 LEU A CA 1
ATOM 3527 C C . LEU A 1 469 ? -10.251 -2.117 6.290 1.00 97.88 469 LEU A C 1
ATOM 3529 O O . LEU A 1 469 ? -11.160 -2.429 7.054 1.00 97.88 469 LEU A O 1
ATOM 3533 N N . THR A 1 470 ? -9.243 -1.332 6.694 1.00 98.56 470 THR A N 1
ATOM 3534 C CA . THR A 1 470 ? -9.223 -0.753 8.049 1.00 98.56 470 THR A CA 1
ATOM 3535 C C . THR A 1 470 ? -10.362 0.250 8.259 1.00 98.56 470 THR A C 1
ATOM 3537 O O . THR A 1 470 ? -10.991 0.244 9.314 1.00 98.56 470 THR A O 1
ATOM 3540 N N . ALA A 1 471 ? -10.673 1.091 7.269 1.00 97.81 471 ALA A N 1
ATOM 3541 C CA . ALA A 1 471 ? -11.811 2.009 7.326 1.00 97.81 471 ALA A CA 1
ATOM 3542 C C . ALA A 1 471 ? -13.138 1.248 7.485 1.00 97.81 471 ALA A C 1
ATOM 3544 O O . ALA A 1 471 ? -13.937 1.580 8.362 1.00 97.81 471 ALA A O 1
ATOM 3545 N N . MET A 1 472 ? -13.344 0.188 6.696 1.00 98.12 472 MET A N 1
ATOM 3546 C CA . MET A 1 472 ? -14.496 -0.707 6.833 1.00 98.12 472 MET A CA 1
ATOM 3547 C C . MET A 1 472 ? -14.535 -1.358 8.222 1.00 98.12 472 MET A C 1
ATOM 3549 O O . MET A 1 472 ? -15.564 -1.300 8.892 1.00 98.12 472 MET A O 1
ATOM 3553 N N . PHE A 1 473 ? -13.406 -1.892 8.697 1.00 98.75 473 PHE A N 1
ATOM 3554 C CA . PHE A 1 473 ? -13.279 -2.470 10.035 1.00 98.75 473 PHE A CA 1
ATOM 3555 C C . PHE A 1 473 ? -13.702 -1.488 11.131 1.00 98.75 473 PHE A C 1
ATOM 3557 O O . PHE A 1 473 ? -14.461 -1.873 12.014 1.00 98.75 473 PHE A O 1
ATOM 3564 N N . ILE A 1 474 ? -13.261 -0.226 11.074 1.00 98.62 474 ILE A N 1
ATOM 3565 C CA . ILE A 1 474 ? -13.634 0.796 12.063 1.00 98.62 474 ILE A CA 1
ATOM 3566 C C . ILE A 1 474 ? -15.148 1.021 12.051 1.00 98.62 474 ILE A C 1
ATOM 3568 O O . ILE A 1 474 ? -15.764 0.998 13.114 1.00 98.62 474 ILE A O 1
ATOM 3572 N N . ARG A 1 475 ? -15.768 1.175 10.874 1.00 98.06 475 ARG A N 1
ATOM 3573 C CA . ARG A 1 475 ? -17.228 1.352 10.761 1.00 98.06 475 ARG A CA 1
ATOM 3574 C C . ARG A 1 475 ? -17.996 0.164 11.340 1.00 98.06 475 ARG A C 1
ATOM 3576 O O . ARG A 1 475 ? -18.949 0.349 12.094 1.00 98.06 475 ARG A O 1
ATOM 3583 N N . LYS A 1 476 ? -17.545 -1.064 11.066 1.00 98.19 476 LYS A N 1
ATOM 3584 C CA . LYS A 1 476 ? -18.141 -2.277 11.645 1.00 98.19 476 LYS A CA 1
ATOM 3585 C C . LYS A 1 476 ? -17.910 -2.353 13.157 1.00 98.19 476 LYS A C 1
ATOM 3587 O O . LYS A 1 476 ? -18.841 -2.609 13.911 1.00 98.19 476 LYS A O 1
ATOM 3592 N N . ALA A 1 477 ? -16.711 -2.041 13.638 1.00 98.25 477 ALA A N 1
ATOM 3593 C CA . ALA A 1 477 ? -16.426 -1.976 15.067 1.00 98.25 477 ALA A CA 1
ATOM 3594 C C . ALA A 1 477 ? -17.358 -0.977 15.773 1.00 98.25 477 ALA A C 1
ATOM 3596 O O . ALA A 1 477 ? -17.951 -1.309 16.795 1.00 98.25 477 ALA A O 1
ATOM 3597 N N . VAL A 1 478 ? -17.580 0.199 15.185 1.00 97.94 478 VAL A N 1
ATOM 3598 C CA . VAL A 1 478 ? -18.561 1.177 15.667 1.00 97.94 478 VAL A CA 1
ATOM 3599 C C . VAL A 1 478 ? -19.974 0.598 15.705 1.00 97.94 478 VAL A C 1
ATOM 3601 O O . VAL A 1 478 ? -20.634 0.668 16.742 1.00 97.94 478 VAL A O 1
ATOM 3604 N N . GLN A 1 479 ? -20.432 0.015 14.597 1.00 96.50 479 GLN A N 1
ATOM 3605 C CA . GLN A 1 479 ? -21.777 -0.542 14.456 1.00 96.50 479 GLN A CA 1
ATOM 3606 C C . GLN A 1 479 ? -22.075 -1.637 15.491 1.00 96.50 479 GLN A C 1
ATOM 3608 O O . GLN A 1 479 ? -23.177 -1.678 16.038 1.00 96.50 479 GLN A O 1
ATOM 3613 N N . TYR A 1 480 ? -21.110 -2.523 15.745 1.00 97.00 480 TYR A N 1
ATOM 3614 C CA . TYR A 1 480 ? -21.324 -3.729 16.544 1.00 97.00 480 TYR A CA 1
ATOM 3615 C C . TYR A 1 480 ? -20.887 -3.605 18.009 1.00 97.00 480 TYR A C 1
ATOM 3617 O O . TYR A 1 480 ? -21.391 -4.355 18.842 1.00 97.00 480 TYR A O 1
ATOM 3625 N N . ARG A 1 481 ? -19.949 -2.707 18.348 1.00 97.19 481 ARG A N 1
ATOM 3626 C CA . ARG A 1 481 ? -19.381 -2.608 19.709 1.00 97.19 481 ARG A CA 1
ATOM 3627 C C . ARG A 1 481 ? -19.780 -1.350 20.458 1.00 97.19 481 ARG A C 1
ATOM 3629 O O . ARG A 1 481 ? -19.795 -1.389 21.687 1.00 97.19 481 ARG A O 1
ATOM 3636 N N . LEU A 1 482 ? -20.036 -0.229 19.785 1.00 96.69 482 LEU A N 1
ATOM 3637 C CA . LEU A 1 482 ? -20.319 1.005 20.516 1.00 96.69 482 LEU A CA 1
ATOM 3638 C C . LEU A 1 482 ? -21.757 1.015 21.052 1.00 96.69 482 LEU A C 1
ATOM 3640 O O . LEU A 1 482 ? -22.681 0.640 20.326 1.00 96.69 482 LEU A O 1
ATOM 3644 N N . PRO A 1 483 ? -21.972 1.463 22.305 1.00 92.56 483 PRO A N 1
ATOM 3645 C CA . PRO A 1 483 ? -23.311 1.672 22.839 1.00 92.56 483 PRO A CA 1
ATOM 3646 C C . PRO A 1 483 ? -24.138 2.603 21.950 1.00 92.56 483 PRO A C 1
ATOM 3648 O O . PRO A 1 483 ? -23.623 3.577 21.395 1.00 92.56 483 PRO A O 1
ATOM 3651 N N . LYS A 1 484 ? -25.436 2.310 21.841 1.00 89.44 484 LYS A N 1
ATOM 3652 C CA . LYS A 1 484 ? -26.397 3.147 21.106 1.00 89.44 484 LYS A CA 1
ATOM 3653 C C . LYS A 1 484 ? -26.891 4.345 21.912 1.00 89.44 484 LYS A C 1
ATOM 3655 O O . LYS A 1 484 ? -27.498 5.235 21.338 1.00 89.44 484 LYS A O 1
ATOM 3660 N N . GLU A 1 485 ? -26.696 4.346 23.225 1.00 89.50 485 GLU A N 1
ATOM 3661 C CA . GLU A 1 485 ? -27.159 5.420 24.099 1.00 89.50 485 GLU A CA 1
ATOM 3662 C C . GLU A 1 485 ? -26.054 6.462 24.298 1.00 89.50 485 GLU A C 1
ATOM 3664 O O . GLU A 1 485 ? -24.873 6.122 24.445 1.00 89.50 485 GLU A O 1
ATOM 3669 N N . LYS A 1 486 ? -26.436 7.748 24.294 1.00 92.62 486 LYS A N 1
ATOM 3670 C CA . LYS A 1 486 ? -25.517 8.842 24.630 1.00 92.62 486 LYS A CA 1
ATOM 3671 C C . LYS A 1 486 ? -25.166 8.751 26.117 1.00 92.62 486 LYS A C 1
ATOM 3673 O O . LYS A 1 486 ? -26.041 8.566 26.956 1.00 92.62 486 LYS A O 1
ATOM 3678 N N . ARG A 1 487 ? -23.886 8.909 26.431 1.00 92.25 487 ARG A N 1
ATOM 3679 C CA . ARG A 1 487 ? -23.354 8.960 27.796 1.00 92.25 487 ARG A CA 1
ATOM 3680 C C . ARG A 1 487 ? -23.087 10.400 28.205 1.00 92.25 487 ARG A C 1
ATOM 3682 O O . ARG A 1 487 ? -22.795 11.239 27.365 1.00 92.25 487 ARG A O 1
ATOM 3689 N N . ASP A 1 488 ? -23.114 10.664 29.501 1.00 92.25 488 ASP A N 1
ATOM 3690 C CA . ASP A 1 488 ? -22.757 11.961 30.086 1.00 92.25 488 ASP A CA 1
ATOM 3691 C C . ASP A 1 488 ? -21.299 12.018 30.588 1.00 92.25 488 ASP A C 1
ATOM 3693 O O . ASP A 1 488 ? -20.829 13.071 31.008 1.00 92.25 488 ASP A O 1
ATOM 3697 N N . GLY A 1 489 ? -20.579 10.889 30.552 1.00 92.50 489 GLY A N 1
ATOM 3698 C CA . GLY A 1 489 ? -19.204 10.774 31.048 1.00 92.50 489 GLY A CA 1
ATOM 3699 C C . GLY A 1 489 ? -19.075 10.540 32.557 1.00 92.50 489 GLY A C 1
ATOM 3700 O O . GLY A 1 489 ? -17.959 10.533 33.068 1.00 92.50 489 GLY A O 1
ATOM 3701 N N . SER A 1 490 ? -20.181 10.315 33.276 1.00 93.94 490 SER A N 1
ATOM 3702 C CA . SER A 1 490 ? -20.180 10.047 34.727 1.00 93.94 490 SER A CA 1
ATOM 3703 C C . SER A 1 490 ? -19.566 8.694 35.114 1.00 93.94 490 SER A C 1
ATOM 3705 O O . SER A 1 490 ? -19.090 8.514 36.232 1.00 93.94 490 SER A O 1
ATOM 3707 N N . SER A 1 491 ? -19.556 7.734 34.190 1.00 93.50 491 SER A N 1
ATOM 3708 C CA . SER A 1 491 ? -19.004 6.387 34.367 1.00 93.50 491 SER A CA 1
ATOM 3709 C C . SER A 1 491 ? -18.294 5.933 33.093 1.00 93.50 491 SER A C 1
ATOM 3711 O O . SER A 1 491 ? -18.643 6.428 32.026 1.00 93.50 491 SER A O 1
ATOM 3713 N N . PRO A 1 492 ? -17.324 5.003 33.119 1.00 94.81 492 PRO A N 1
ATOM 3714 C CA . PRO A 1 492 ? -16.639 4.546 31.905 1.00 94.81 492 PRO A CA 1
ATOM 3715 C C . PRO A 1 492 ? -17.493 3.758 30.893 1.00 94.81 492 PRO A C 1
ATOM 3717 O O . PRO A 1 492 ? -18.472 3.107 31.243 1.00 94.81 492 PRO A O 1
ATOM 3720 N N . ALA A 1 493 ? -17.073 3.821 29.624 1.00 94.12 493 ALA A N 1
ATOM 3721 C CA . ALA A 1 493 ? -17.399 2.954 28.487 1.00 94.12 493 ALA A CA 1
ATOM 3722 C C . ALA A 1 493 ? -17.680 1.494 28.857 1.00 94.12 493 ALA A C 1
ATOM 3724 O O . ALA A 1 493 ? -16.804 0.869 29.439 1.00 94.12 493 ALA A O 1
ATOM 3725 N N . THR A 1 494 ? -18.807 0.912 28.442 1.00 96.38 494 THR A N 1
ATOM 3726 C CA . THR A 1 494 ? -18.936 -0.549 28.326 1.00 96.38 494 THR A CA 1
ATOM 3727 C C . THR A 1 494 ? -19.380 -0.884 26.910 1.00 96.38 494 THR A C 1
ATOM 3729 O O . THR A 1 494 ? -20.508 -0.595 26.522 1.00 96.38 494 THR A O 1
ATOM 3732 N N . CYS A 1 495 ? -18.475 -1.442 26.113 1.00 96.88 495 CYS A N 1
ATOM 3733 C CA . CYS A 1 495 ? -18.736 -1.866 24.746 1.00 96.88 495 CYS A CA 1
ATOM 3734 C C . CYS A 1 495 ? -19.673 -3.077 24.729 1.00 96.88 495 CYS A C 1
ATOM 3736 O O . CYS A 1 495 ? -19.577 -3.975 25.566 1.00 96.88 495 CYS A O 1
ATOM 3738 N N . VAL A 1 496 ? -20.534 -3.128 23.718 1.00 96.06 496 VAL A N 1
ATOM 3739 C CA . VAL A 1 496 ? -21.462 -4.231 23.477 1.00 96.06 496 VAL A CA 1
ATOM 3740 C C . VAL A 1 496 ? -20.666 -5.515 23.197 1.00 96.06 496 VAL A C 1
ATOM 3742 O O . VAL A 1 496 ? -19.795 -5.517 22.320 1.00 96.06 496 VAL A O 1
ATOM 3745 N N . PRO A 1 497 ? -20.901 -6.620 23.925 1.00 93.00 497 PRO A N 1
ATOM 3746 C CA . PRO A 1 497 ? -20.262 -7.897 23.630 1.00 93.00 497 PRO A CA 1
ATOM 3747 C C . PRO A 1 497 ? -20.761 -8.453 22.290 1.00 93.00 497 PRO A C 1
ATOM 3749 O O . PRO A 1 497 ? -21.930 -8.314 21.943 1.00 93.00 497 PRO A O 1
ATOM 3752 N N . ILE A 1 498 ? -19.878 -9.116 21.545 1.00 92.31 498 ILE A N 1
ATOM 3753 C CA . ILE A 1 498 ? -20.219 -9.791 20.286 1.00 92.31 498 ILE A CA 1
ATOM 3754 C C . ILE A 1 498 ? -19.983 -11.277 20.497 1.00 92.31 498 ILE A C 1
ATOM 3756 O O . ILE A 1 498 ? -18.863 -11.636 20.847 1.00 92.31 498 ILE A O 1
ATOM 3760 N N . ALA A 1 499 ? -20.977 -12.130 20.254 1.00 91.94 499 ALA A N 1
ATOM 3761 C CA . ALA A 1 499 ? -20.825 -13.591 20.256 1.00 91.94 499 ALA A CA 1
ATOM 3762 C C . ALA A 1 499 ? -20.180 -14.094 18.949 1.00 91.94 499 ALA A C 1
ATOM 3764 O O . ALA A 1 499 ? -20.341 -13.459 17.906 1.00 91.94 499 ALA A O 1
ATOM 3765 N N . ALA A 1 500 ? -19.461 -15.223 18.966 1.00 90.88 500 ALA A N 1
ATOM 3766 C CA . ALA A 1 500 ? -18.795 -15.714 17.749 1.00 90.88 500 ALA A CA 1
ATOM 3767 C C . ALA A 1 500 ? -19.811 -16.130 16.688 1.00 90.88 500 ALA A C 1
ATOM 3769 O O . ALA A 1 500 ? -19.639 -15.807 15.511 1.00 90.88 500 ALA A O 1
ATOM 3770 N N . SER A 1 501 ? -20.892 -16.769 17.138 1.00 93.12 501 SER A N 1
ATOM 3771 C CA . SER A 1 501 ? -22.010 -17.235 16.317 1.00 93.12 501 SER A CA 1
ATOM 3772 C C . SER A 1 501 ? -22.743 -16.122 15.564 1.00 93.12 501 SER A C 1
ATOM 3774 O O . SER A 1 501 ? -23.415 -16.398 14.575 1.00 93.12 501 SER A O 1
ATOM 3776 N N . ALA A 1 502 ? -22.584 -14.861 15.982 1.00 93.94 502 ALA A N 1
ATOM 3777 C CA . ALA A 1 502 ? -23.186 -13.708 15.317 1.00 93.94 502 ALA A CA 1
ATOM 3778 C C . ALA A 1 502 ? -22.403 -13.219 14.084 1.00 93.94 502 ALA A C 1
ATOM 3780 O O . ALA A 1 502 ? -22.899 -12.354 13.366 1.00 93.94 502 ALA A O 1
ATOM 3781 N N . GLY A 1 503 ? -21.188 -13.728 13.856 1.00 96.00 503 GLY A N 1
ATOM 3782 C CA . GLY A 1 503 ? -20.331 -13.286 12.757 1.00 96.00 503 GLY A CA 1
ATOM 3783 C C . GLY A 1 503 ? -20.260 -14.250 11.578 1.00 96.00 503 GLY A C 1
ATOM 3784 O O . GLY A 1 503 ? -21.033 -15.202 11.447 1.00 96.00 503 GLY A O 1
ATOM 3785 N N . TRP A 1 504 ? -19.292 -13.978 10.713 1.00 98.06 504 TRP A N 1
ATOM 3786 C CA . TRP A 1 504 ? -18.971 -14.754 9.520 1.00 98.06 504 TRP A CA 1
ATOM 3787 C C . TRP A 1 504 ? -17.581 -15.363 9.633 1.00 98.06 504 TRP A C 1
ATOM 3789 O O . TRP A 1 504 ? -16.722 -14.845 10.346 1.00 98.06 504 TRP A O 1
ATOM 3799 N N . LEU A 1 505 ? -17.366 -16.466 8.927 1.00 97.75 505 LEU A N 1
ATOM 3800 C CA . LEU A 1 505 ? -16.096 -17.171 8.880 1.00 97.75 505 LEU A CA 1
ATOM 3801 C C . LEU A 1 505 ? -15.544 -17.203 7.455 1.00 97.75 505 LEU A C 1
ATOM 3803 O O . LEU A 1 505 ? -16.302 -17.335 6.493 1.00 97.75 505 LEU A O 1
ATOM 3807 N N . THR A 1 506 ? -14.221 -17.111 7.343 1.00 97.44 506 THR A N 1
ATOM 3808 C CA . THR A 1 506 ? -13.464 -17.393 6.114 1.00 97.44 506 THR A CA 1
ATOM 3809 C C . THR A 1 506 ? -12.378 -18.418 6.397 1.00 97.44 506 THR A C 1
ATOM 3811 O O . THR A 1 506 ? -11.888 -18.502 7.524 1.00 97.44 506 THR A O 1
ATOM 3814 N N . ASP A 1 507 ? -11.957 -19.145 5.366 1.00 96.00 507 ASP A N 1
ATOM 3815 C CA . ASP A 1 507 ? -10.820 -20.063 5.449 1.00 96.00 507 ASP A CA 1
ATOM 3816 C C . ASP A 1 507 ? -9.543 -19.326 5.899 1.00 96.00 507 ASP A C 1
ATOM 3818 O O . ASP A 1 507 ? -9.346 -18.143 5.600 1.00 96.00 507 ASP A O 1
ATOM 3822 N N . ALA A 1 508 ? -8.685 -20.015 6.651 1.00 94.44 508 ALA A N 1
ATOM 3823 C CA . ALA A 1 508 ? -7.372 -19.509 7.037 1.00 94.44 508 ALA A CA 1
ATOM 3824 C C . ALA A 1 508 ? -6.305 -19.717 5.943 1.00 94.44 508 ALA A C 1
ATOM 3826 O O . ALA A 1 508 ? -5.218 -19.126 6.011 1.00 94.44 508 ALA A O 1
ATOM 3827 N N . ASP A 1 509 ? -6.600 -20.541 4.931 1.00 93.69 509 ASP A N 1
ATOM 3828 C CA . ASP A 1 509 ? -5.878 -20.537 3.658 1.00 93.69 509 ASP A CA 1
ATOM 3829 C C . ASP A 1 509 ? -6.291 -19.305 2.842 1.00 93.69 509 ASP A C 1
ATOM 3831 O O . ASP A 1 509 ? -7.283 -19.316 2.118 1.00 93.69 509 ASP A O 1
ATOM 3835 N N . LEU A 1 510 ? -5.538 -18.215 3.005 1.00 93.19 510 LEU A N 1
ATOM 3836 C CA . LEU A 1 510 ? -5.849 -16.927 2.382 1.00 93.19 510 LEU A CA 1
ATOM 3837 C C . LEU A 1 510 ? -5.687 -16.947 0.853 1.00 93.19 510 LEU A C 1
ATOM 3839 O O . LEU A 1 510 ? -6.363 -16.203 0.151 1.00 93.19 510 LEU A O 1
ATOM 3843 N N . ASP A 1 511 ? -4.784 -17.775 0.330 1.00 89.06 511 ASP A N 1
ATOM 3844 C CA . ASP A 1 511 ? -4.430 -17.768 -1.092 1.00 89.06 511 ASP A CA 1
ATOM 3845 C C . ASP A 1 511 ? -5.378 -18.640 -1.925 1.00 89.06 511 ASP A C 1
ATOM 3847 O O . ASP A 1 511 ? -5.962 -18.180 -2.910 1.00 89.06 511 ASP A O 1
ATOM 3851 N N . HIS A 1 512 ? -5.582 -19.886 -1.485 1.00 89.94 512 HIS A N 1
ATOM 3852 C CA . HIS A 1 512 ? -6.437 -20.871 -2.151 1.00 89.94 512 HIS A CA 1
ATOM 3853 C C . HIS A 1 512 ? -7.507 -21.400 -1.184 1.00 89.94 512 HIS A C 1
ATOM 3855 O O . HIS A 1 512 ? -7.501 -22.593 -0.856 1.00 89.94 512 HIS A O 1
ATOM 3861 N N . PRO A 1 513 ? -8.419 -20.532 -0.708 1.00 93.06 513 PRO A N 1
ATOM 3862 C CA . PRO A 1 513 ? -9.453 -20.935 0.233 1.00 93.06 513 PRO A CA 1
ATOM 3863 C C . PRO A 1 513 ? -10.321 -22.043 -0.370 1.00 93.06 513 PRO A C 1
ATOM 3865 O O . PRO A 1 513 ? -10.714 -21.979 -1.537 1.00 93.06 513 PRO A O 1
ATOM 3868 N N . LYS A 1 514 ? -10.637 -23.068 0.429 1.00 94.62 514 LYS A N 1
ATOM 3869 C CA . LYS A 1 514 ? -11.464 -24.209 -0.010 1.00 94.62 514 LYS A CA 1
ATOM 3870 C C . LYS A 1 514 ? -12.949 -23.996 0.253 1.00 94.62 514 LYS A C 1
ATOM 3872 O O . LYS A 1 514 ? -13.782 -24.704 -0.311 1.00 94.62 514 LYS A O 1
ATOM 3877 N N . HIS A 1 515 ? -13.269 -23.044 1.121 1.00 96.69 515 HIS A N 1
ATOM 3878 C CA . HIS A 1 515 ? -14.621 -22.753 1.565 1.00 96.69 515 HIS A CA 1
ATOM 3879 C C . HIS A 1 515 ? -14.941 -21.277 1.339 1.00 96.69 515 HIS A C 1
ATOM 3881 O O . HIS A 1 515 ? -14.152 -20.395 1.680 1.00 96.69 515 HIS A O 1
ATOM 3887 N N . GLU A 1 516 ? -16.117 -21.021 0.772 1.00 97.69 516 GLU A N 1
ATOM 3888 C CA . GLU A 1 516 ? -16.644 -19.668 0.608 1.00 97.69 516 GLU A CA 1
ATOM 3889 C C . GLU A 1 516 ? -16.966 -19.032 1.971 1.00 97.69 516 GLU A C 1
ATOM 3891 O O . GLU A 1 516 ? -17.326 -19.748 2.917 1.00 97.69 516 GLU A O 1
ATOM 3896 N N . PRO A 1 517 ? -16.891 -17.692 2.083 1.00 98.31 517 PRO A N 1
ATOM 3897 C CA . PRO A 1 517 ? -17.330 -16.986 3.275 1.00 98.31 517 PRO A CA 1
ATOM 3898 C C . PRO A 1 517 ? -18.785 -17.324 3.606 1.00 98.31 517 PRO A C 1
ATOM 3900 O O . PRO A 1 517 ? -19.652 -17.299 2.730 1.00 98.31 517 PRO A O 1
ATOM 3903 N N . ALA A 1 518 ? -19.070 -17.604 4.876 1.00 98.50 518 ALA A N 1
ATOM 3904 C CA . ALA A 1 518 ? -20.425 -17.915 5.326 1.00 98.50 518 ALA A CA 1
ATOM 3905 C C . ALA A 1 518 ? -20.660 -17.469 6.779 1.00 98.50 518 ALA A C 1
ATOM 3907 O O . ALA A 1 518 ? -19.698 -17.347 7.544 1.00 98.50 518 ALA A O 1
ATOM 3908 N N . PRO A 1 519 ? -21.926 -17.274 7.201 1.00 98.25 519 PRO A N 1
ATOM 3909 C CA . PRO A 1 519 ? -22.257 -17.085 8.610 1.00 98.25 519 PRO A CA 1
ATOM 3910 C C . PRO A 1 519 ? -21.723 -18.244 9.453 1.00 98.25 519 PRO A C 1
ATOM 3912 O O . PRO A 1 519 ? -21.736 -19.386 8.991 1.00 98.25 519 PRO A O 1
ATOM 3915 N N . TYR A 1 520 ? -21.340 -17.979 10.702 1.00 96.06 520 TYR A N 1
ATOM 3916 C CA . TYR A 1 520 ? -20.728 -18.963 11.603 1.00 96.06 520 TYR A CA 1
ATOM 3917 C C . TYR A 1 520 ? -21.456 -20.318 11.630 1.00 96.06 520 TYR A C 1
ATOM 3919 O O . TYR A 1 520 ? -20.821 -21.368 11.539 1.00 96.06 520 TYR A O 1
ATOM 3927 N N . GLU A 1 521 ? -22.789 -20.318 11.714 1.00 95.69 521 GLU A N 1
ATOM 3928 C CA . GLU A 1 521 ? -23.589 -21.553 11.774 1.00 95.69 521 GLU A CA 1
ATOM 3929 C C . GLU A 1 521 ? -23.668 -22.317 10.450 1.00 95.69 521 GLU A C 1
ATOM 3931 O O . GLU A 1 521 ? -23.906 -23.521 10.444 1.00 95.69 521 GLU A O 1
ATOM 3936 N N . LYS A 1 522 ? -23.458 -21.630 9.326 1.00 97.75 522 LYS A N 1
ATOM 3937 C CA . LYS A 1 522 ? -23.555 -22.196 7.974 1.00 97.75 522 LYS A CA 1
ATOM 3938 C C . LYS A 1 522 ? -22.192 -22.433 7.325 1.00 97.75 522 LYS A C 1
ATOM 3940 O O . LYS A 1 522 ? -22.141 -22.902 6.191 1.00 97.75 522 LYS A O 1
ATOM 3945 N N . TYR A 1 523 ? -21.102 -22.092 8.009 1.00 97.56 523 TYR A N 1
ATOM 3946 C CA . TYR A 1 523 ? -19.758 -22.294 7.490 1.00 97.56 523 TYR A CA 1
ATOM 3947 C C . TYR A 1 523 ? -19.449 -23.785 7.366 1.00 97.56 523 TYR A C 1
ATOM 3949 O O . TYR A 1 523 ? -19.524 -24.528 8.344 1.00 97.56 523 TYR A O 1
ATOM 3957 N N . SER A 1 524 ? -19.128 -24.207 6.143 1.00 97.12 524 SER A N 1
ATOM 3958 C CA . SER A 1 524 ? -18.909 -25.612 5.789 1.00 97.12 524 SER A CA 1
ATOM 3959 C C . SER A 1 524 ? -17.471 -26.088 6.010 1.00 97.12 524 SER A C 1
ATOM 3961 O O . SER A 1 524 ? -17.217 -27.287 5.914 1.00 97.12 524 SER A O 1
ATOM 3963 N N . GLY A 1 525 ? -16.536 -25.169 6.272 1.00 95.94 525 GLY A N 1
ATOM 3964 C CA . GLY A 1 525 ? -15.138 -25.484 6.561 1.00 95.94 525 GLY A CA 1
ATOM 3965 C C . GLY A 1 525 ? -14.869 -25.771 8.037 1.00 95.94 525 GLY A C 1
ATOM 3966 O O . GLY A 1 525 ? -15.758 -25.701 8.887 1.00 95.94 525 GLY A O 1
ATOM 3967 N N . ASP A 1 526 ? -13.606 -26.060 8.359 1.00 93.56 526 ASP A N 1
ATOM 3968 C CA . ASP A 1 526 ? -13.183 -26.243 9.748 1.00 93.56 526 ASP A CA 1
ATOM 3969 C C . ASP A 1 526 ? -13.223 -24.908 10.499 1.00 93.56 526 ASP A C 1
ATOM 3971 O O . ASP A 1 526 ? -12.395 -24.020 10.279 1.00 93.56 526 ASP A O 1
ATOM 3975 N N . LYS A 1 527 ? -14.174 -24.777 11.429 1.00 92.00 527 LYS A N 1
ATOM 3976 C CA . LYS A 1 527 ? -14.295 -23.590 12.278 1.00 92.00 527 LYS A CA 1
ATOM 3977 C C . LYS A 1 527 ? -13.032 -23.358 13.104 1.00 92.00 527 LYS A C 1
ATOM 3979 O O . LYS A 1 527 ? -12.759 -22.206 13.395 1.00 92.00 527 LYS A O 1
ATOM 3984 N N . ASN A 1 528 ? -12.245 -24.382 13.454 1.00 90.12 528 ASN A N 1
ATOM 3985 C CA . ASN A 1 528 ? -10.978 -24.247 14.195 1.00 90.12 528 ASN A CA 1
ATOM 3986 C C . ASN A 1 528 ? -9.810 -23.740 13.335 1.00 90.12 528 ASN A C 1
ATOM 3988 O O . ASN A 1 528 ? -8.726 -23.452 13.858 1.00 90.12 528 ASN A O 1
ATOM 3992 N N . ASN A 1 529 ? -10.029 -23.637 12.026 1.00 91.81 529 ASN A N 1
ATOM 3993 C CA . ASN A 1 529 ? -9.077 -23.149 11.045 1.00 91.81 529 ASN A CA 1
ATOM 3994 C C . ASN A 1 529 ? -9.711 -22.061 10.165 1.00 91.81 529 ASN A C 1
ATOM 3996 O O . ASN A 1 529 ? -9.602 -22.087 8.941 1.00 91.81 529 ASN A O 1
ATOM 4000 N N . ALA A 1 530 ? -10.399 -21.118 10.808 1.00 95.25 530 ALA A N 1
ATOM 4001 C CA . ALA A 1 530 ? -11.094 -20.020 10.156 1.00 95.25 530 ALA A CA 1
ATOM 4002 C C . ALA A 1 530 ? -10.799 -18.682 10.843 1.00 95.25 530 ALA A C 1
ATOM 4004 O O . ALA A 1 530 ? -10.506 -18.628 12.040 1.00 95.25 530 ALA A O 1
ATOM 4005 N N . PHE A 1 531 ? -10.917 -17.595 10.084 1.00 96.56 531 PHE A N 1
ATOM 4006 C CA . PHE A 1 531 ? -10.911 -16.233 10.612 1.00 96.56 531 PHE A CA 1
ATOM 4007 C C . PHE A 1 531 ? -12.330 -15.716 10.796 1.00 96.56 531 PHE A C 1
ATOM 4009 O O . PHE A 1 531 ? -13.221 -16.045 10.015 1.00 96.56 531 PHE A O 1
ATOM 4016 N N . TRP A 1 532 ? -12.526 -14.890 11.823 1.00 96.62 532 TRP A N 1
ATOM 4017 C CA . TRP A 1 532 ? -13.825 -14.321 12.159 1.00 96.62 532 TRP A CA 1
ATOM 4018 C C . TRP A 1 532 ? -13.976 -12.909 11.595 1.00 96.62 532 TRP A C 1
ATOM 4020 O O . TRP A 1 532 ? -13.066 -12.086 11.695 1.00 96.62 532 TRP A O 1
ATOM 4030 N N . HIS A 1 533 ? -15.170 -12.605 11.094 1.00 97.81 533 HIS A N 1
ATOM 4031 C CA . HIS A 1 533 ? -15.558 -11.306 10.546 1.00 97.81 533 HIS A CA 1
ATOM 4032 C C . HIS A 1 533 ? -16.913 -10.868 11.098 1.00 97.81 533 HIS A C 1
ATOM 4034 O O . HIS A 1 533 ? -17.728 -11.702 11.492 1.00 97.81 533 HIS A O 1
ATOM 4040 N N . PHE A 1 534 ? -17.174 -9.559 11.093 1.00 98.12 534 PHE A N 1
ATOM 4041 C CA . PHE A 1 534 ? -18.436 -9.001 11.591 1.00 98.12 534 PHE A CA 1
ATOM 4042 C C . PHE A 1 534 ? -19.658 -9.520 10.830 1.00 98.12 534 PHE A C 1
ATOM 4044 O O . PHE A 1 534 ? -20.640 -9.929 11.443 1.00 98.12 534 PHE A O 1
ATOM 4051 N N . ASP A 1 535 ? -19.591 -9.486 9.502 1.00 98.50 535 ASP A N 1
ATOM 4052 C CA . ASP A 1 535 ? -20.689 -9.796 8.594 1.00 98.50 535 ASP A CA 1
ATOM 4053 C C . ASP A 1 535 ? -20.175 -10.226 7.209 1.00 98.50 535 ASP A C 1
ATOM 4055 O O . ASP A 1 535 ? -18.966 -10.342 6.986 1.00 98.50 535 ASP A O 1
ATOM 4059 N N . GLU A 1 536 ? -21.108 -10.473 6.284 1.00 98.44 536 GLU A N 1
ATOM 4060 C CA . GLU A 1 536 ? -20.817 -10.870 4.903 1.00 98.44 536 GLU A CA 1
ATOM 4061 C C . GLU A 1 536 ? -19.933 -9.863 4.179 1.00 98.44 536 GLU A C 1
ATOM 4063 O O . GLU A 1 536 ? -19.016 -10.259 3.466 1.00 98.44 536 GLU A O 1
ATOM 4068 N N . GLU A 1 537 ? -20.206 -8.569 4.353 1.00 98.44 537 GLU A N 1
ATOM 4069 C CA . GLU A 1 537 ? -19.493 -7.506 3.650 1.00 98.44 537 GLU A CA 1
ATOM 4070 C C . GLU A 1 537 ? -18.007 -7.541 4.006 1.00 98.44 537 GLU A C 1
ATOM 4072 O O . GLU A 1 537 ? -17.166 -7.614 3.109 1.00 98.44 537 GLU A O 1
ATOM 4077 N N . MET A 1 538 ? -17.684 -7.577 5.305 1.00 98.44 538 MET A N 1
ATOM 4078 C CA . MET A 1 538 ? -16.293 -7.665 5.745 1.00 98.44 538 MET A CA 1
ATOM 4079 C C . MET A 1 538 ? -15.658 -8.997 5.325 1.00 98.44 538 MET A C 1
ATOM 4081 O O . MET A 1 538 ? -14.551 -9.004 4.791 1.00 98.44 538 MET A O 1
ATOM 4085 N N . ALA A 1 539 ? -16.364 -10.119 5.508 1.00 98.44 539 ALA A N 1
ATOM 4086 C CA . ALA A 1 539 ? -15.841 -11.441 5.170 1.00 98.44 539 ALA A CA 1
ATOM 4087 C C . ALA A 1 539 ? -15.508 -11.568 3.676 1.00 98.44 539 ALA A C 1
ATOM 4089 O O . ALA A 1 539 ? -14.432 -12.047 3.320 1.00 98.44 539 ALA A O 1
ATOM 4090 N N . ARG A 1 540 ? -16.397 -11.092 2.794 1.00 98.50 540 ARG A N 1
ATOM 4091 C CA . ARG A 1 540 ? -16.175 -11.086 1.342 1.00 98.50 540 ARG A CA 1
ATOM 4092 C C . ARG A 1 540 ? -15.084 -10.113 0.930 1.00 98.50 540 ARG A C 1
ATOM 4094 O O . ARG A 1 540 ? -14.272 -10.464 0.081 1.00 98.50 540 ARG A O 1
ATOM 4101 N N . ALA A 1 541 ? -15.042 -8.920 1.523 1.00 98.31 541 ALA A N 1
ATOM 4102 C CA . ALA A 1 541 ? -14.003 -7.944 1.215 1.00 98.31 541 ALA A CA 1
ATOM 4103 C C . ALA A 1 541 ? -12.608 -8.501 1.529 1.00 98.31 541 ALA A C 1
ATOM 4105 O O . ALA A 1 541 ? -11.707 -8.371 0.705 1.00 98.31 541 ALA A O 1
ATOM 4106 N N . VAL A 1 542 ? -12.441 -9.176 2.672 1.00 98.00 542 VAL A N 1
ATOM 4107 C CA . VAL A 1 542 ? -11.177 -9.835 3.028 1.00 98.00 542 VAL A CA 1
ATOM 4108 C C . VAL A 1 542 ? -10.892 -11.034 2.122 1.00 98.00 542 VAL A C 1
ATOM 4110 O O . VAL A 1 542 ? -9.794 -11.145 1.589 1.00 98.00 542 VAL A O 1
ATOM 4113 N N . PHE A 1 543 ? -11.881 -11.896 1.887 1.00 97.62 543 PHE A N 1
ATOM 4114 C CA . PHE A 1 543 ? -11.731 -13.071 1.026 1.00 97.62 543 PHE A CA 1
ATOM 4115 C C . PHE A 1 543 ? -11.269 -12.712 -0.397 1.00 97.62 543 PHE A C 1
ATOM 4117 O O . PHE A 1 543 ? -10.287 -13.266 -0.888 1.00 97.62 543 PHE A O 1
ATOM 4124 N N . GLU A 1 544 ? -11.924 -11.746 -1.047 1.00 96.81 544 GLU A N 1
ATOM 4125 C CA . GLU A 1 544 ? -11.558 -11.309 -2.403 1.00 96.81 544 GLU A CA 1
ATOM 4126 C C . GLU A 1 544 ? -10.256 -10.501 -2.434 1.00 96.81 544 GLU A C 1
ATOM 4128 O O . GLU A 1 544 ? -9.565 -10.481 -3.452 1.00 96.81 544 GLU A O 1
ATOM 4133 N N . TYR A 1 545 ? -9.890 -9.852 -1.325 1.00 96.69 545 TYR A N 1
ATOM 4134 C CA . TYR A 1 545 ? -8.609 -9.161 -1.213 1.00 96.69 545 TYR A CA 1
ATOM 4135 C C . TYR A 1 545 ? -7.420 -10.128 -1.281 1.00 96.69 545 TYR A C 1
ATOM 4137 O O . TYR A 1 545 ? -6.357 -9.751 -1.772 1.00 96.69 545 TYR A O 1
ATOM 4145 N N . HIS A 1 546 ? -7.583 -11.366 -0.806 1.00 95.88 546 HIS A N 1
ATOM 4146 C CA . HIS A 1 546 ? -6.503 -12.355 -0.749 1.00 95.88 546 HIS A CA 1
ATOM 4147 C C . HIS A 1 546 ? -6.525 -13.382 -1.874 1.00 95.88 546 HIS A C 1
ATOM 4149 O O . HIS A 1 546 ? -5.457 -13.721 -2.390 1.00 95.88 546 HIS A O 1
ATOM 4155 N N . ARG A 1 547 ? -7.706 -13.879 -2.258 1.00 92.56 547 ARG A N 1
ATOM 4156 C CA . ARG A 1 547 ? -7.836 -15.048 -3.137 1.00 92.56 547 ARG A CA 1
ATOM 4157 C C . ARG A 1 547 ? -7.057 -14.873 -4.446 1.00 92.56 547 ARG A C 1
ATOM 4159 O O . ARG A 1 547 ? -7.331 -13.968 -5.239 1.00 92.56 547 ARG A O 1
ATOM 4166 N N . GLY A 1 548 ? -6.092 -15.766 -4.678 1.00 87.25 548 GLY A N 1
ATOM 4167 C CA . GLY A 1 548 ? -5.253 -15.792 -5.879 1.00 87.25 548 GLY A CA 1
ATOM 4168 C C . GLY A 1 548 ? -4.310 -14.594 -6.046 1.00 87.25 548 GLY A C 1
ATOM 4169 O O . GLY A 1 548 ? -3.856 -14.331 -7.163 1.00 87.25 548 GLY A O 1
ATOM 4170 N N . GLN A 1 549 ? -4.036 -13.833 -4.980 1.00 89.44 549 GLN A N 1
ATOM 4171 C CA . GLN A 1 549 ? -3.122 -12.687 -5.040 1.00 89.44 549 GLN A CA 1
ATOM 4172 C C . GLN A 1 549 ? -1.663 -13.036 -4.717 1.00 89.44 549 GLN A C 1
ATOM 4174 O O . GLN A 1 549 ? -0.782 -12.221 -5.015 1.00 89.44 549 GLN A O 1
ATOM 4179 N N . PHE A 1 550 ? -1.384 -14.210 -4.139 1.00 91.50 550 PHE A N 1
ATOM 4180 C CA . PHE A 1 550 ? -0.034 -14.601 -3.735 1.00 91.50 550 PHE A CA 1
ATOM 4181 C C . PHE A 1 550 ? 0.693 -15.315 -4.875 1.00 91.50 550 PHE A C 1
ATOM 4183 O O . PHE A 1 550 ? 0.177 -16.231 -5.515 1.00 91.50 550 PHE A O 1
ATOM 4190 N N . LEU A 1 551 ? 1.928 -14.888 -5.140 1.00 91.00 551 LEU A N 1
ATOM 4191 C CA . LEU A 1 551 ? 2.779 -15.549 -6.134 1.00 91.00 551 LEU A CA 1
ATOM 4192 C C . LEU A 1 551 ? 3.574 -16.708 -5.544 1.00 91.00 551 LEU A C 1
ATOM 4194 O O . LEU A 1 551 ? 3.932 -17.635 -6.268 1.00 91.00 551 LEU A O 1
ATOM 4198 N N . LEU A 1 552 ? 3.891 -16.625 -4.254 1.00 90.12 552 LEU A N 1
ATOM 4199 C CA . LEU A 1 552 ? 4.626 -17.658 -3.550 1.00 90.12 552 LEU A CA 1
ATOM 4200 C C . LEU A 1 552 ? 3.660 -18.611 -2.849 1.00 90.12 552 LEU A C 1
ATOM 4202 O O . LEU A 1 552 ? 2.651 -18.161 -2.306 1.00 90.12 552 LEU A O 1
ATOM 4206 N N . PRO A 1 553 ? 3.984 -19.913 -2.801 1.00 87.31 553 PRO A N 1
ATOM 4207 C CA . PRO A 1 553 ? 3.199 -20.850 -2.024 1.00 87.31 553 PRO A CA 1
ATOM 4208 C C . PRO A 1 553 ? 3.300 -20.516 -0.535 1.00 87.31 553 PRO A C 1
ATOM 4210 O O . PRO A 1 553 ? 4.311 -20.009 -0.046 1.00 87.31 553 PRO A O 1
ATOM 4213 N N . ASP A 1 554 ? 2.260 -20.875 0.203 1.00 89.25 554 ASP A N 1
ATOM 4214 C CA . ASP A 1 554 ? 2.314 -20.915 1.655 1.00 89.25 554 ASP A CA 1
ATOM 4215 C C . ASP A 1 554 ? 3.220 -22.066 2.117 1.00 89.25 554 ASP A C 1
ATOM 4217 O O . ASP A 1 554 ? 2.822 -23.236 2.131 1.00 89.25 554 ASP A O 1
ATOM 4221 N N . LEU A 1 555 ? 4.447 -21.721 2.513 1.00 87.56 555 LEU A N 1
ATOM 4222 C CA . LEU A 1 555 ? 5.479 -22.678 2.919 1.00 87.56 555 LEU A CA 1
ATOM 4223 C C . LEU A 1 555 ? 5.085 -23.501 4.156 1.00 87.56 555 LEU A C 1
ATOM 4225 O O . LEU A 1 555 ? 5.635 -24.584 4.370 1.00 87.56 555 LEU A O 1
ATOM 4229 N N . THR A 1 556 ? 4.089 -23.058 4.934 1.00 89.62 556 THR A N 1
ATOM 4230 C CA . THR A 1 556 ? 3.623 -23.826 6.097 1.00 89.62 556 THR A CA 1
ATOM 4231 C C . THR A 1 556 ? 2.868 -25.104 5.730 1.00 89.62 556 THR A C 1
ATOM 4233 O O . THR A 1 556 ? 2.777 -26.014 6.550 1.00 89.62 556 THR A O 1
ATOM 4236 N N . LYS A 1 557 ? 2.384 -25.218 4.485 1.00 87.94 557 LYS A N 1
ATOM 4237 C CA . LYS A 1 557 ? 1.761 -26.446 3.964 1.00 87.94 557 LYS A CA 1
ATOM 4238 C C . LYS A 1 557 ? 2.766 -27.597 3.856 1.00 87.94 557 LYS A C 1
ATOM 4240 O O . LYS A 1 557 ? 2.393 -28.749 4.046 1.00 87.94 557 LYS A O 1
ATOM 4245 N N . ALA A 1 558 ? 4.030 -27.284 3.565 1.00 87.19 558 ALA A N 1
ATOM 4246 C CA . ALA A 1 558 ? 5.116 -28.261 3.492 1.00 87.19 558 ALA A CA 1
ATOM 4247 C C . ALA A 1 558 ? 5.898 -28.370 4.810 1.00 87.19 558 ALA A C 1
ATOM 4249 O O . ALA A 1 558 ? 6.338 -29.453 5.181 1.00 87.19 558 ALA A O 1
ATOM 4250 N N . THR A 1 559 ? 6.073 -27.250 5.516 1.00 88.81 559 THR A N 1
ATOM 4251 C CA . THR A 1 559 ? 6.782 -27.180 6.801 1.00 88.81 559 THR A CA 1
ATOM 4252 C C . THR A 1 559 ? 5.874 -26.525 7.843 1.00 88.81 559 THR A C 1
ATOM 4254 O O . THR A 1 559 ? 5.905 -25.307 7.984 1.00 88.81 559 THR A O 1
ATOM 4257 N N . PRO A 1 560 ? 5.026 -27.285 8.557 1.00 90.12 560 PRO A N 1
ATOM 4258 C CA . PRO A 1 560 ? 4.122 -26.712 9.548 1.00 90.12 560 PRO A CA 1
ATOM 4259 C C . PRO A 1 560 ? 4.862 -25.945 10.647 1.00 90.12 560 PRO A C 1
ATOM 4261 O O . PRO A 1 560 ? 5.965 -26.314 11.056 1.00 90.12 560 PRO A O 1
ATOM 4264 N N . ILE A 1 561 ? 4.229 -24.893 11.169 1.00 88.31 561 ILE A N 1
ATOM 4265 C CA . ILE A 1 561 ? 4.794 -24.123 12.280 1.00 88.31 561 ILE A CA 1
ATOM 4266 C C . ILE A 1 561 ? 4.826 -25.007 13.539 1.00 88.31 561 ILE A C 1
ATOM 4268 O O . ILE A 1 561 ? 3.770 -25.500 13.946 1.00 88.31 561 ILE A O 1
ATOM 4272 N N . PRO A 1 562 ? 5.993 -25.178 14.194 1.00 84.00 562 PRO A N 1
ATOM 4273 C CA . PRO A 1 562 ? 6.118 -26.042 15.366 1.00 84.00 562 PRO A CA 1
ATOM 4274 C C . PRO A 1 562 ? 5.167 -25.635 16.494 1.00 84.00 562 PRO A C 1
ATOM 4276 O O . PRO A 1 562 ? 4.989 -24.441 16.763 1.00 84.00 562 PRO A O 1
ATOM 4279 N N . ALA A 1 563 ? 4.556 -26.608 17.172 1.00 80.31 563 ALA A N 1
ATOM 4280 C CA . ALA A 1 563 ? 3.593 -26.368 18.253 1.00 80.31 563 ALA A CA 1
ATOM 4281 C C . ALA A 1 563 ? 4.211 -25.558 19.408 1.00 80.31 563 ALA A C 1
ATOM 4283 O O . ALA A 1 563 ? 3.559 -24.710 20.010 1.00 80.31 563 ALA A O 1
ATOM 4284 N N . GLU A 1 564 ? 5.500 -25.759 19.649 1.00 76.19 564 GLU A N 1
ATOM 4285 C CA . GLU A 1 564 ? 6.321 -25.106 20.661 1.00 76.19 564 GLU A CA 1
ATOM 4286 C C . GLU A 1 564 ? 6.817 -23.705 20.265 1.00 76.19 564 GLU A C 1
ATOM 4288 O O . GLU A 1 564 ? 7.564 -23.098 21.025 1.00 76.19 564 GLU A O 1
ATOM 4293 N N . TRP A 1 565 ? 6.442 -23.178 19.090 1.00 74.62 565 TRP A N 1
ATOM 4294 C CA . TRP A 1 565 ? 6.897 -21.865 18.623 1.00 74.62 565 TRP A CA 1
ATOM 4295 C C . TRP A 1 565 ? 6.222 -20.669 19.342 1.00 74.62 565 TRP A C 1
ATOM 4297 O O . TRP A 1 565 ? 4.994 -20.666 19.484 1.00 74.62 565 TRP A O 1
ATOM 4307 N N . PRO A 1 566 ? 6.976 -19.594 19.674 1.00 67.06 566 PRO A N 1
ATOM 4308 C CA . PRO A 1 566 ? 8.438 -19.522 19.641 1.00 67.06 566 PRO A CA 1
ATOM 4309 C C . PRO A 1 566 ? 9.017 -20.434 20.707 1.00 67.06 566 PRO A C 1
ATOM 4311 O O . PRO A 1 566 ? 8.486 -20.467 21.817 1.00 67.06 566 PRO A O 1
ATOM 4314 N N . ALA A 1 567 ? 10.103 -21.139 20.370 1.00 61.56 567 ALA A N 1
ATOM 4315 C CA . ALA A 1 567 ? 10.783 -22.002 21.326 1.00 61.56 567 ALA A CA 1
ATOM 4316 C C . ALA A 1 567 ? 10.948 -21.221 22.632 1.00 61.56 567 ALA A C 1
ATOM 4318 O O . ALA A 1 567 ? 11.519 -20.123 22.622 1.00 61.56 567 ALA A O 1
ATOM 4319 N N . THR A 1 568 ? 10.380 -21.740 23.728 1.00 54.75 568 THR A N 1
ATOM 4320 C CA . THR A 1 568 ? 10.539 -21.147 25.059 1.00 54.75 568 THR A CA 1
ATOM 4321 C C . THR A 1 568 ? 12.007 -20.814 25.210 1.00 54.75 568 THR A C 1
ATOM 4323 O O . THR A 1 568 ? 12.826 -21.720 25.030 1.00 54.75 568 THR A O 1
ATOM 4326 N N . LYS A 1 569 ? 12.338 -19.533 25.437 1.00 47.09 569 LYS A N 1
ATOM 4327 C CA . LYS A 1 569 ? 13.724 -19.090 25.600 1.00 47.09 569 LYS A CA 1
ATOM 4328 C C . LYS A 1 569 ? 14.410 -20.108 26.507 1.00 47.09 569 LYS A C 1
ATOM 4330 O O . LYS A 1 569 ? 14.117 -20.144 27.700 1.00 47.09 569 LYS A O 1
ATOM 4335 N N . LYS A 1 570 ? 15.314 -20.930 25.959 1.00 33.28 570 LYS A N 1
ATOM 4336 C CA . LYS A 1 570 ? 16.414 -21.417 26.781 1.00 33.28 570 LYS A CA 1
ATOM 4337 C C . LYS A 1 570 ? 17.068 -20.123 27.224 1.00 33.28 570 LYS A C 1
ATOM 4339 O O . LYS A 1 570 ? 17.520 -19.355 26.379 1.00 33.28 570 LYS A O 1
ATOM 4344 N N . THR A 1 571 ? 16.902 -19.804 28.501 1.00 30.00 571 THR A N 1
ATOM 4345 C CA . THR A 1 571 ? 17.587 -18.706 29.170 1.00 30.00 571 THR A CA 1
ATOM 4346 C C . THR A 1 571 ? 19.036 -18.737 28.700 1.00 30.00 571 THR A C 1
ATOM 4348 O O . THR A 1 571 ? 19.732 -19.715 28.974 1.00 30.00 571 THR A O 1
ATOM 4351 N N . PHE A 1 572 ? 19.414 -17.749 27.892 1.00 28.61 572 PHE A N 1
ATOM 4352 C CA . PHE A 1 572 ? 20.806 -17.441 27.604 1.00 28.61 572 PHE A CA 1
ATOM 4353 C C . PHE A 1 572 ? 21.321 -16.544 28.716 1.00 28.61 572 PHE A C 1
ATOM 4355 O O . PHE A 1 572 ? 20.547 -15.638 29.116 1.00 28.61 572 PHE A O 1
#

pLDDT: mean 91.37, std 13.16, range [25.91, 98.81]

Foldseek 3Di:
DDDDDDDPPPPPPPLVPLFDPVVLVVVLVVLVVVLVVLVVVLQLLVLLLLLLLVLVCVVPDVQLVVLVVLLVVLVVLLVVVCPPPVNVVLVVQLVVLVCVLLVVLCVQCVPPVLQVVLVVVLVVLVVLLVVLVVVSNPDALVSSSVNSVSCVVSVVSVLLSVLQSVLLCLAQVNVVSSVSSVVSVVVSVVVCVVDPSNVVSVVSSVVSVVSSSVSSVPDDQVDGSSVVSVVVSVVSVVVSVVSVVVSVVSLCVLAVPKDKDKDWDFDQDPVPRDTDIDIWIKIWGPGPEALAEEEEEPLPCCCFPPSLNSSLCSRLRHMYIYDHRFDLALVVNVVRCLVVLCRVCVVDVYLCSNQGAYEYEDFAPSLNRRVQVCLVCVQSYLEYEAFLYADCCPHPPSSPSNFQRAYEYEFECFECFAYVVTADSLQRRNRHLLRRLVSVLCSCQVHHGRQYDYHHQRSDYGRDDDSVLVSVSVNLSSVQWTDSDGDSSPDHGGTHGDHQQQWKKFASPLAATPWDIDRPVPTPDDSSGIHTDNYPVSSVVSNVSRYSRYSDDPSCVVVPDDPCPPPDPPPD

Sequence (572 aa):
MRAGLTAIALMLFTVTAYAADEAAFQGHDALVKELKTKEAELKLTSAAISCAREAAAAKNPPTVAEARKAVAEAEQALAAVQAEPATAALLAATQKTREARDAKVEELLKDAPTWQAARKKREELQASIKEIEGKLATADEAQLLKLAKLRGEESQLGRKMYGAARAMWKHGTVLALYQNADNAYKAQGAANEKNAALAAASGKLKAARKALDEAIDALPLEAGPGAALMARQEKLTKDVAAAKERVGELEKQLLGNAKTYSATIKVMSRKTKQEEDKKVTLWVPQTEYVRGVIVAHSMIKGLADGNTMRLVAAREGLATMVFDDFVGNGKESLARLDGLFEQFAAQSKHPELRGAPVLLGGLSASVLGTRNVACAVPERVFGVVHVAGGNMQEMPANGAGMVGVPFIAHNGEFEWCGPIGGIQPAYGHQTQWVMIREQMLRLWRNKFEHRMMLIVVPNADHGAWDQGLTAMFIRKAVQYRLPKEKRDGSSPATCVPIAASAGWLTDADLDHPKHEPAPYEKYSGDKNNAFWHFDEEMARAVFEYHRGQFLLPDLTKATPIPAEWPATKKTF

Radius of gyration: 28.96 Å; chains: 1; bounding box: 104×51×73 Å

Secondary structure (DSSP, 8-state):
-------------------S-HHHHHHHHHHHHHHHHHHHHHHHHHHHHHHHHHHHHHT--HHHHHHHHHHHHHHHHHHHHHTSHHHHHHHHHHHHHHHHHHHHHHHHHTT-HHHHHHHHHHHHHHHHHHHHHTTGGG--HHHHHHHHHHHHHHHHHHHHHHHHHHHGGGSTTTHHHHHHHHHHHHHHHHHHHH-HHHHHHHHHHHHHHHHHHHHHHT----SHHHHHHHHHHHHHHHHHHHHHHHHHHHHHHHHTT-EEEEEEEEEE-TTT-SEEEEEEEEEE-S-SS--EEEEE-GGGTHHHHSHHHHHHHHHHTEEEEE-----S-HHHHHHHHHHHHHHHHHHSS-GGGTT--EEEEEEGGGHHHHHHHHHH-GGGEEEEEEES---GGGSGGGGGGGTT--EEEEEESS-SS-STT-S-TTTGGGHHHHHHHHHHHHHHHHHS---EEEEEETT--TT---HHHHHHHHHHHHHHHS-SSPP-SSS---PPP--GGGSEEEES-SSS-SS--EEGGG--S-GGGEEEESSHHHHHHHHHHHTT--SS--GGGTSPPPTTPSP-----